Protein AF-0000000075629249 (afdb_homodimer)

Organism: Aeropyrum pernix (strain ATCC 700893 / DSM 11879 / JCM 9820 / NBRC 100138 / K1) (NCBI:txid272557)

Nearest PDB structures (foldseek):
  3aey-assembly1_B  TM=8.522E-01  e=8.646E-21  Thermus thermophilus HB8
  4h27-assembly1_A  TM=8.416E-01  e=3.984E-16  Homo sapiens
  5i6d-assembly1_A  TM=7.325E-01  e=2.791E-14  Mycobacterium tuberculosis
  5cvc-assembly2_B-2  TM=7.869E-01  e=4.654E-13  Zea mays
  6zuj-assembly2_BBB  TM=7.929E-01  e=6.917E-12  Homo sapiens

Radius of gyration: 24.9 Å; Cα contacts (8 Å, |Δi|>4): 1702; chains: 2; bounding box: 59×73×59 Å

Foldseek 3Di:
DLPQQQKWKADPVPTDIDDGLDDDLADPPPRFFIAMDNHDDDDFLQPQDPADWADLDQQEIEGLNLPGPLRFLLLLLLRQLVVSCVSSPFQEEEEEDLDDNLLSNLQSSLSSNHAYEYEYEPPRDPLSVVSSVVSVHHYHYDNDSVRSVVVRVVCVVRHPYSNLLRGNSSLVRLLSVLLVCQVVDDAEEEEEEEDALCSNVSSNLNNVVVSVGQYAYEYEAEPQRPQCVPLWDELEEDQDDADPQQVVHHHNDHSCSNVNSCSNVVSVHGYYYYHPRCQLVLCVSCVVSPAAARSNQSSRSVVVVSCVVVVVGDRHYYRYRTGGNVSVVPVSVVSPVVVD/DLPQQQKWKADPVPTDIDDGLDDDLADPPPRFFIAMDNHDDDDFLQPQDPADWADLDQQEIEGLNLPGPLRFLLLLLLRQLVVSCVSSPFQEEEEEDLDDNLLSNLQSCLSSNHAYEYEYEPPRDPLSVVSSVVSVHHYHYDNDSVRSVVVRVVCVVRHPYSNLLRGNSSLVRLLSVLLVCQVVDDPEEEEEEEDALCSNVSSNLNNVVVSVGQYAYEYEAEPQRPQCVPLWDELEEDQDHADPQQVVHHHNDHSCSNVNSCSNVVSVHGYYYYHPRCQLVLCVSCVVSPAAARSNQSSSSVVVVSCVVVVVGDGHYYRYRTGGNVSVVPVNVVSPVVVD

Solvent-accessible surface area (backbone atoms only — not comparable to full-atom values): 33207 Å² total; per-residue (Å²): 127,75,74,77,65,66,19,33,32,31,20,82,84,82,62,52,68,49,55,74,60,48,84,65,45,39,29,92,83,80,62,39,46,35,40,71,43,57,74,73,92,75,79,63,76,71,48,40,63,91,52,43,75,32,78,63,56,90,49,31,29,35,38,39,30,23,48,21,77,75,26,19,49,45,34,31,14,44,38,43,34,51,52,50,35,51,68,70,65,49,59,33,34,29,32,56,32,57,49,63,59,27,38,27,44,21,31,52,21,26,44,70,70,31,48,30,38,33,21,19,32,63,82,52,58,66,62,43,51,27,44,30,43,34,36,70,26,45,73,42,75,22,87,31,64,67,49,10,42,50,58,34,56,71,41,43,87,80,22,47,40,55,48,60,64,27,17,42,49,22,31,58,25,27,17,53,56,10,40,51,45,36,75,67,51,76,61,66,30,41,37,33,34,59,31,29,49,34,42,63,55,48,6,32,48,52,15,18,56,75,61,69,40,52,49,24,34,32,39,33,19,21,59,53,8,50,57,56,67,89,61,41,53,76,72,46,77,42,38,68,52,70,67,79,59,41,75,74,25,55,39,46,74,35,80,43,48,67,59,46,32,48,53,25,51,75,34,68,34,26,32,29,37,44,13,44,68,34,39,38,59,12,42,49,50,34,21,44,58,44,43,65,48,24,57,42,30,22,44,43,53,43,47,49,51,54,32,53,76,66,65,66,66,89,62,35,36,35,36,45,32,34,31,33,18,58,78,34,27,69,60,42,26,52,33,41,59,65,64,100,128,76,72,77,66,69,22,34,29,30,21,84,85,83,61,52,68,49,54,76,62,48,84,65,45,36,29,91,83,79,62,39,45,34,40,70,45,55,72,73,91,74,79,63,75,72,49,38,63,90,54,45,75,32,78,60,56,90,49,30,30,34,36,38,30,23,48,21,76,76,26,19,48,46,34,31,14,41,38,43,36,51,53,50,34,49,69,70,64,48,59,33,35,29,32,57,33,56,48,65,58,26,39,26,44,22,32,52,22,26,45,70,70,31,48,30,37,32,21,20,31,62,82,51,58,66,64,45,51,26,44,30,42,35,35,68,27,45,73,42,74,23,88,31,64,66,49,10,43,52,57,34,56,70,41,42,86,80,23,46,39,56,48,60,61,26,16,42,48,22,30,59,24,27,16,52,55,10,40,51,45,36,75,67,51,74,61,67,29,40,37,32,34,61,31,29,50,34,43,64,54,50,6,32,49,53,14,17,56,75,60,68,41,51,50,25,36,31,38,34,20,23,59,54,8,49,57,57,67,91,60,42,53,75,73,47,76,43,38,68,56,70,66,78,59,42,74,76,24,57,40,46,75,33,79,43,48,68,60,47,33,48,53,25,51,75,34,66,32,24,33,28,37,45,12,43,67,35,39,39,58,12,40,50,52,35,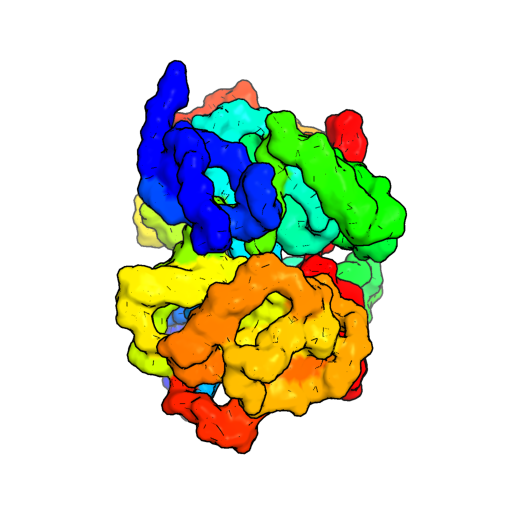21,43,58,45,43,66,47,24,56,42,30,22,44,41,52,44,46,49,51,56,32,53,76,66,66,67,66,89,63,36,36,36,35,45,33,35,30,35,18,59,76,34,28,68,59,41,26,53,33,41,60,66,64,103

Structure (mmCIF, N/CA/C/O backbone):
data_AF-0000000075629249-model_v1
#
loop_
_entity.id
_entity.type
_entity.pdbx_description
1 polymer 'Threonine synthase'
#
loop_
_atom_site.group_PDB
_atom_site.id
_atom_site.type_symbol
_atom_site.label_atom_id
_atom_site.label_alt_id
_atom_site.label_comp_id
_atom_site.label_asym_id
_atom_site.label_entity_id
_atom_site.label_seq_id
_atom_site.pdbx_PDB_ins_code
_atom_site.Cartn_x
_atom_site.Cartn_y
_atom_site.Cartn_z
_atom_site.occupancy
_atom_site.B_iso_or_equiv
_atom_site.auth_seq_id
_atom_site.auth_comp_id
_atom_site.auth_asym_id
_atom_site.auth_atom_id
_atom_site.pdbx_PDB_model_num
ATOM 1 N N . MET A 1 1 ? -25.859 11.055 25.75 1 33.25 1 MET A N 1
ATOM 2 C CA . MET A 1 1 ? -24.859 12.055 26.109 1 33.25 1 MET A CA 1
ATOM 3 C C . MET A 1 1 ? -23.453 11.492 25.953 1 33.25 1 MET A C 1
ATOM 5 O O . MET A 1 1 ? -23.125 10.445 26.516 1 33.25 1 MET A O 1
ATOM 9 N N . VAL A 1 2 ? -22.797 11.648 24.812 1 43.16 2 VAL A N 1
ATOM 10 C CA . VAL A 1 2 ? -21.531 11 24.547 1 43.16 2 VAL A CA 1
ATOM 11 C C . VAL A 1 2 ? -20.594 11.148 25.75 1 43.16 2 VAL A C 1
ATOM 13 O O . VAL A 1 2 ? -20.453 12.242 26.297 1 43.16 2 VAL A O 1
ATOM 16 N N . ASP A 1 3 ? -20.281 10.289 26.547 1 49.41 3 ASP A N 1
ATOM 17 C CA . ASP A 1 3 ? -19.281 10.266 27.625 1 49.41 3 ASP A CA 1
ATOM 18 C C . ASP A 1 3 ? -18.109 11.188 27.297 1 49.41 3 ASP A C 1
ATOM 20 O O . ASP A 1 3 ? -17.672 11.266 26.156 1 49.41 3 ASP A O 1
ATOM 24 N N . SER A 1 4 ? -17.906 12.234 28.094 1 62.47 4 SER A N 1
ATOM 25 C CA . SER A 1 4 ? -16.875 13.258 27.953 1 62.47 4 SER A CA 1
ATOM 26 C C . SER A 1 4 ? -15.531 12.648 27.609 1 62.47 4 SER A C 1
ATOM 28 O O . SER A 1 4 ? -15.109 11.672 28.234 1 62.47 4 SER A O 1
ATOM 30 N N . LEU A 1 5 ? -15.094 12.672 26.297 1 83.94 5 LEU A N 1
ATOM 31 C CA . LEU A 1 5 ? -13.828 12.109 25.859 1 83.94 5 LEU A CA 1
ATOM 32 C C . LEU A 1 5 ? -12.68 12.602 26.719 1 83.94 5 LEU A C 1
ATOM 34 O O . LEU A 1 5 ? -11.547 12.117 26.609 1 83.94 5 LEU A O 1
ATOM 38 N N . GLY A 1 6 ? -12.945 13.492 27.656 1 90.31 6 GLY A N 1
ATOM 39 C CA . GLY A 1 6 ? -12.031 13.914 28.703 1 90.31 6 GLY A CA 1
ATOM 40 C C . GLY A 1 6 ? -10.875 14.75 28.172 1 90.31 6 GLY A C 1
ATOM 41 O O . GLY A 1 6 ? -9.859 14.922 28.859 1 90.31 6 GLY A O 1
ATOM 42 N N . PHE A 1 7 ? -11.047 15.234 26.859 1 94.75 7 PHE A N 1
ATOM 43 C CA . PHE A 1 7 ? -9.945 16.016 26.328 1 94.75 7 PHE A CA 1
ATOM 44 C C . PHE A 1 7 ? -10.328 17.5 26.219 1 94.75 7 PHE A C 1
ATOM 46 O O . PHE A 1 7 ? -11.516 17.828 26.281 1 94.75 7 PHE A O 1
ATOM 53 N N . HIS A 1 8 ? -9.297 18.406 26.188 1 96.19 8 HIS A N 1
ATOM 54 C CA . HIS A 1 8 ? -9.492 19.828 25.938 1 96.19 8 HIS A CA 1
ATOM 55 C C . HIS A 1 8 ? -8.477 20.359 24.922 1 96.19 8 HIS A C 1
ATOM 57 O O . HIS A 1 8 ? -7.344 19.875 24.875 1 96.19 8 HIS A O 1
ATOM 63 N N . LEU A 1 9 ? -8.992 21.297 24.156 1 97.06 9 LEU A N 1
ATOM 64 C CA . LEU A 1 9 ? -8.109 22.016 23.234 1 97.06 9 LEU A CA 1
ATOM 65 C C . LEU A 1 9 ? -7.75 23.391 23.797 1 97.06 9 LEU A C 1
ATOM 67 O O . LEU A 1 9 ? -8.531 23.984 24.547 1 97.06 9 LEU A O 1
ATOM 71 N N . TRP A 1 10 ? -6.574 23.812 23.516 1 97.25 10 TRP A N 1
ATOM 72 C CA . TRP A 1 10 ? -6.129 25.125 23.969 1 97.25 10 TRP A CA 1
ATOM 73 C C . TRP A 1 10 ? -5.145 25.734 22.969 1 97.25 10 TRP A C 1
ATOM 75 O O . TRP A 1 10 ? -4.543 25.016 22.156 1 97.25 10 TRP A O 1
ATOM 85 N N . CYS A 1 11 ? -5.062 27.062 22.969 1 96.94 11 CYS A N 1
ATOM 86 C CA . CYS A 1 11 ? -4.168 27.781 22.062 1 96.94 11 CYS A CA 1
ATOM 87 C C . CYS A 1 11 ? -2.896 28.203 22.781 1 96.94 11 CYS A C 1
ATOM 89 O O . CYS A 1 11 ? -2.949 29 23.734 1 96.94 11 CYS A O 1
ATOM 91 N N . PRO A 1 12 ? -1.825 27.734 22.328 1 94.88 12 PRO A N 1
ATOM 92 C CA . PRO A 1 12 ? -0.579 28.141 22.984 1 94.88 12 PRO A CA 1
ATOM 93 C C . PRO A 1 12 ? -0.212 29.594 22.719 1 94.88 12 PRO A C 1
ATOM 95 O O . PRO A 1 12 ? 0.634 30.156 23.406 1 94.88 12 PRO A O 1
ATOM 98 N N . ARG A 1 13 ? -0.794 30.172 21.719 1 93.94 13 ARG A N 1
ATOM 99 C CA . ARG A 1 13 ? -0.466 31.531 21.328 1 93.94 13 ARG A CA 1
ATOM 100 C C . ARG A 1 13 ? -1.2 32.531 22.203 1 93.94 13 ARG A C 1
ATOM 102 O O . ARG A 1 13 ? -0.589 33.469 22.734 1 93.94 13 ARG A O 1
ATOM 109 N N . CYS A 1 14 ? -2.506 32.375 22.391 1 96.31 14 CYS A N 1
ATOM 110 C CA . CYS A 1 14 ? -3.264 33.375 23.109 1 96.31 14 CYS A CA 1
ATOM 111 C C . CYS A 1 14 ? -3.77 32.844 24.438 1 96.31 14 CYS A C 1
ATOM 113 O O . CYS A 1 14 ? -4.324 33.594 25.25 1 96.31 14 CYS A O 1
ATOM 115 N N . GLY A 1 15 ? -3.682 31.5 24.672 1 95.62 15 GLY A N 1
ATOM 116 C CA . GLY A 1 15 ? -3.943 30.922 25.984 1 95.62 15 GLY A CA 1
ATOM 117 C C . GLY A 1 15 ? -5.379 30.469 26.156 1 95.62 15 GLY A C 1
ATOM 118 O O . GLY A 1 15 ? -5.727 29.875 27.188 1 95.62 15 GLY A O 1
ATOM 119 N N . ILE A 1 16 ? -6.223 30.641 25.188 1 95.94 16 ILE A N 1
ATOM 120 C CA . ILE A 1 16 ? -7.621 30.25 25.328 1 95.94 16 ILE A CA 1
ATOM 121 C C . ILE A 1 16 ? -7.719 28.734 25.484 1 95.94 16 ILE A C 1
ATOM 123 O O . ILE A 1 16 ? -6.941 27.984 24.891 1 95.94 16 ILE A O 1
ATOM 127 N N . LYS A 1 17 ? -8.586 28.328 26.359 1 96.31 17 LYS A N 1
ATOM 128 C CA . LYS A 1 17 ? -8.953 26.938 26.562 1 96.31 17 LYS A CA 1
ATOM 129 C C . LYS A 1 17 ? -10.391 26.672 26.125 1 96.31 17 LYS A C 1
ATOM 131 O O . LYS A 1 17 ? -11.312 27.391 26.531 1 96.31 17 LYS A O 1
ATOM 136 N N . LEU A 1 18 ? -10.57 25.75 25.25 1 95.62 18 LEU A N 1
ATOM 137 C CA . LEU A 1 18 ? -11.906 25.391 24.797 1 95.62 18 LEU A CA 1
ATOM 138 C C . LEU A 1 18 ? -12.602 24.484 25.812 1 95.62 18 LEU A C 1
ATOM 140 O O . LEU A 1 18 ? -11.953 23.953 26.719 1 95.62 18 LEU A O 1
ATOM 144 N N . ARG A 1 19 ? -13.922 24.391 25.625 1 94.5 19 ARG A N 1
ATOM 145 C CA . ARG A 1 19 ? -14.688 23.516 26.5 1 94.5 19 ARG A CA 1
ATOM 146 C C . ARG A 1 19 ? -14.289 22.047 26.281 1 94.5 19 ARG A C 1
ATOM 148 O O . ARG A 1 19 ? -13.797 21.688 25.219 1 94.5 19 ARG A O 1
ATOM 155 N N . GLU A 1 20 ? -14.461 21.297 27.328 1 92.88 20 GLU A N 1
ATOM 156 C CA . GLU A 1 20 ? -14.172 19.875 27.234 1 92.88 20 GLU A CA 1
ATOM 157 C C . GLU A 1 20 ? -14.93 19.234 26.062 1 92.88 20 GLU A C 1
ATOM 159 O O . GLU A 1 20 ? -16.141 19.453 25.922 1 92.88 20 GLU A O 1
ATOM 164 N N . GLY A 1 21 ? -14.18 18.594 25.219 1 91.75 21 GLY A N 1
ATOM 165 C CA . GLY A 1 21 ? -14.797 17.859 24.125 1 91.75 21 GLY A CA 1
ATOM 166 C C . GLY A 1 21 ? -15.109 18.734 22.922 1 91.75 21 GLY A C 1
ATOM 167 O O . GLY A 1 21 ? -15.57 18.234 21.891 1 91.75 21 GLY A O 1
ATOM 168 N N . GLU A 1 22 ? -14.859 20.031 23.094 1 92.31 22 GLU A N 1
ATOM 169 C CA . GLU A 1 22 ? -15.117 20.922 21.984 1 92.31 22 GLU A CA 1
ATOM 170 C C . GLU A 1 22 ? -14 20.859 20.953 1 92.31 22 GLU A C 1
ATOM 172 O O . GLU A 1 22 ? -12.82 20.938 21.297 1 92.31 22 GLU A O 1
ATOM 177 N N . TYR A 1 23 ? -14.414 20.672 19.688 1 93.25 23 TYR A N 1
ATOM 178 C CA . TYR A 1 23 ? -13.43 20.688 18.609 1 93.25 23 TYR A CA 1
ATOM 179 C C . TYR A 1 23 ? -13.508 21.984 17.828 1 93.25 23 TYR A C 1
ATOM 181 O O . TYR A 1 23 ? -14.594 22.5 17.547 1 93.25 23 TYR A O 1
ATOM 189 N N . ARG A 1 24 ? -12.398 22.531 17.547 1 93.75 24 ARG A N 1
ATOM 190 C CA . ARG A 1 24 ? -12.164 23.594 16.578 1 93.75 24 ARG A CA 1
ATOM 191 C C . ARG A 1 24 ? -10.906 23.328 15.766 1 93.75 24 ARG A C 1
ATOM 193 O O . ARG A 1 24 ? -9.898 22.844 16.297 1 93.75 24 ARG A O 1
ATOM 200 N N . PRO A 1 25 ? -11.031 23.609 14.492 1 93.12 25 PRO A N 1
ATOM 201 C CA . PRO A 1 25 ? -9.852 23.344 13.664 1 93.12 25 PRO A CA 1
ATOM 202 C C . PRO A 1 25 ? -8.703 24.312 13.945 1 93.12 25 PRO A C 1
ATOM 204 O O . PRO A 1 25 ? -7.551 24.016 13.633 1 93.12 25 PRO A O 1
ATOM 207 N N . TRP A 1 26 ? -8.953 25.516 14.438 1 93.69 26 TRP A N 1
ATOM 208 C CA . TRP A 1 26 ? -7.996 26.547 14.82 1 93.69 26 TRP A CA 1
ATOM 209 C C . TRP A 1 26 ? -8.547 27.406 15.961 1 93.69 26 TRP A C 1
ATOM 211 O O . TRP A 1 26 ? -9.719 27.297 16.312 1 93.69 26 TRP A O 1
ATOM 221 N N . CYS A 1 27 ? -7.691 28.141 16.547 1 95.19 27 CYS A N 1
ATOM 222 C CA . CYS A 1 27 ? -8.078 29 17.672 1 95.19 27 CYS A CA 1
ATOM 223 C C . CYS A 1 27 ? -9.156 29.984 17.25 1 95.19 27 CYS A C 1
ATOM 225 O O . CYS A 1 27 ? -8.984 30.734 16.281 1 95.19 27 CYS A O 1
ATOM 227 N N . PRO A 1 28 ? -10.289 30 17.953 1 93.06 28 PRO A N 1
ATOM 228 C CA . PRO A 1 28 ? -11.359 30.938 17.594 1 93.06 28 PRO A CA 1
ATOM 229 C C . PRO A 1 28 ? -10.992 32.406 17.844 1 93.06 28 PRO A C 1
ATOM 231 O O . PRO A 1 28 ? -11.68 33.312 17.375 1 93.06 28 PRO A O 1
ATOM 234 N N . ARG A 1 29 ? -9.922 32.562 18.594 1 95.06 29 ARG A N 1
ATOM 235 C CA . ARG A 1 29 ? -9.523 33.938 18.938 1 95.06 29 ARG A CA 1
ATOM 236 C C . ARG A 1 29 ? -8.43 34.438 18 1 95.06 29 ARG A C 1
ATOM 238 O O . ARG A 1 29 ? -8.578 35.5 17.375 1 95.06 29 ARG A O 1
ATOM 245 N N . CYS A 1 30 ? -7.359 33.75 17.844 1 95.75 30 CYS A N 1
ATOM 246 C CA . CYS A 1 30 ? -6.227 34.281 17.094 1 95.75 30 CYS A CA 1
ATOM 247 C C . CYS A 1 30 ? -6.012 33.5 15.812 1 95.75 30 CYS A C 1
ATOM 249 O O . CYS A 1 30 ? -5.062 33.75 15.062 1 95.75 30 CYS A O 1
ATOM 251 N N . ARG A 1 31 ? -6.75 32.438 15.516 1 92.19 31 ARG A N 1
ATOM 252 C CA . ARG A 1 31 ? -6.723 31.609 14.32 1 92.19 31 ARG A CA 1
ATOM 253 C C . ARG A 1 31 ? -5.457 30.766 14.266 1 92.19 31 ARG A C 1
ATOM 255 O O . ARG A 1 31 ? -5.164 30.141 13.25 1 92.19 31 ARG A O 1
ATOM 262 N N . GLY A 1 32 ? -4.785 30.719 15.383 1 93.94 32 GLY A N 1
ATOM 263 C CA . GLY A 1 32 ? -3.586 29.891 15.461 1 93.94 32 GLY A CA 1
ATOM 264 C C . GLY A 1 32 ? -3.883 28.422 15.688 1 93.94 32 GLY A C 1
ATOM 265 O O . GLY A 1 32 ? -5.043 28.031 15.852 1 93.94 32 GLY A O 1
ATOM 266 N N . PRO A 1 33 ? -2.816 27.609 15.523 1 96.19 33 PRO A N 1
ATOM 267 C CA . PRO A 1 33 ? -2.996 26.172 15.773 1 96.19 33 PRO A CA 1
ATOM 268 C C . PRO A 1 33 ? -3.365 25.875 17.219 1 96.19 33 PRO A C 1
ATOM 270 O O . PRO A 1 33 ? -2.926 26.578 18.141 1 96.19 33 PRO A O 1
ATOM 273 N N . LEU A 1 34 ? -4.125 24.844 17.438 1 96.81 34 LEU A N 1
ATOM 274 C CA . LEU A 1 34 ? -4.527 24.406 18.766 1 96.81 34 LEU A CA 1
ATOM 275 C C . LEU A 1 34 ? -3.682 23.234 19.234 1 96.81 34 LEU A C 1
ATOM 277 O O . LEU A 1 34 ? -3.033 22.562 18.422 1 96.81 34 LEU A O 1
ATOM 281 N N . GLU A 1 35 ? -3.607 23.047 20.5 1 97.06 35 GLU A N 1
ATOM 282 C CA . GLU A 1 35 ? -3.035 21.875 21.156 1 97.06 35 GLU A CA 1
ATOM 283 C C . GLU A 1 35 ? -4.086 21.125 21.969 1 97.06 35 GLU A C 1
ATOM 285 O O . GLU A 1 35 ? -5.168 21.656 22.234 1 97.06 35 GLU A O 1
ATOM 290 N N . ALA A 1 36 ? -3.775 19.891 22.234 1 96.31 36 ALA A N 1
ATOM 291 C CA . ALA A 1 36 ? -4.754 19.062 22.953 1 96.31 36 ALA A CA 1
ATOM 292 C C . ALA A 1 36 ? -4.145 18.453 24.203 1 96.31 36 ALA A C 1
ATOM 294 O O . ALA A 1 36 ? -2.945 18.172 24.25 1 96.31 36 ALA A O 1
ATOM 295 N N . VAL A 1 37 ? -4.953 18.297 25.219 1 95.25 37 VAL A N 1
ATOM 296 C CA . VAL A 1 37 ? -4.605 17.547 26.422 1 95.25 37 VAL A CA 1
ATOM 297 C C . VAL A 1 37 ? -5.66 16.484 26.688 1 95.25 37 VAL A C 1
ATOM 299 O O . VAL A 1 37 ? -6.855 16.719 26.484 1 95.25 37 VAL A O 1
ATOM 302 N N . GLY A 1 38 ? -5.18 15.336 27.047 1 95.12 38 GLY A N 1
ATOM 303 C CA . GLY A 1 38 ? -6.094 14.305 27.5 1 95.12 38 GLY A CA 1
ATOM 304 C C . GLY A 1 38 ? -6.695 13.5 26.359 1 95.12 38 GLY A C 1
ATOM 305 O O . GLY A 1 38 ? -7.762 12.898 26.516 1 95.12 38 GLY A O 1
ATOM 306 N N . LEU A 1 39 ? -6.074 13.492 25.219 1 95.94 39 LEU A N 1
ATOM 307 C CA . LEU A 1 39 ? -6.598 12.727 24.078 1 95.94 39 LEU A CA 1
ATOM 308 C C . LEU A 1 39 ? -6.539 11.227 24.359 1 95.94 39 LEU A C 1
ATOM 310 O O . LEU A 1 39 ? -5.547 10.734 24.906 1 95.94 39 LEU A O 1
ATOM 314 N N . PRO A 1 40 ? -7.52 10.5 24.062 1 94.88 40 PRO A N 1
ATOM 315 C CA . PRO A 1 40 ? -7.5 9.047 24.25 1 94.88 40 PRO A CA 1
ATOM 316 C C . PRO A 1 40 ? -6.637 8.32 23.234 1 94.88 40 PRO A C 1
ATOM 318 O O . PRO A 1 40 ? -6.449 8.812 22.109 1 94.88 40 PRO A O 1
ATOM 321 N N . ARG A 1 41 ? -6.098 7.18 23.656 1 92.81 41 ARG A N 1
ATOM 322 C CA . ARG A 1 41 ? -5.496 6.27 22.703 1 92.81 41 ARG A CA 1
ATOM 323 C C . ARG A 1 41 ? -6.566 5.496 21.938 1 92.81 41 ARG A C 1
ATOM 325 O O . ARG A 1 41 ? -7.484 4.934 22.531 1 92.81 41 ARG A O 1
ATOM 332 N N . LEU A 1 42 ? -6.52 5.602 20.609 1 95.5 42 LEU A N 1
ATOM 333 C CA . LEU A 1 42 ? -7.512 4.934 19.781 1 95.5 42 LEU A CA 1
ATOM 334 C C . LEU A 1 42 ? -6.848 3.912 18.859 1 95.5 42 LEU A C 1
ATOM 336 O O . LEU A 1 42 ? -5.73 4.133 18.375 1 95.5 42 LEU A O 1
ATOM 340 N N . PRO A 1 43 ? -7.484 2.766 18.625 1 94.69 43 PRO A N 1
ATOM 341 C CA . PRO A 1 43 ? -6.953 1.806 17.656 1 94.69 43 PRO A CA 1
ATOM 342 C C . PRO A 1 43 ? -7.055 2.305 16.219 1 94.69 43 PRO A C 1
ATOM 344 O O . PRO A 1 43 ? -7.828 3.223 15.938 1 94.69 43 PRO A O 1
ATOM 347 N N . PRO A 1 44 ? -6.312 1.742 15.305 1 96.81 44 PRO A N 1
ATOM 348 C CA . PRO A 1 44 ? -6.438 2.123 13.898 1 96.81 44 PRO A CA 1
ATOM 349 C C . PRO A 1 44 ? -7.832 1.855 13.336 1 96.81 44 PRO A C 1
ATOM 351 O O . PRO A 1 44 ? -8.555 0.997 13.852 1 96.81 44 PRO A O 1
ATOM 354 N N . VAL A 1 45 ? -8.188 2.635 12.328 1 97.75 45 VAL A N 1
ATOM 355 C CA . VAL A 1 45 ? -9.5 2.518 11.703 1 97.75 45 VAL A CA 1
ATOM 356 C C . VAL A 1 45 ? -9.461 1.458 10.609 1 97.75 45 VAL A C 1
ATOM 358 O O . VAL A 1 45 ? -10.352 0.612 10.516 1 97.75 45 VAL A O 1
ATOM 361 N N . LEU A 1 46 ? -8.438 1.512 9.766 1 97.88 46 LEU A N 1
ATOM 362 C CA . LEU A 1 46 ? -8.328 0.639 8.602 1 97.88 46 LEU A CA 1
ATOM 363 C C . LEU A 1 46 ? -7 -0.11 8.609 1 97.88 46 LEU A C 1
ATOM 365 O O . LEU A 1 46 ? -6.484 -0.481 7.551 1 97.88 46 LEU A O 1
ATOM 369 N N . GLY A 1 47 ? -6.375 -0.206 9.719 1 96.88 47 GLY A N 1
ATOM 370 C CA . GLY A 1 47 ? -5.117 -0.928 9.82 1 96.88 47 GLY A CA 1
ATOM 371 C C . GLY A 1 47 ? -3.906 -0.051 9.57 1 96.88 47 GLY A C 1
ATOM 372 O O . GLY A 1 47 ? -2.803 -0.556 9.352 1 96.88 47 GLY A O 1
ATOM 373 N N . GLU A 1 48 ? -4.125 1.311 9.531 1 98.5 48 GLU A N 1
ATOM 374 C CA . GLU A 1 48 ? -2.977 2.201 9.391 1 98.5 48 GLU A CA 1
ATOM 375 C C . GLU A 1 48 ? -2.027 2.066 10.578 1 98.5 48 GLU A C 1
ATOM 377 O O . GLU A 1 48 ? -2.467 1.86 11.711 1 98.5 48 GLU A O 1
ATOM 382 N N . GLY A 1 49 ? -0.737 2.223 10.266 1 97.94 49 GLY A N 1
ATOM 383 C CA . GLY A 1 49 ? 0.297 2.037 11.273 1 97.94 49 GLY A CA 1
ATOM 384 C C . GLY A 1 49 ? 0.966 0.677 11.195 1 97.94 49 GLY A C 1
ATOM 385 O O . GLY A 1 49 ? 0.665 -0.119 10.297 1 97.94 49 GLY A O 1
ATOM 386 N N . SER A 1 50 ? 2.01 0.486 11.953 1 97.12 50 SER A N 1
ATOM 387 C CA . SER A 1 50 ? 2.826 -0.724 11.969 1 97.12 50 SER A CA 1
ATOM 388 C C . SER A 1 50 ? 3.387 -1.029 10.586 1 97.12 50 SER A C 1
ATOM 390 O O . SER A 1 50 ? 3.363 -2.178 10.141 1 97.12 50 SER A O 1
ATOM 392 N N . THR A 1 51 ? 3.729 0.03 9.898 1 98.19 51 THR A N 1
ATOM 393 C CA . THR A 1 51 ? 4.312 -0.151 8.578 1 98.19 51 THR A CA 1
ATOM 394 C C . THR A 1 51 ? 5.699 -0.78 8.68 1 98.19 51 THR A C 1
ATOM 396 O O . THR A 1 51 ? 6.371 -0.656 9.703 1 98.19 51 THR A O 1
ATOM 399 N N . PRO A 1 52 ? 6.168 -1.436 7.668 1 97.62 52 PRO A N 1
ATOM 400 C CA . PRO A 1 52 ? 7.453 -2.133 7.723 1 97.62 52 PRO A CA 1
ATOM 401 C C . PRO A 1 52 ? 8.641 -1.178 7.852 1 97.62 52 PRO A C 1
ATOM 403 O O . PRO A 1 52 ? 8.602 -0.07 7.309 1 97.62 52 PRO A O 1
ATOM 406 N N . LEU A 1 53 ? 9.562 -1.535 8.641 1 97.06 53 LEU A N 1
ATOM 407 C CA . LEU A 1 53 ? 10.914 -0.982 8.625 1 97.06 53 LEU A CA 1
ATOM 408 C C . LEU A 1 53 ? 11.875 -1.921 7.91 1 97.06 53 LEU A C 1
ATOM 410 O O . LEU A 1 53 ? 12.102 -3.047 8.359 1 97.06 53 LEU A O 1
ATOM 414 N N . VAL A 1 54 ? 12.43 -1.449 6.77 1 97.06 54 VAL A N 1
ATOM 415 C CA . VAL A 1 54 ? 13.219 -2.318 5.906 1 97.06 54 VAL A CA 1
ATOM 416 C C . VAL A 1 54 ? 14.664 -1.827 5.867 1 97.06 54 VAL A C 1
ATOM 418 O O . VAL A 1 54 ? 14.914 -0.636 5.676 1 97.06 54 VAL A O 1
ATOM 421 N N . GLU A 1 55 ? 15.57 -2.705 6.082 1 94.25 55 GLU A N 1
ATOM 422 C CA . GLU A 1 55 ? 16.969 -2.363 5.891 1 94.25 55 GLU A CA 1
ATOM 423 C C . GLU A 1 55 ? 17.312 -2.199 4.41 1 94.25 55 GLU A C 1
ATOM 425 O O . GLU A 1 55 ? 17.062 -3.104 3.611 1 94.25 55 GLU A O 1
ATOM 430 N N . ALA A 1 56 ? 17.781 -1.021 4.066 1 91.31 56 ALA A N 1
ATOM 431 C CA . ALA A 1 56 ? 18.031 -0.688 2.664 1 91.31 56 ALA A CA 1
ATOM 432 C C . ALA A 1 56 ? 19.516 -0.648 2.361 1 91.31 56 ALA A C 1
ATOM 434 O O . ALA A 1 56 ? 19.953 0.047 1.439 1 91.31 56 ALA A O 1
ATOM 435 N N . GLY A 1 57 ? 20.312 -1.199 3.191 1 86.94 57 GLY A N 1
ATOM 436 C CA . GLY A 1 57 ? 21.75 -1.297 2.955 1 86.94 57 GLY A CA 1
ATOM 437 C C . GLY A 1 57 ? 22.547 -0.172 3.598 1 86.94 57 GLY A C 1
ATOM 438 O O . GLY A 1 57 ? 22.062 0.958 3.689 1 86.94 57 GLY A O 1
ATOM 439 N N . GLU A 1 58 ? 23.719 -0.475 4.039 1 84.75 58 GLU A N 1
ATOM 440 C CA . GLU A 1 58 ? 24.719 0.471 4.496 1 84.75 58 GLU A CA 1
ATOM 441 C C . GLU A 1 58 ? 24.203 1.341 5.633 1 84.75 58 GLU A C 1
ATOM 443 O O . GLU A 1 58 ? 24.328 2.566 5.598 1 84.75 58 GLU A O 1
ATOM 448 N N . GLY A 1 59 ? 23.516 0.746 6.574 1 89.31 59 GLY A N 1
ATOM 449 C CA . GLY A 1 59 ? 23.047 1.479 7.738 1 89.31 59 GLY A CA 1
ATOM 450 C C . GLY A 1 59 ? 21.812 2.314 7.457 1 89.31 59 GLY A C 1
ATOM 451 O O . GLY A 1 59 ? 21.375 3.094 8.305 1 89.31 59 GLY A O 1
ATOM 452 N N . VAL A 1 60 ? 21.266 2.16 6.285 1 94.56 60 VAL A N 1
ATOM 453 C CA . VAL A 1 60 ? 20.078 2.896 5.891 1 94.56 60 VAL A CA 1
ATOM 454 C C . VAL A 1 60 ? 18.844 2.016 6.07 1 94.56 60 VAL A C 1
ATOM 456 O O . VAL A 1 60 ? 18.844 0.849 5.676 1 94.56 60 VAL A O 1
ATOM 459 N N . TYR A 1 61 ? 17.922 2.525 6.781 1 96.56 61 TYR A N 1
ATOM 460 C CA . TYR A 1 61 ? 16.625 1.882 6.969 1 96.56 61 TYR A CA 1
ATOM 461 C C . TYR A 1 61 ? 15.508 2.736 6.391 1 96.56 61 TYR A C 1
ATOM 463 O O . TYR A 1 61 ? 15.609 3.965 6.355 1 96.56 61 TYR A O 1
ATOM 471 N N . ALA A 1 62 ? 14.5 2.072 5.883 1 97.94 62 ALA A N 1
ATOM 472 C CA . ALA A 1 62 ? 13.352 2.77 5.301 1 97.94 62 ALA A CA 1
ATOM 473 C C . ALA A 1 62 ? 12.055 2.381 6.004 1 97.94 62 ALA A C 1
ATOM 475 O O . ALA A 1 62 ? 11.766 1.195 6.168 1 97.94 62 ALA A O 1
ATOM 476 N N . LYS A 1 63 ? 11.375 3.355 6.559 1 98.44 63 LYS A N 1
ATOM 477 C CA . LYS A 1 63 ? 10.031 3.152 7.102 1 98.44 63 LYS A CA 1
ATOM 478 C C . LYS A 1 63 ? 8.969 3.355 6.023 1 98.44 63 LYS A C 1
ATOM 480 O O . LYS A 1 63 ? 8.82 4.457 5.492 1 98.44 63 LYS A O 1
ATOM 485 N N . LEU A 1 64 ? 8.172 2.33 5.691 1 98.69 64 LEU A N 1
ATOM 486 C CA . LEU A 1 64 ? 7.359 2.305 4.477 1 98.69 64 LEU A CA 1
ATOM 487 C C . LEU A 1 64 ? 5.953 2.824 4.754 1 98.69 64 LEU A C 1
ATOM 489 O O . LEU A 1 64 ? 4.973 2.088 4.605 1 98.69 64 LEU A O 1
ATOM 493 N N . GLU A 1 65 ? 5.844 4.117 4.945 1 98.81 65 GLU A N 1
ATOM 494 C CA . GLU A 1 65 ? 4.574 4.75 5.285 1 98.81 65 GLU A CA 1
ATOM 495 C C . GLU A 1 65 ? 3.639 4.793 4.082 1 98.81 65 GLU A C 1
ATOM 497 O O . GLU A 1 65 ? 2.434 5.004 4.238 1 98.81 65 GLU A O 1
ATOM 502 N N . TYR A 1 66 ? 4.188 4.562 2.852 1 98.69 66 TYR A N 1
ATOM 503 C CA . TYR A 1 66 ? 3.35 4.527 1.657 1 98.69 66 TYR A CA 1
ATOM 504 C C . TYR A 1 66 ? 2.525 3.248 1.607 1 98.69 66 TYR A C 1
ATOM 506 O O . TYR A 1 66 ? 1.666 3.09 0.737 1 98.69 66 TYR A O 1
ATOM 514 N N . LEU A 1 67 ? 2.711 2.355 2.596 1 98.62 67 LEU A N 1
ATOM 515 C CA . LEU A 1 67 ? 1.946 1.115 2.666 1 98.62 67 LEU A CA 1
ATOM 516 C C . LEU A 1 67 ? 0.8 1.239 3.666 1 98.62 67 LEU A C 1
ATOM 518 O O . LEU A 1 67 ? 0.297 0.231 4.168 1 98.62 67 LEU A O 1
ATOM 522 N N . ASN A 1 68 ? 0.387 2.428 3.998 1 98.75 68 ASN A N 1
ATOM 523 C CA . ASN A 1 68 ? -0.893 2.656 4.66 1 98.75 68 ASN A CA 1
ATOM 524 C C . ASN A 1 68 ? -2.057 2.566 3.676 1 98.75 68 ASN A C 1
ATOM 526 O O . ASN A 1 68 ? -1.859 2.67 2.465 1 98.75 68 ASN A O 1
ATOM 530 N N . PRO A 1 69 ? -3.246 2.406 4.098 1 98.5 69 PRO A N 1
ATOM 531 C CA . PRO A 1 69 ? -4.395 1.993 3.287 1 98.5 69 PRO A CA 1
ATOM 532 C C . PRO A 1 69 ? -4.641 2.916 2.096 1 98.5 69 PRO A C 1
ATOM 534 O O . PRO A 1 69 ? -4.965 2.445 1.003 1 98.5 69 PRO A O 1
ATOM 537 N N . SER A 1 70 ? -4.453 4.211 2.246 1 98.25 70 SER A N 1
ATOM 538 C CA . SER A 1 70 ? -4.703 5.121 1.135 1 98.25 70 SER A CA 1
ATOM 539 C C . SER A 1 70 ? -3.428 5.402 0.35 1 98.25 70 SER A C 1
ATOM 541 O O . SER A 1 70 ? -3.441 6.168 -0.617 1 98.25 70 SER A O 1
ATOM 543 N N . GLY A 1 71 ? -2.287 4.816 0.849 1 98.31 71 GLY A N 1
ATOM 544 C CA . GLY A 1 71 ? -1.026 4.969 0.138 1 98.31 71 GLY A CA 1
ATOM 545 C C . GLY A 1 71 ? -0.164 6.09 0.684 1 98.31 71 GLY A C 1
ATOM 546 O O . GLY A 1 71 ? 0.673 6.641 -0.034 1 98.31 71 GLY A O 1
ATOM 547 N N . SER A 1 72 ? -0.399 6.523 1.932 1 98.5 72 SER A N 1
ATOM 548 C CA . SER A 1 72 ? 0.445 7.594 2.455 1 98.5 72 SER A CA 1
ATOM 549 C C . SER A 1 72 ? 0.42 7.625 3.979 1 98.5 72 SER A C 1
ATOM 551 O O . SER A 1 72 ? -0.457 7.023 4.602 1 98.5 72 SER A O 1
ATOM 553 N N . PHE A 1 73 ? 1.348 8.359 4.582 1 98.75 73 PHE A N 1
ATOM 554 C CA . PHE A 1 73 ? 1.458 8.508 6.027 1 98.75 73 PHE A CA 1
ATOM 555 C C . PHE A 1 73 ? 0.26 9.273 6.586 1 98.75 73 PHE A C 1
ATOM 557 O O . PHE A 1 73 ? -0.017 9.211 7.785 1 98.75 73 PHE A O 1
ATOM 564 N N . LYS A 1 74 ? -0.486 10.031 5.676 1 98.75 74 LYS A N 1
ATOM 565 C CA . LYS A 1 74 ? -1.589 10.875 6.121 1 98.75 74 LYS A CA 1
ATOM 566 C C . LYS A 1 74 ? -2.689 10.047 6.777 1 98.75 74 LYS A C 1
ATOM 568 O O . LYS A 1 74 ? -3.473 10.562 7.574 1 98.75 74 LYS A O 1
ATOM 573 N N . ASP A 1 75 ? -2.688 8.789 6.473 1 98.88 75 ASP A N 1
ATOM 574 C CA . ASP A 1 75 ? -3.697 7.891 7.023 1 98.88 75 ASP A CA 1
ATOM 575 C C . ASP A 1 75 ? -3.652 7.887 8.555 1 98.88 75 ASP A C 1
ATOM 577 O O . ASP A 1 75 ? -4.688 7.746 9.211 1 98.88 75 ASP A O 1
ATOM 581 N N . ARG A 1 76 ? -2.467 8.031 9.133 1 98.75 76 ARG A N 1
ATOM 582 C CA . ARG A 1 76 ? -2.348 8.023 10.594 1 98.75 76 ARG A CA 1
ATOM 583 C C . ARG A 1 76 ? -3.107 9.195 11.203 1 98.75 76 ARG A C 1
ATOM 585 O O . ARG A 1 76 ? -3.91 9.008 12.125 1 98.75 76 ARG A O 1
ATOM 592 N N . GLY A 1 77 ? -2.85 10.383 10.664 1 98.62 77 GLY A N 1
ATOM 593 C CA . GLY A 1 77 ? -3.506 11.57 11.18 1 98.62 77 GLY A CA 1
ATOM 594 C C . GLY A 1 77 ? -4.988 11.617 10.867 1 98.62 77 GLY A C 1
ATOM 595 O O . GLY A 1 77 ? -5.801 11.938 11.742 1 98.62 77 GLY A O 1
ATOM 596 N N . VAL A 1 78 ? -5.32 11.297 9.625 1 98.75 78 VAL A N 1
ATOM 597 C CA . VAL A 1 78 ? -6.711 11.328 9.195 1 98.75 78 VAL A CA 1
ATOM 598 C C . VAL A 1 78 ? -7.516 10.281 9.961 1 98.75 78 VAL A C 1
ATOM 600 O O . VAL A 1 78 ? -8.617 10.562 10.445 1 98.75 78 VAL A O 1
ATOM 603 N N . GLY A 1 79 ? -6.961 9.07 10.102 1 98.62 79 GLY A N 1
ATOM 604 C CA . GLY A 1 79 ? -7.652 8.031 10.836 1 98.62 79 GLY A CA 1
ATOM 605 C C . GLY A 1 79 ? -8.016 8.438 12.25 1 98.62 79 GLY A C 1
ATOM 606 O O . GLY A 1 79 ? -9.164 8.266 12.68 1 98.62 79 GLY A O 1
ATOM 607 N N . TYR A 1 80 ? -7.082 8.992 12.977 1 98.56 80 TYR A N 1
ATOM 608 C CA . TYR A 1 80 ? -7.332 9.438 14.344 1 98.56 80 TYR A CA 1
ATOM 609 C C . TYR A 1 80 ? -8.352 10.578 14.367 1 98.56 80 TYR A C 1
ATOM 611 O O . TYR A 1 80 ? -9.289 10.562 15.164 1 98.56 80 TYR A O 1
ATOM 619 N N . SER A 1 81 ? -8.188 11.547 13.484 1 98.19 81 SER A N 1
ATOM 620 C CA . SER A 1 81 ? -9.055 12.719 13.438 1 98.19 81 SER A CA 1
ATOM 621 C C . SER A 1 81 ? -10.5 12.32 13.156 1 98.19 81 SER A C 1
ATOM 623 O O . SER A 1 81 ? -11.422 12.82 13.812 1 98.19 81 SER A O 1
ATOM 625 N N . LEU A 1 82 ? -10.688 11.445 12.227 1 98.5 82 LEU A N 1
ATOM 626 C CA . LEU A 1 82 ? -12.047 11.117 11.82 1 98.5 82 LEU A CA 1
ATOM 627 C C . LEU A 1 82 ? -12.711 10.188 12.836 1 98.5 82 LEU A C 1
ATOM 629 O O . LEU A 1 82 ? -13.922 10.25 13.039 1 98.5 82 LEU A O 1
ATOM 633 N N . ARG A 1 83 ? -11.93 9.312 13.469 1 98 83 ARG A N 1
ATOM 634 C CA . ARG A 1 83 ? -12.484 8.555 14.586 1 98 83 ARG A CA 1
ATOM 635 C C . ARG A 1 83 ? -12.984 9.492 15.688 1 98 83 ARG A C 1
ATOM 637 O O . ARG A 1 83 ? -14.062 9.289 16.234 1 98 83 ARG A O 1
ATOM 644 N N . MET A 1 84 ? -12.172 10.484 16.031 1 97.56 84 MET A N 1
ATOM 645 C CA . MET A 1 84 ? -12.57 11.492 17.016 1 97.56 84 MET A CA 1
ATOM 646 C C . MET A 1 84 ? -13.82 12.242 16.547 1 97.56 84 MET A C 1
ATOM 648 O O . MET A 1 84 ? -14.719 12.516 17.344 1 97.56 84 MET A O 1
ATOM 652 N N . ALA A 1 85 ? -13.828 12.578 15.234 1 97.25 85 ALA A N 1
ATOM 653 C CA . ALA A 1 85 ? -15 13.242 14.672 1 97.25 85 ALA A CA 1
ATOM 654 C C . ALA A 1 85 ? -16.266 12.422 14.914 1 97.25 85 ALA A C 1
ATOM 656 O O . ALA A 1 85 ? -17.297 12.969 15.328 1 97.25 85 ALA A O 1
ATOM 657 N N . SER A 1 86 ? -16.172 11.148 14.672 1 97.31 86 SER A N 1
ATOM 658 C CA . SER A 1 86 ? -17.312 10.258 14.891 1 97.31 86 SER A CA 1
ATOM 659 C C . SER A 1 86 ? -17.719 10.242 16.359 1 97.31 86 SER A C 1
ATOM 661 O O . SER A 1 86 ? -18.906 10.312 16.672 1 97.31 86 SER A O 1
ATOM 663 N N . LEU A 1 87 ? -16.734 10.133 17.25 1 96.38 87 LEU A N 1
ATOM 664 C CA . LEU A 1 87 ? -17 10.094 18.688 1 96.38 87 LEU A CA 1
ATOM 665 C C . LEU A 1 87 ? -17.641 11.398 19.156 1 96.38 87 LEU A C 1
ATOM 667 O O . LEU A 1 87 ? -18.438 11.406 20.094 1 96.38 87 LEU A O 1
ATOM 671 N N . LEU A 1 88 ? -17.328 12.484 18.484 1 95.31 88 LEU A N 1
ATOM 672 C CA . LEU A 1 88 ? -17.828 13.805 18.844 1 95.31 88 LEU A CA 1
ATOM 673 C C . LEU A 1 88 ? -19.203 14.055 18.234 1 95.31 88 LEU A C 1
ATOM 675 O O . LEU A 1 88 ? -19.828 15.094 18.5 1 95.31 88 LEU A O 1
ATOM 679 N N . GLY A 1 89 ? -19.656 13.172 17.375 1 95.88 89 GLY A N 1
ATOM 680 C CA . GLY A 1 89 ? -21.031 13.219 16.875 1 95.88 89 GLY A CA 1
ATOM 681 C C . GLY A 1 89 ? -21.156 13.898 15.523 1 95.88 89 GLY A C 1
ATOM 682 O O . GLY A 1 89 ? -22.25 14.172 15.055 1 95.88 89 GLY A O 1
ATOM 683 N N . TYR A 1 90 ? -20.031 14.156 14.883 1 97.31 90 TYR A N 1
ATOM 684 C CA . TYR A 1 90 ? -20.094 14.711 13.531 1 97.31 90 TYR A CA 1
ATOM 685 C C . TYR A 1 90 ? -20.609 13.672 12.547 1 97.31 90 TYR A C 1
ATOM 687 O O . TYR A 1 90 ? -20.359 12.477 12.711 1 97.31 90 TYR A O 1
ATOM 695 N N . ASP A 1 91 ? -21.266 14.18 11.477 1 97.94 91 ASP A N 1
ATOM 696 C CA . ASP A 1 91 ? -21.734 13.266 10.43 1 97.94 91 ASP A CA 1
ATOM 697 C C . ASP A 1 91 ? -21.172 13.672 9.07 1 97.94 91 ASP A C 1
ATOM 699 O O . ASP A 1 91 ? -21.391 12.977 8.07 1 97.94 91 ASP A O 1
ATOM 703 N N . CYS A 1 92 ? -20.422 14.797 9.055 1 98.38 92 CYS A N 1
ATOM 704 C CA . CYS A 1 92 ? -19.812 15.242 7.809 1 98.38 92 CYS A CA 1
ATOM 705 C C . CYS A 1 92 ? -18.406 15.766 8.062 1 98.38 92 CYS A C 1
ATOM 707 O O . CYS A 1 92 ? -18.078 16.203 9.172 1 98.38 92 CYS A O 1
ATOM 709 N N . VAL A 1 93 ? -17.625 15.672 7.035 1 98.44 93 VAL A N 1
ATOM 710 C CA . VAL A 1 93 ? -16.219 16.078 7.082 1 98.44 93 VAL A CA 1
ATOM 711 C C . VAL A 1 93 ? -15.875 16.891 5.844 1 98.44 93 VAL A C 1
ATOM 713 O O . VAL A 1 93 ? -16.375 16.625 4.754 1 98.44 93 VAL A O 1
ATOM 716 N N . VAL A 1 94 ? -15.008 17.953 6.008 1 98.38 94 VAL A N 1
ATOM 717 C CA . VAL A 1 94 ? -14.547 18.766 4.883 1 98.38 94 VAL A CA 1
ATOM 718 C C . VAL A 1 94 ? -13.023 18.859 4.898 1 98.38 94 VAL A C 1
ATOM 720 O O . VAL A 1 94 ? -12.406 18.812 5.965 1 98.38 94 VAL A O 1
ATOM 723 N N . VAL A 1 95 ? -12.445 18.906 3.768 1 98.06 95 VAL A N 1
ATOM 724 C CA . VAL A 1 95 ? -11 19.078 3.615 1 98.06 95 VAL A CA 1
ATOM 725 C C . VAL A 1 95 ? -10.695 19.797 2.305 1 98.06 95 VAL A C 1
ATOM 727 O O . VAL A 1 95 ? -11.445 19.672 1.332 1 98.06 95 VAL A O 1
ATOM 730 N N . ASP A 1 96 ? -9.641 20.641 2.277 1 96.75 96 ASP A N 1
ATOM 731 C CA . ASP A 1 96 ? -9.195 21.328 1.073 1 96.75 96 ASP A CA 1
ATOM 732 C C . ASP A 1 96 ? -7.859 20.781 0.588 1 96.75 96 ASP A C 1
ATOM 734 O O . ASP A 1 96 ? -6.832 21.469 0.678 1 96.75 96 ASP A O 1
ATOM 738 N N . SER A 1 97 ? -7.84 19.578 0.052 1 94.94 97 SER A N 1
ATOM 739 C CA . SER A 1 97 ? -6.633 18.922 -0.437 1 94.94 97 SER A CA 1
ATOM 740 C C . SER A 1 97 ? -6.949 17.969 -1.591 1 94.94 97 SER A C 1
ATOM 742 O O . SER A 1 97 ? -7.84 17.125 -1.481 1 94.94 97 SER A O 1
ATOM 744 N N . SER A 1 98 ? -6.184 18.141 -2.664 1 89.19 98 SER A N 1
ATOM 745 C CA . SER A 1 98 ? -6.324 17.219 -3.787 1 89.19 98 SER A CA 1
ATOM 746 C C . SER A 1 98 ? -5.379 16.031 -3.65 1 89.19 98 SER A C 1
ATOM 748 O O . SER A 1 98 ? -5.449 15.078 -4.438 1 89.19 98 SER A O 1
ATOM 750 N N . GLY A 1 99 ? -4.531 16.031 -2.689 1 92.94 99 GLY A N 1
ATOM 751 C CA . GLY A 1 99 ? -3.479 15.031 -2.604 1 92.94 99 GLY A CA 1
ATOM 752 C C . GLY A 1 99 ? -3.748 13.961 -1.561 1 92.94 99 GLY A C 1
ATOM 753 O O . GLY A 1 99 ? -4.871 13.469 -1.451 1 92.94 99 GLY A O 1
ATOM 754 N N . ASN A 1 100 ? -2.684 13.586 -0.875 1 96.69 100 ASN A N 1
ATOM 755 C CA . ASN A 1 100 ? -2.707 12.469 0.065 1 96.69 100 ASN A CA 1
ATOM 756 C C . ASN A 1 100 ? -3.729 12.695 1.177 1 96.69 100 ASN A C 1
ATOM 758 O O . ASN A 1 100 ? -4.445 11.766 1.561 1 96.69 100 ASN A O 1
ATOM 762 N N . THR A 1 101 ? -3.871 13.898 1.659 1 97.75 101 THR A N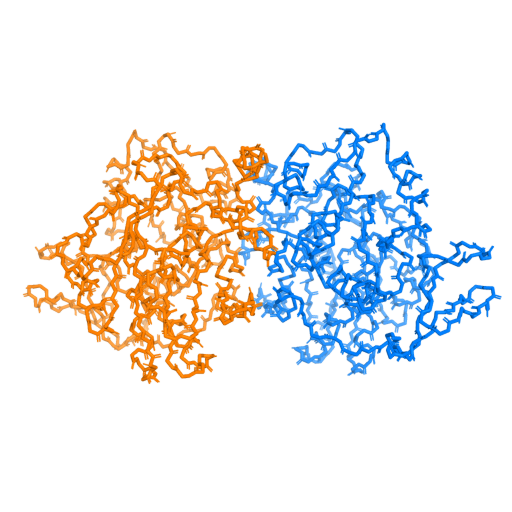 1
ATOM 763 C CA . THR A 1 101 ? -4.84 14.172 2.717 1 97.75 101 THR A CA 1
ATOM 764 C C . THR A 1 101 ? -6.266 14.031 2.193 1 97.75 101 THR A C 1
ATOM 766 O O . THR A 1 101 ? -7.141 13.508 2.889 1 97.75 101 THR A O 1
ATOM 769 N N . GLY A 1 102 ? -6.469 14.57 1.031 1 97.94 102 GLY A N 1
ATOM 770 C CA . GLY A 1 102 ? -7.785 14.477 0.429 1 97.94 102 GLY A CA 1
ATOM 771 C C . GLY A 1 102 ? -8.242 13.047 0.22 1 97.94 102 GLY A C 1
ATOM 772 O O . GLY A 1 102 ? -9.352 12.68 0.612 1 97.94 102 GLY A O 1
ATOM 773 N N . LEU A 1 103 ? -7.414 12.266 -0.373 1 98.06 103 LEU A N 1
ATOM 774 C CA . LEU A 1 103 ? -7.754 10.867 -0.625 1 98.06 103 LEU A CA 1
ATOM 775 C C . LEU A 1 103 ? -7.957 10.109 0.685 1 98.06 103 LEU A C 1
ATOM 777 O O . LEU A 1 103 ? -8.914 9.352 0.824 1 98.06 103 LEU A O 1
ATOM 781 N N . SER A 1 104 ? -7.055 10.281 1.612 1 98.75 104 SER A N 1
ATOM 782 C CA . SER A 1 104 ? -7.168 9.648 2.922 1 98.75 104 SER A CA 1
ATOM 783 C C . SER A 1 104 ? -8.484 10.016 3.6 1 98.75 104 SER A C 1
ATOM 785 O O . SER A 1 104 ? -9.203 9.133 4.082 1 98.75 104 SER A O 1
ATOM 787 N N . THR A 1 105 ? -8.805 11.305 3.598 1 98.75 105 THR A N 1
ATOM 788 C CA . THR A 1 105 ? -10.031 11.773 4.219 1 98.75 105 THR A CA 1
ATOM 789 C C . THR A 1 105 ? -11.25 11.117 3.572 1 98.75 105 THR A C 1
ATOM 791 O O . THR A 1 105 ? -12.156 10.656 4.27 1 98.75 105 THR A O 1
ATOM 794 N N . ALA A 1 106 ? -11.258 11.094 2.281 1 98.44 106 ALA A N 1
ATOM 795 C CA . ALA A 1 106 ? -12.375 10.508 1.544 1 98.44 106 ALA A CA 1
ATOM 796 C C . ALA A 1 106 ? -12.547 9.031 1.896 1 98.44 106 ALA A C 1
ATOM 798 O O . ALA A 1 106 ? -13.656 8.594 2.203 1 98.44 106 ALA A O 1
ATOM 799 N N . LEU A 1 107 ? -11.516 8.297 1.937 1 98.44 107 LEU A N 1
ATOM 800 C CA . LEU A 1 107 ? -11.547 6.852 2.164 1 98.44 107 LEU A CA 1
ATOM 801 C C . LEU A 1 107 ? -11.969 6.539 3.594 1 98.44 107 LEU A C 1
ATOM 803 O O . LEU A 1 107 ? -12.836 5.691 3.818 1 98.44 107 LEU A O 1
ATOM 807 N N . TYR A 1 108 ? -11.375 7.168 4.562 1 98.69 108 TYR A N 1
ATOM 808 C CA . TYR A 1 108 ? -11.672 6.918 5.969 1 98.69 108 TYR A CA 1
ATOM 809 C C . TYR A 1 108 ? -13.086 7.383 6.316 1 98.69 108 TYR A C 1
ATOM 811 O O . TYR A 1 108 ? -13.734 6.801 7.184 1 98.69 108 TYR A O 1
ATOM 819 N N . SER A 1 109 ? -13.547 8.461 5.645 1 98.62 109 SER A N 1
ATOM 820 C CA . SER A 1 109 ? -14.93 8.883 5.828 1 98.62 109 SER A CA 1
ATOM 821 C C . SER A 1 109 ? -15.906 7.805 5.375 1 98.62 109 SER A C 1
ATOM 823 O O . SER A 1 109 ? -16.906 7.543 6.047 1 98.62 109 SER A O 1
ATOM 825 N N . ALA A 1 110 ? -15.609 7.223 4.25 1 97.44 110 ALA A N 1
ATOM 826 C CA . ALA A 1 110 ? -16.453 6.129 3.775 1 97.44 110 ALA A CA 1
ATOM 827 C C . ALA A 1 110 ? -16.562 5.023 4.82 1 97.44 110 ALA A C 1
ATOM 829 O O . ALA A 1 110 ? -17.656 4.598 5.18 1 97.44 110 ALA A O 1
ATOM 830 N N . ARG A 1 111 ? -15.469 4.59 5.41 1 97.62 111 ARG A N 1
ATOM 831 C CA . ARG A 1 111 ? -15.406 3.516 6.398 1 97.62 111 ARG A CA 1
ATOM 832 C C . ARG A 1 111 ? -16.234 3.861 7.637 1 97.62 111 ARG A C 1
ATOM 834 O O . ARG A 1 111 ? -16.875 2.99 8.227 1 97.62 111 ARG A O 1
ATOM 841 N N . LEU A 1 112 ? -16.172 5.102 8.016 1 97.75 112 LEU A N 1
ATOM 842 C CA . LEU A 1 112 ? -16.766 5.504 9.281 1 97.75 112 LEU A CA 1
ATOM 843 C C . LEU A 1 112 ? -18.188 6.02 9.07 1 97.75 112 LEU A C 1
ATOM 845 O O . LEU A 1 112 ? -18.844 6.457 10.023 1 97.75 112 LEU A O 1
ATOM 849 N N . GLY A 1 113 ? -18.656 6.004 7.832 1 97.19 113 GLY A N 1
ATOM 850 C CA . GLY A 1 113 ? -20.016 6.438 7.527 1 97.19 113 GLY A CA 1
ATOM 851 C C . GLY A 1 113 ? -20.188 7.941 7.602 1 97.19 113 GLY A C 1
ATOM 852 O O . GLY A 1 113 ? -21.266 8.43 7.969 1 97.19 113 GLY A O 1
ATOM 853 N N . LEU A 1 114 ? -19.125 8.719 7.367 1 98.44 114 LEU A N 1
ATOM 854 C CA . LEU A 1 114 ? -19.156 10.18 7.363 1 98.44 114 LEU A CA 1
ATOM 855 C C . LEU A 1 114 ? -19.312 10.711 5.941 1 98.44 114 LEU A C 1
ATOM 857 O O . LEU A 1 114 ? -18.719 10.172 5.004 1 98.44 114 LEU A O 1
ATOM 861 N N . LYS A 1 115 ? -20.094 11.758 5.738 1 98.12 115 LYS A N 1
ATOM 862 C CA . LYS A 1 115 ? -20.188 12.438 4.445 1 98.12 115 LYS A CA 1
ATOM 863 C C . LYS A 1 115 ? -18.969 13.336 4.219 1 98.12 115 LYS A C 1
ATOM 865 O O . LYS A 1 115 ? -18.734 14.281 4.98 1 98.12 115 LYS A O 1
ATOM 870 N N . ALA A 1 116 ? -18.297 13.055 3.215 1 98.19 116 ALA A N 1
ATOM 871 C CA . ALA A 1 116 ? -17.062 13.797 2.982 1 98.19 116 ALA A CA 1
ATOM 872 C C . ALA A 1 116 ? -17.188 14.734 1.784 1 98.19 116 ALA A C 1
ATOM 874 O O . ALA A 1 116 ? -17.719 14.336 0.737 1 98.19 116 ALA A O 1
ATOM 875 N N . ARG A 1 117 ? -16.781 15.945 1.946 1 98.31 117 ARG A N 1
ATOM 876 C CA . ARG A 1 117 ? -16.625 16.922 0.876 1 98.31 117 ARG A CA 1
ATOM 877 C C . ARG A 1 117 ? -15.164 17.375 0.749 1 98.31 117 ARG A C 1
ATOM 879 O O . ARG A 1 117 ? -14.57 17.859 1.714 1 98.31 117 ARG A O 1
ATOM 886 N N . VAL A 1 118 ? -14.633 17.125 -0.42 1 98.44 118 VAL A N 1
ATOM 887 C CA . VAL A 1 118 ? -13.234 17.453 -0.691 1 98.44 118 VAL A CA 1
ATOM 888 C C . VAL A 1 118 ? -13.156 18.609 -1.688 1 98.44 118 VAL A C 1
ATOM 890 O O . VAL A 1 118 ? -13.578 18.469 -2.838 1 98.44 118 VAL A O 1
ATOM 893 N N . TYR A 1 119 ? -12.578 19.719 -1.268 1 98.25 119 TYR A N 1
ATOM 894 C CA . TYR A 1 119 ? -12.383 20.875 -2.127 1 98.25 119 TYR A CA 1
ATOM 895 C C . TYR A 1 119 ? -11.016 20.844 -2.789 1 98.25 119 TYR A C 1
ATOM 897 O O . TYR A 1 119 ? -9.992 20.734 -2.109 1 98.25 119 TYR A O 1
ATOM 905 N N . VAL A 1 120 ? -11.008 20.891 -4.082 1 97.06 120 VAL A N 1
ATOM 906 C CA . VAL A 1 120 ? -9.758 20.797 -4.82 1 97.06 120 VAL A CA 1
ATOM 907 C C . VAL A 1 120 ? -9.672 21.922 -5.848 1 97.06 120 VAL A C 1
ATOM 909 O O . VAL A 1 120 ? -10.703 22.359 -6.375 1 97.06 120 VAL A O 1
ATOM 912 N N . PRO A 1 121 ? -8.43 22.453 -6.094 1 94.94 121 PRO A N 1
ATOM 913 C CA . PRO A 1 121 ? -8.32 23.391 -7.211 1 94.94 121 PRO A CA 1
ATOM 914 C C . PRO A 1 121 ? -8.594 22.75 -8.562 1 94.94 121 PRO A C 1
ATOM 916 O O . PRO A 1 121 ? -8.266 21.578 -8.766 1 94.94 121 PRO A O 1
ATOM 919 N N . ARG A 1 122 ? -9.062 23.5 -9.43 1 94 122 ARG A N 1
ATOM 920 C CA . ARG A 1 122 ? -9.398 23.016 -10.766 1 94 122 ARG A CA 1
ATOM 921 C C . ARG A 1 122 ? -8.172 22.422 -11.461 1 94 122 ARG A C 1
ATOM 923 O O . ARG A 1 122 ? -8.297 21.469 -12.242 1 94 122 ARG A O 1
ATOM 930 N N . GLY A 1 123 ? -7.027 22.922 -11.125 1 91.06 123 GLY A N 1
ATOM 931 C CA . GLY A 1 123 ? -5.797 22.516 -11.781 1 91.06 123 GLY A CA 1
ATOM 932 C C . GLY A 1 123 ? -5.188 21.266 -11.164 1 91.06 123 GLY A C 1
ATOM 933 O O . GLY A 1 123 ? -4.152 20.781 -11.633 1 91.06 123 GLY A O 1
ATOM 934 N N . ALA A 1 124 ? -5.852 20.688 -10.219 1 90.12 124 ALA A N 1
ATOM 935 C CA . ALA A 1 124 ? -5.34 19.469 -9.594 1 90.12 124 ALA A CA 1
ATOM 936 C C . ALA A 1 124 ? -5.312 18.312 -10.594 1 90.12 124 ALA A C 1
ATOM 938 O O . ALA A 1 124 ? -6.082 18.297 -11.555 1 90.12 124 ALA A O 1
ATOM 939 N N . SER A 1 125 ? -4.391 17.375 -10.422 1 88.81 125 SER A N 1
ATOM 940 C CA . SER A 1 125 ? -4.191 16.234 -11.32 1 88.81 125 SER A CA 1
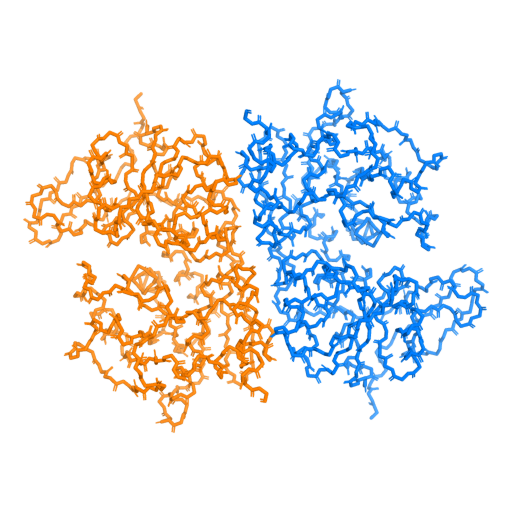ATOM 941 C C . SER A 1 125 ? -5.469 15.422 -11.469 1 88.81 125 SER A C 1
ATOM 943 O O . SER A 1 125 ? -6.145 15.125 -10.477 1 88.81 125 SER A O 1
ATOM 945 N N . PRO A 1 126 ? -5.758 14.953 -12.695 1 90.38 126 PRO A N 1
ATOM 946 C CA . PRO A 1 126 ? -6.949 14.133 -12.922 1 90.38 126 PRO A CA 1
ATOM 947 C C . PRO A 1 126 ? -6.914 12.812 -12.141 1 90.38 126 PRO A C 1
ATOM 949 O O . PRO A 1 126 ? -7.949 12.359 -11.656 1 90.38 126 PRO A O 1
ATOM 952 N N . GLY A 1 127 ? -5.723 12.25 -12.07 1 90.06 127 GLY A N 1
ATOM 953 C CA . GLY A 1 127 ? -5.586 11 -11.344 1 90.06 127 GLY A CA 1
ATOM 954 C C . GLY A 1 127 ? -5.965 11.125 -9.875 1 90.06 127 GLY A C 1
ATOM 955 O O . GLY A 1 127 ? -6.637 10.25 -9.328 1 90.06 127 GLY A O 1
ATOM 956 N N . LYS A 1 128 ? -5.59 12.172 -9.258 1 91.44 128 LYS A N 1
ATOM 957 C CA . LYS A 1 128 ? -5.93 12.422 -7.859 1 91.44 128 LYS A CA 1
ATOM 958 C C . LYS A 1 128 ? -7.43 12.633 -7.688 1 91.44 128 LYS A C 1
ATOM 960 O O . LYS A 1 128 ? -8.039 12.062 -6.781 1 91.44 128 LYS A O 1
ATOM 965 N N . LYS A 1 129 ? -7.996 13.406 -8.602 1 94.88 129 LYS A N 1
ATOM 966 C CA . LYS A 1 129 ? -9.438 13.648 -8.562 1 94.88 129 LYS A CA 1
ATOM 967 C C . LYS A 1 129 ? -10.219 12.352 -8.734 1 94.88 129 LYS A C 1
ATOM 969 O O . LYS A 1 129 ? -11.195 12.109 -8.023 1 94.88 129 LYS A O 1
ATOM 974 N N . ALA A 1 130 ? -9.766 11.555 -9.664 1 94.19 130 ALA A N 1
ATOM 975 C CA . ALA A 1 130 ? -10.438 10.289 -9.961 1 94.19 130 ALA A CA 1
ATOM 976 C C . ALA A 1 130 ? -10.453 9.383 -8.734 1 94.19 130 ALA A C 1
ATOM 978 O O . ALA A 1 130 ? -11.461 8.742 -8.438 1 94.19 130 ALA A O 1
ATOM 979 N N . LEU A 1 131 ? -9.375 9.328 -8.039 1 95 131 LEU A N 1
ATOM 980 C CA . LEU A 1 131 ? -9.289 8.484 -6.855 1 95 131 LEU A CA 1
ATOM 981 C C . LEU A 1 131 ? -10.234 8.969 -5.766 1 95 131 LEU A C 1
ATOM 983 O O . LEU A 1 131 ? -10.906 8.172 -5.109 1 95 131 LEU A O 1
ATOM 987 N N . ILE A 1 132 ? -10.273 10.25 -5.57 1 96.75 132 ILE A N 1
ATOM 988 C CA . ILE A 1 132 ? -11.172 10.82 -4.57 1 96.75 132 ILE A CA 1
ATOM 989 C C . ILE A 1 132 ? -12.617 10.516 -4.945 1 96.75 132 ILE A C 1
ATOM 991 O O . ILE A 1 132 ? -13.398 10.047 -4.109 1 96.75 132 ILE A O 1
ATOM 995 N N . ARG A 1 133 ? -12.984 10.656 -6.203 1 94.88 133 ARG A N 1
ATOM 996 C CA . ARG A 1 133 ? -14.344 10.383 -6.66 1 94.88 133 ARG A CA 1
ATOM 997 C C . ARG A 1 133 ? -14.68 8.898 -6.516 1 94.88 133 ARG A C 1
ATOM 999 O O . ARG A 1 133 ? -15.82 8.539 -6.227 1 94.88 133 ARG A O 1
ATOM 1006 N N . ALA A 1 134 ? -13.711 8.125 -6.664 1 94.56 134 ALA A N 1
ATOM 1007 C CA . ALA A 1 134 ? -13.898 6.676 -6.582 1 94.56 134 ALA A CA 1
ATOM 1008 C C . ALA A 1 134 ? -14.328 6.258 -5.184 1 94.56 134 ALA A C 1
ATOM 1010 O O . ALA A 1 134 ? -14.906 5.18 -5 1 94.56 134 ALA A O 1
ATOM 1011 N N . THR A 1 135 ? -14.109 7.086 -4.191 1 95.12 135 THR A N 1
ATOM 1012 C CA . THR A 1 135 ? -14.453 6.746 -2.812 1 95.12 135 THR A CA 1
ATOM 1013 C C . THR A 1 135 ? -15.906 7.094 -2.518 1 95.12 135 THR A C 1
ATOM 1015 O O . THR A 1 135 ? -16.438 6.742 -1.458 1 95.12 135 THR A O 1
ATOM 1018 N N . GLY A 1 136 ? -16.547 7.832 -3.361 1 91.94 136 GLY A N 1
ATOM 1019 C CA . GLY A 1 136 ? -17.906 8.273 -3.129 1 91.94 136 GLY A CA 1
ATOM 1020 C C . GLY A 1 136 ? -17.984 9.633 -2.451 1 91.94 136 GLY A C 1
ATOM 1021 O O . GLY A 1 136 ? -19.078 10.164 -2.236 1 91.94 136 GLY A O 1
ATOM 1022 N N . ALA A 1 137 ? -16.844 10.188 -2.156 1 96.44 137 ALA A N 1
ATOM 1023 C CA . ALA A 1 137 ? -16.812 11.523 -1.564 1 96.44 137 ALA A CA 1
ATOM 1024 C C . ALA A 1 137 ? -17.25 12.578 -2.578 1 96.44 137 ALA A C 1
ATOM 1026 O O . ALA A 1 137 ? -17.094 12.391 -3.785 1 96.44 137 ALA A O 1
ATOM 1027 N N . GLU A 1 138 ? -17.859 13.633 -2.068 1 97 138 GLU A N 1
ATOM 1028 C CA . GLU A 1 138 ? -18.172 14.773 -2.926 1 97 138 GLU A CA 1
ATOM 1029 C C . GLU A 1 138 ? -16.922 15.602 -3.225 1 97 138 GLU A C 1
ATOM 1031 O O . GLU A 1 138 ? -16.25 16.078 -2.307 1 97 138 GLU A O 1
ATOM 1036 N N . LEU A 1 139 ? -16.578 15.664 -4.453 1 97.62 139 LEU A N 1
ATOM 1037 C CA . LEU A 1 139 ? -15.453 16.5 -4.883 1 97.62 139 LEU A CA 1
ATOM 1038 C C . LEU A 1 139 ? -15.945 17.828 -5.445 1 97.62 139 LEU A C 1
ATOM 1040 O O . LEU A 1 139 ? -16.766 17.844 -6.371 1 97.62 139 LEU A O 1
ATOM 1044 N N . VAL A 1 140 ? -15.484 18.906 -4.902 1 97.94 140 VAL A N 1
ATOM 1045 C CA . VAL A 1 140 ? -15.852 20.234 -5.344 1 97.94 140 VAL A CA 1
ATOM 1046 C C . VAL A 1 140 ? -14.617 20.969 -5.887 1 97.94 140 VAL A C 1
ATOM 1048 O O . VAL A 1 140 ? -13.641 21.156 -5.168 1 97.94 140 VAL A O 1
ATOM 1051 N N . GLU A 1 141 ? -14.711 21.375 -7.109 1 97.25 141 GLU A N 1
ATOM 1052 C CA . GLU A 1 141 ? -13.594 22.094 -7.719 1 97.25 141 GLU A CA 1
ATOM 1053 C C . GLU A 1 141 ? -13.703 23.594 -7.477 1 97.25 141 GLU A C 1
ATOM 1055 O O . GLU A 1 141 ? -14.781 24.172 -7.617 1 97.25 141 GLU A O 1
ATOM 1060 N N . ALA A 1 142 ? -12.625 24.141 -6.996 1 97.5 142 ALA A N 1
ATOM 1061 C CA . ALA A 1 142 ? -12.469 25.578 -6.824 1 97.5 142 ALA A CA 1
ATOM 1062 C C . ALA A 1 142 ? -11.516 26.156 -7.863 1 97.5 142 ALA A C 1
ATOM 1064 O O . ALA A 1 142 ? -10.766 25.422 -8.5 1 97.5 142 ALA A O 1
ATOM 1065 N N . GLU A 1 143 ? -11.492 27.422 -8.016 1 95.69 143 GLU A N 1
ATOM 1066 C CA . GLU A 1 143 ? -10.664 28.078 -9.016 1 95.69 143 GLU A CA 1
ATOM 1067 C C . GLU A 1 143 ? -9.188 28.031 -8.633 1 95.69 143 GLU A C 1
ATOM 1069 O O . GLU A 1 143 ? -8.312 28.047 -9.508 1 95.69 143 GLU A O 1
ATOM 1074 N N . SER A 1 144 ? -9 28.109 -7.336 1 94.19 144 SER A N 1
ATOM 1075 C CA . SER A 1 144 ? -7.629 28.125 -6.832 1 94.19 144 SER A CA 1
ATOM 1076 C C . SER A 1 144 ? -7.512 27.391 -5.508 1 94.19 144 SER A C 1
ATOM 1078 O O . SER A 1 144 ? -8.523 26.969 -4.934 1 94.19 144 SER A O 1
ATOM 1080 N N . ARG A 1 145 ? -6.289 27.203 -5.137 1 90.81 145 ARG A N 1
ATOM 1081 C CA . ARG A 1 145 ? -6.039 26.594 -3.832 1 90.81 145 ARG A CA 1
ATOM 1082 C C . ARG A 1 145 ? -6.613 27.453 -2.713 1 90.81 145 ARG A C 1
ATOM 1084 O O . ARG A 1 145 ? -7.156 26.938 -1.737 1 90.81 145 ARG A O 1
ATOM 1091 N N . GLU A 1 146 ? -6.484 28.734 -2.857 1 92.62 146 GLU A N 1
ATOM 1092 C CA . GLU A 1 146 ? -6.992 29.672 -1.862 1 92.62 146 GLU A CA 1
ATOM 1093 C C . GLU A 1 146 ? -8.516 29.609 -1.762 1 92.62 146 GLU A C 1
ATOM 1095 O O . GLU A 1 146 ? -9.07 29.625 -0.661 1 92.62 146 GLU A O 1
ATOM 1100 N N . GLU A 1 147 ? -9.094 29.5 -2.91 1 96.25 147 GLU A N 1
ATOM 1101 C CA . GLU A 1 147 ? -10.555 29.406 -2.906 1 96.25 147 GLU A CA 1
ATOM 1102 C C . GLU A 1 147 ? -11.016 28.094 -2.285 1 96.25 147 GLU A C 1
ATOM 1104 O O . GLU A 1 147 ? -11.992 28.062 -1.54 1 96.25 147 GLU A O 1
ATOM 1109 N N . ALA A 1 148 ? -10.336 27.031 -2.609 1 96.06 148 ALA A N 1
ATOM 1110 C CA . ALA A 1 148 ? -10.664 25.734 -2.014 1 96.06 148 ALA A CA 1
ATOM 1111 C C . ALA A 1 148 ? -10.594 25.812 -0.491 1 96.06 148 ALA A C 1
ATOM 1113 O O . ALA A 1 148 ? -11.484 25.297 0.199 1 96.06 148 ALA A O 1
ATOM 1114 N N . ALA A 1 149 ? -9.578 26.438 0.004 1 94.19 149 ALA A N 1
ATOM 1115 C CA . ALA A 1 149 ? -9.406 26.594 1.448 1 94.19 149 ALA A CA 1
ATOM 1116 C C . ALA A 1 149 ? -10.547 27.422 2.051 1 94.19 149 ALA A C 1
ATOM 1118 O O . ALA A 1 149 ? -11.094 27.047 3.094 1 94.19 149 ALA A O 1
ATOM 1119 N N . ARG A 1 150 ? -10.875 28.484 1.407 1 95.75 150 ARG A N 1
ATOM 1120 C CA . ARG A 1 150 ? -11.945 29.359 1.879 1 95.75 150 ARG A CA 1
ATOM 1121 C C . ARG A 1 150 ? -13.273 28.625 1.944 1 95.75 150 ARG A C 1
ATOM 1123 O O . ARG A 1 150 ? -14.023 28.766 2.916 1 95.75 150 ARG A O 1
ATOM 1130 N N . LEU A 1 151 ? -13.531 27.875 0.901 1 96.56 151 LEU A N 1
ATOM 1131 C CA . LEU A 1 151 ? -14.789 27.141 0.837 1 96.56 151 LEU A CA 1
ATOM 1132 C C . LEU A 1 151 ? -14.867 26.094 1.943 1 96.56 151 LEU A C 1
ATOM 1134 O O . LEU A 1 151 ? -15.906 25.938 2.588 1 96.56 151 LEU A O 1
ATOM 1138 N N . ALA A 1 152 ? -13.805 25.359 2.162 1 96.56 152 ALA A N 1
ATOM 1139 C CA . ALA A 1 152 ? -13.758 24.359 3.232 1 96.56 152 ALA A CA 1
ATOM 1140 C C . ALA A 1 152 ? -13.938 25.031 4.598 1 96.56 152 ALA A C 1
ATOM 1142 O O . ALA A 1 152 ? -14.672 24.516 5.449 1 96.56 152 ALA A O 1
ATOM 1143 N N . GLU A 1 153 ? -13.273 26.156 4.82 1 94.88 153 GLU A N 1
ATOM 1144 C CA . GLU A 1 153 ? -13.328 26.875 6.09 1 94.88 153 GLU A CA 1
ATOM 1145 C C . GLU A 1 153 ? -14.742 27.359 6.387 1 94.88 153 GLU A C 1
ATOM 1147 O O . GLU A 1 153 ? -15.156 27.406 7.547 1 94.88 153 GLU A O 1
ATOM 1152 N N . ALA A 1 154 ? -15.43 27.703 5.352 1 95.75 154 ALA A N 1
ATOM 1153 C CA . ALA A 1 154 ? -16.797 28.203 5.504 1 95.75 154 ALA A CA 1
ATOM 1154 C C . ALA A 1 154 ? -17.719 27.125 6.082 1 95.75 154 ALA A C 1
ATOM 1156 O O . ALA A 1 154 ? -18.75 27.453 6.684 1 95.75 154 ALA A O 1
ATOM 1157 N N . GLU A 1 155 ? -17.297 25.891 5.945 1 95.44 155 GLU A N 1
ATOM 1158 C CA . GLU A 1 155 ? -18.141 24.781 6.406 1 95.44 155 GLU A CA 1
ATOM 1159 C C . GLU A 1 155 ? -17.656 24.25 7.758 1 95.44 155 GLU A C 1
ATOM 1161 O O . GLU A 1 155 ? -18.25 23.328 8.312 1 95.44 155 GLU A O 1
ATOM 1166 N N . ALA A 1 156 ? -16.719 24.875 8.359 1 92.38 156 ALA A N 1
ATOM 1167 C CA . ALA A 1 156 ? -16.031 24.359 9.531 1 92.38 156 ALA A CA 1
ATOM 1168 C C . ALA A 1 156 ? -16.922 24.422 10.766 1 92.38 156 ALA A C 1
ATOM 1170 O O . ALA A 1 156 ? -16.656 23.75 11.773 1 92.38 156 ALA A O 1
ATOM 1171 N N . GLU A 1 157 ? -17.984 25.188 10.766 1 90.75 157 GLU A N 1
ATOM 1172 C CA . GLU A 1 157 ? -18.891 25.281 11.898 1 90.75 157 GLU A CA 1
ATOM 1173 C C . GLU A 1 157 ? -19.875 24.125 11.906 1 90.75 157 GLU A C 1
ATOM 1175 O O . GLU A 1 157 ? -20.406 23.75 12.961 1 90.75 157 GLU A O 1
ATOM 1180 N N . LYS A 1 158 ? -20.047 23.562 10.766 1 94.62 158 LYS A N 1
ATOM 1181 C CA . LYS A 1 158 ? -21.062 22.531 10.641 1 94.62 158 LYS A CA 1
ATOM 1182 C C . LYS A 1 158 ? -20.438 21.156 10.508 1 94.62 158 LYS A C 1
ATOM 1184 O O . LYS A 1 158 ? -20.938 20.172 11.07 1 94.62 158 LYS A O 1
ATOM 1189 N N . CYS A 1 159 ? -19.422 21.094 9.766 1 97.69 159 CYS A N 1
ATOM 1190 C CA . CYS A 1 159 ? -18.75 19.844 9.484 1 97.69 159 CYS A CA 1
ATOM 1191 C C . CYS A 1 159 ? -17.359 19.797 10.133 1 97.69 159 CYS A C 1
ATOM 1193 O O . CYS A 1 159 ? -16.766 20.844 10.398 1 97.69 159 CYS A O 1
ATOM 1195 N N . PHE A 1 160 ? -16.906 18.562 10.484 1 97.94 160 PHE A N 1
ATOM 1196 C CA . PHE A 1 160 ? -15.539 18.406 10.977 1 97.94 160 PHE A CA 1
ATOM 1197 C C . PHE A 1 160 ? -14.523 18.812 9.914 1 97.94 160 PHE A C 1
ATOM 1199 O O . PHE A 1 160 ? -14.453 18.188 8.852 1 97.94 160 PHE A O 1
ATOM 1206 N N . HIS A 1 161 ? -13.828 19.844 10.148 1 97.94 161 HIS A N 1
ATOM 1207 C CA . HIS A 1 161 ? -12.773 20.281 9.242 1 97.94 161 HIS A CA 1
ATOM 1208 C C . HIS A 1 161 ? -11.43 19.656 9.609 1 97.94 161 HIS A C 1
ATOM 1210 O O . HIS A 1 161 ? -10.898 19.922 10.695 1 97.94 161 HIS A O 1
ATOM 1216 N N . VAL A 1 162 ? -10.844 18.828 8.742 1 96.44 162 VAL A N 1
ATOM 1217 C CA . VAL A 1 162 ? -9.617 18.078 9.031 1 96.44 162 VAL A CA 1
ATOM 1218 C C . VAL A 1 162 ? -8.477 19.062 9.281 1 96.44 162 VAL A C 1
ATOM 1220 O O . VAL A 1 162 ? -7.703 18.906 10.227 1 96.44 162 VAL A O 1
ATOM 1223 N N . ALA A 1 163 ? -8.312 20.141 8.445 1 92.25 163 ALA A N 1
ATOM 1224 C CA . ALA A 1 163 ? -7.336 21.219 8.602 1 92.25 163 ALA A CA 1
ATOM 1225 C C . ALA A 1 163 ? -6.027 20.688 9.18 1 92.25 163 ALA A C 1
ATOM 1227 O O . ALA A 1 163 ? -5.602 21.109 10.258 1 92.25 163 ALA A O 1
ATOM 1228 N N . HIS A 1 164 ? -5.289 19.812 8.43 1 89.44 164 HIS A N 1
ATOM 1229 C CA . HIS A 1 164 ? -4.246 18.969 9.008 1 89.44 164 HIS A CA 1
ATOM 1230 C C . HIS A 1 164 ? -3.068 19.812 9.492 1 89.44 164 HIS A C 1
ATOM 1232 O O . HIS A 1 164 ? -2.408 19.453 10.469 1 89.44 164 HIS A O 1
ATOM 1238 N N . PRO A 1 165 ? -2.877 21.094 9.016 1 90.94 165 PRO A N 1
ATOM 1239 C CA . PRO A 1 165 ? -1.729 21.828 9.562 1 90.94 165 PRO A CA 1
ATOM 1240 C C . PRO A 1 165 ? -2.012 22.422 10.938 1 90.94 165 PRO A C 1
ATOM 1242 O O . PRO A 1 165 ? -1.079 22.719 11.688 1 90.94 165 PRO A O 1
ATOM 1245 N N . THR A 1 166 ? -3.322 22.641 11.289 1 92.75 166 THR A N 1
ATOM 1246 C CA . THR A 1 166 ? -3.648 23.328 12.539 1 92.75 166 THR A CA 1
ATOM 1247 C C . THR A 1 166 ? -4.324 22.359 13.516 1 92.75 166 THR A C 1
ATOM 1249 O O . THR A 1 166 ? -4.352 22.625 14.719 1 92.75 166 THR A O 1
ATOM 1252 N N . ASN A 1 167 ? -4.855 21.266 13 1 90.5 167 ASN A N 1
ATOM 1253 C CA . ASN A 1 167 ? -5.613 20.281 13.773 1 90.5 167 ASN A CA 1
ATOM 1254 C C . ASN A 1 167 ? -4.703 19.469 14.672 1 90.5 167 ASN A C 1
ATOM 1256 O O . ASN A 1 167 ? -3.904 18.656 14.188 1 90.5 167 ASN A O 1
ATOM 1260 N N . PRO A 1 168 ? -4.902 19.625 16.047 1 94.06 168 PRO A N 1
ATOM 1261 C CA . PRO A 1 168 ? -4.031 18.875 16.938 1 94.06 168 PRO A CA 1
ATOM 1262 C C . PRO A 1 168 ? -4.305 17.375 16.906 1 94.06 168 PRO A C 1
ATOM 1264 O O . PRO A 1 168 ? -3.43 16.562 17.234 1 94.06 168 PRO A O 1
ATOM 1267 N N . LEU A 1 169 ? -5.523 16.969 16.516 1 97.19 169 LEU A N 1
ATOM 1268 C CA . LEU A 1 169 ? -5.871 15.555 16.438 1 97.19 169 LEU A CA 1
ATOM 1269 C C . LEU A 1 169 ? -5.047 14.852 15.359 1 97.19 169 LEU A C 1
ATOM 1271 O O . LEU A 1 169 ? -4.699 13.68 15.516 1 97.19 169 LEU A O 1
ATOM 1275 N N . PHE A 1 170 ? -4.754 15.617 14.312 1 97.75 170 PHE A N 1
ATOM 1276 C CA . PHE A 1 170 ? -3.973 15.062 13.219 1 97.75 170 PHE A CA 1
ATOM 1277 C C . PHE A 1 170 ? -2.574 14.68 13.695 1 97.75 170 PHE A C 1
ATOM 1279 O O . PHE A 1 170 ? -2.109 13.562 13.438 1 97.75 170 PHE A O 1
ATOM 1286 N N . ILE A 1 171 ? -1.921 15.531 14.391 1 97.38 171 ILE A N 1
ATOM 1287 C CA . ILE A 1 171 ? -0.574 15.273 14.891 1 97.38 171 ILE A CA 1
ATOM 1288 C C . ILE A 1 171 ? -0.604 14.109 15.883 1 97.38 171 ILE A C 1
ATOM 1290 O O . ILE A 1 171 ? 0.318 13.289 15.914 1 97.38 171 ILE A O 1
ATOM 1294 N N . GLU A 1 172 ? -1.68 14.078 16.688 1 97.19 172 GLU A N 1
ATOM 1295 C CA . GLU A 1 172 ? -1.82 12.977 17.641 1 97.19 172 GLU A CA 1
ATOM 1296 C C . GLU A 1 172 ? -1.802 11.625 16.922 1 97.19 172 GLU A C 1
ATOM 1298 O O . GLU A 1 172 ? -1.18 10.672 17.391 1 97.19 172 GLU A O 1
ATOM 1303 N N . GLY A 1 173 ? -2.477 11.539 15.781 1 98.19 173 GLY A N 1
ATOM 1304 C CA . GLY A 1 173 ? -2.453 10.328 14.977 1 98.19 173 GLY A CA 1
ATOM 1305 C C . GLY A 1 173 ? -1.073 9.992 14.453 1 98.19 173 GLY A C 1
ATOM 1306 O O . GLY A 1 173 ? -0.647 8.836 14.508 1 98.19 173 GLY A O 1
ATOM 1307 N N . VAL A 1 174 ? -0.374 11.008 13.992 1 98.44 174 VAL A N 1
ATOM 1308 C CA . VAL A 1 174 ? 0.932 10.805 13.367 1 98.44 174 VAL A CA 1
ATOM 1309 C C . VAL A 1 174 ? 1.956 10.43 14.438 1 98.44 174 VAL A C 1
ATOM 1311 O O . VAL A 1 174 ? 2.969 9.789 14.141 1 98.44 174 VAL A O 1
ATOM 1314 N N . LYS A 1 175 ? 1.707 10.742 15.711 1 97.38 175 LYS A N 1
ATOM 1315 C CA . LYS A 1 175 ? 2.598 10.43 16.828 1 97.38 175 LYS A CA 1
ATOM 1316 C C . LYS A 1 175 ? 2.873 8.93 16.906 1 97.38 175 LYS A C 1
ATOM 1318 O O . LYS A 1 175 ? 3.926 8.516 17.391 1 97.38 175 LYS A O 1
ATOM 1323 N N . SER A 1 176 ? 1.911 8.141 16.406 1 97.56 176 SER A N 1
ATOM 1324 C CA . SER A 1 176 ? 2.084 6.688 16.438 1 97.56 176 SER A CA 1
ATOM 1325 C C . SER A 1 176 ? 3.316 6.27 15.633 1 97.56 176 SER A C 1
ATOM 1327 O O . SER A 1 176 ? 3.977 5.285 15.977 1 97.56 176 SER A O 1
ATOM 1329 N N . LEU A 1 177 ? 3.605 7.023 14.625 1 98 177 LEU A N 1
ATOM 1330 C CA . LEU A 1 177 ? 4.801 6.734 13.836 1 98 177 LEU A CA 1
ATOM 1331 C C . LEU A 1 177 ? 6.059 6.914 14.672 1 98 177 LEU A C 1
ATOM 1333 O O . LEU A 1 177 ? 6.945 6.051 14.664 1 98 177 LEU A O 1
ATOM 1337 N N . GLY A 1 178 ? 6.125 8.055 15.406 1 96.94 178 GLY A N 1
ATOM 1338 C CA . GLY A 1 178 ? 7.262 8.266 16.297 1 96.94 178 GLY A CA 1
ATOM 1339 C C . GLY A 1 178 ? 7.402 7.191 17.359 1 96.94 178 GLY A C 1
ATOM 1340 O O . GLY A 1 178 ? 8.516 6.75 17.656 1 96.94 178 GLY A O 1
ATOM 1341 N N . ARG A 1 179 ? 6.312 6.75 17.875 1 95.56 179 ARG A N 1
ATOM 1342 C CA . ARG A 1 179 ? 6.328 5.695 18.875 1 95.56 179 ARG A CA 1
ATOM 1343 C C . ARG A 1 179 ? 6.863 4.391 18.297 1 95.56 179 ARG A C 1
ATOM 1345 O O . ARG A 1 179 ? 7.645 3.688 18.938 1 95.56 179 ARG A O 1
ATOM 1352 N N . GLU A 1 180 ? 6.395 4.09 17.094 1 96.12 180 GLU A N 1
ATOM 1353 C CA . GLU A 1 180 ? 6.891 2.895 16.422 1 96.12 180 GLU A CA 1
ATOM 1354 C C . GLU A 1 180 ? 8.398 2.969 16.203 1 96.12 180 GLU A C 1
ATOM 1356 O O . GLU A 1 180 ? 9.117 2.004 16.469 1 96.12 180 GLU A O 1
ATOM 1361 N N . LEU A 1 181 ? 8.812 4.105 15.75 1 95.81 181 LEU A N 1
ATOM 1362 C CA . LEU A 1 181 ? 10.227 4.293 15.438 1 95.81 181 LEU A CA 1
ATOM 1363 C C . LEU A 1 181 ? 11.086 4.145 16.688 1 95.81 181 LEU A C 1
ATOM 1365 O O . LEU A 1 181 ? 12.203 3.623 16.625 1 95.81 181 LEU A O 1
ATOM 1369 N N . ALA A 1 182 ? 10.609 4.625 17.781 1 93.5 182 ALA A N 1
ATOM 1370 C CA . ALA A 1 182 ? 11.336 4.531 19.047 1 93.5 182 ALA A CA 1
ATOM 1371 C C . ALA A 1 182 ? 11.602 3.074 19.422 1 93.5 182 ALA A C 1
ATOM 1373 O O . ALA A 1 182 ? 12.664 2.746 19.953 1 93.5 182 ALA A O 1
ATOM 1374 N N . GLY A 1 183 ? 10.625 2.215 19.156 1 90 183 GLY A N 1
ATOM 1375 C CA . GLY A 1 183 ? 10.773 0.8 19.453 1 90 183 GLY A CA 1
ATOM 1376 C C . GLY A 1 183 ? 11.641 0.067 18.438 1 90 183 GLY A C 1
ATOM 1377 O O . GLY A 1 183 ? 12.211 -0.984 18.75 1 90 183 GLY A O 1
ATOM 1378 N N . GLU A 1 184 ? 11.766 0.612 17.312 1 86.69 184 GLU A N 1
ATOM 1379 C CA . GLU A 1 184 ? 12.445 -0.057 16.203 1 86.69 184 GLU A CA 1
ATOM 1380 C C . GLU A 1 184 ? 13.891 0.417 16.078 1 86.69 184 GLU A C 1
ATOM 1382 O O . GLU A 1 184 ? 14.734 -0.278 15.508 1 86.69 184 GLU A O 1
ATOM 1387 N N . ALA A 1 185 ? 14.07 1.57 16.484 1 73.25 185 ALA A N 1
ATOM 1388 C CA . ALA A 1 185 ? 15.391 2.172 16.312 1 73.25 185 ALA A CA 1
ATOM 1389 C C . ALA A 1 185 ? 16.344 1.706 17.406 1 73.25 185 ALA A C 1
ATOM 1391 O O . ALA A 1 185 ? 15.945 1.565 18.578 1 73.25 185 ALA A O 1
ATOM 1392 N N . ALA A 1 186 ? 17.359 1.226 16.938 1 72.62 186 ALA A N 1
ATOM 1393 C CA . ALA A 1 186 ? 18.438 0.82 17.844 1 72.62 186 ALA A CA 1
ATOM 1394 C C . ALA A 1 186 ? 19.453 1.936 18 1 72.62 186 ALA A C 1
ATOM 1396 O O . ALA A 1 186 ? 20.156 2.295 17.047 1 72.62 186 ALA A O 1
ATOM 1397 N N . GLY A 1 187 ? 19.438 2.676 19.078 1 77.88 187 GLY A N 1
ATOM 1398 C CA . GLY A 1 187 ? 20.484 3.65 19.328 1 77.88 187 GLY A CA 1
ATOM 1399 C C . GLY A 1 187 ? 20.234 4.988 18.672 1 77.88 187 GLY A C 1
ATOM 1400 O O . GLY A 1 187 ? 19.078 5.34 18.391 1 77.88 187 GLY A O 1
ATOM 1401 N N . ASP A 1 188 ? 21.344 5.754 18.406 1 87.19 188 ASP A N 1
ATOM 1402 C CA . ASP A 1 188 ? 21.25 7.059 17.766 1 87.19 188 ASP A CA 1
ATOM 1403 C C . ASP A 1 188 ? 20.906 6.914 16.281 1 87.19 188 ASP A C 1
ATOM 1405 O O . ASP A 1 188 ? 21.578 6.191 15.539 1 87.19 188 ASP A O 1
ATOM 1409 N N . THR A 1 189 ? 19.844 7.492 15.883 1 94.25 189 THR A N 1
ATOM 1410 C CA . THR A 1 189 ? 19.344 7.359 14.516 1 94.25 189 THR A CA 1
ATOM 1411 C C . THR A 1 189 ? 19.047 8.734 13.922 1 94.25 189 THR A C 1
ATOM 1413 O O . THR A 1 189 ? 18.406 9.57 14.562 1 94.25 189 THR A O 1
ATOM 1416 N N . ASP A 1 190 ? 19.609 9.023 12.758 1 96.94 190 ASP A N 1
ATOM 1417 C CA . ASP A 1 190 ? 19.203 10.195 11.977 1 96.94 190 ASP A CA 1
ATOM 1418 C C . ASP A 1 190 ? 17.922 9.922 11.195 1 96.94 190 ASP A C 1
ATOM 1420 O O . ASP A 1 190 ? 17.906 9.078 10.297 1 96.94 190 ASP A O 1
ATOM 1424 N N . VAL A 1 191 ? 16.891 10.586 11.562 1 97.56 191 VAL A N 1
ATOM 1425 C CA . VAL A 1 191 ? 15.602 10.406 10.898 1 97.56 191 VAL A CA 1
ATOM 1426 C C . VAL A 1 191 ? 15.391 11.5 9.852 1 97.56 191 VAL A C 1
ATOM 1428 O O . VAL A 1 191 ? 15.328 12.68 10.188 1 97.56 191 VAL A O 1
ATOM 1431 N N . LEU A 1 192 ? 15.344 11.125 8.57 1 98.56 192 LEU A N 1
ATOM 1432 C CA . LEU A 1 192 ? 15.086 12.055 7.48 1 98.56 192 LEU A CA 1
ATOM 1433 C C . LEU A 1 192 ? 13.633 11.969 7.031 1 98.56 192 LEU A C 1
ATOM 1435 O O . LEU A 1 192 ? 13.141 10.891 6.699 1 98.56 192 LEU A O 1
ATOM 1439 N N . ALA A 1 193 ? 12.961 13.078 7.039 1 98.81 193 ALA A N 1
ATOM 1440 C CA . ALA A 1 193 ? 11.547 13.117 6.66 1 98.81 193 ALA A CA 1
ATOM 1441 C C . ALA A 1 193 ? 11.266 14.305 5.738 1 98.81 193 ALA A C 1
ATOM 1443 O O . ALA A 1 193 ? 11.781 15.406 5.953 1 98.81 193 ALA A O 1
ATOM 1444 N N . PRO A 1 194 ? 10.445 14.047 4.637 1 98.69 194 PRO A N 1
ATOM 1445 C CA . PRO A 1 194 ? 9.938 15.203 3.885 1 98.69 194 PRO A CA 1
ATOM 1446 C C . PRO A 1 194 ? 9.039 16.109 4.727 1 98.69 194 PRO A C 1
ATOM 1448 O O . PRO A 1 194 ? 8.203 15.609 5.488 1 98.69 194 PRO A O 1
ATOM 1451 N N . VAL A 1 195 ? 9.258 17.438 4.555 1 98.25 195 VAL A N 1
ATOM 1452 C CA . VAL A 1 195 ? 8.555 18.359 5.441 1 98.25 195 VAL A CA 1
ATOM 1453 C C . VAL A 1 195 ? 7.988 19.531 4.637 1 98.25 195 VAL A C 1
ATOM 1455 O O . VAL A 1 195 ? 8.711 20.172 3.867 1 98.25 195 VAL A O 1
ATOM 1458 N N . SER A 1 196 ? 6.684 19.734 4.781 1 96.5 196 SER A N 1
ATOM 1459 C CA . SER A 1 196 ? 6.004 20.906 4.262 1 96.5 196 SER A CA 1
ATOM 1460 C C . SER A 1 196 ? 5.172 21.594 5.348 1 96.5 196 SER A C 1
ATOM 1462 O O . SER A 1 196 ? 5.703 22.344 6.16 1 96.5 196 SER A O 1
ATOM 1464 N N . SER A 1 197 ? 4.055 21.062 5.703 1 94.81 197 SER A N 1
ATOM 1465 C CA . SER A 1 197 ? 3.209 21.625 6.75 1 94.81 197 SER A CA 1
ATOM 1466 C C . SER A 1 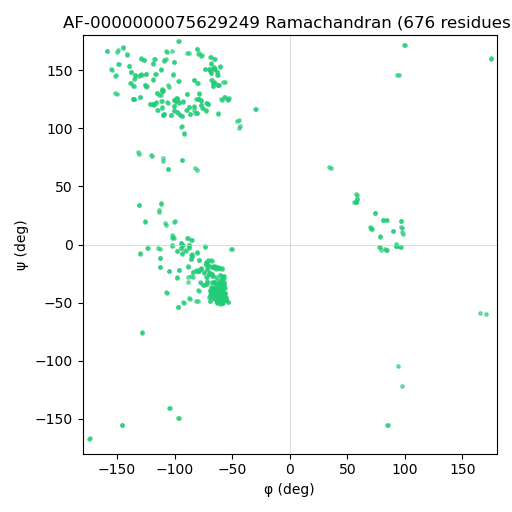197 ? 3.76 21.312 8.133 1 94.81 197 SER A C 1
ATOM 1468 O O . SER A 1 197 ? 3.396 21.969 9.117 1 94.81 197 SER A O 1
ATOM 1470 N N . GLY A 1 198 ? 4.566 20.297 8.195 1 97.12 198 GLY A N 1
ATOM 1471 C CA . GLY A 1 198 ? 5.258 19.984 9.438 1 97.12 198 GLY A CA 1
ATOM 1472 C C . GLY A 1 198 ? 4.547 18.938 10.273 1 97.12 198 GLY A C 1
ATOM 1473 O O . GLY A 1 198 ? 5.066 18.5 11.297 1 97.12 198 GLY A O 1
ATOM 1474 N N . THR A 1 199 ? 3.402 18.438 9.867 1 97.19 199 THR A N 1
ATOM 1475 C CA . THR A 1 199 ? 2.641 17.5 10.688 1 97.19 199 THR A CA 1
ATOM 1476 C C . THR A 1 199 ? 3.385 16.172 10.82 1 97.19 199 THR A C 1
ATOM 1478 O O . THR A 1 199 ? 3.365 15.547 11.883 1 97.19 199 THR A O 1
ATOM 1481 N N . LEU A 1 200 ? 4.051 15.727 9.734 1 98.56 200 LEU A N 1
ATOM 1482 C CA . LEU A 1 200 ? 4.867 14.516 9.812 1 98.56 200 LEU A CA 1
ATOM 1483 C C . LEU A 1 200 ? 6.023 14.695 10.789 1 98.56 200 LEU A C 1
ATOM 1485 O O . LEU A 1 200 ? 6.227 13.867 11.68 1 98.56 200 LEU A O 1
ATOM 1489 N N . LEU A 1 201 ? 6.738 15.773 10.633 1 98.62 201 LEU A N 1
ATOM 1490 C CA . LEU A 1 201 ? 7.898 16.094 11.461 1 98.62 201 LEU A CA 1
ATOM 1491 C C . LEU A 1 201 ? 7.516 16.156 12.93 1 98.62 201 LEU A C 1
ATOM 1493 O O . LEU A 1 201 ? 8.18 15.547 13.773 1 98.62 201 LEU A O 1
ATOM 1497 N N . LEU A 1 202 ? 6.496 16.875 13.211 1 98.44 202 LEU A N 1
ATOM 1498 C CA . LEU A 1 202 ? 6.078 17.094 14.594 1 98.44 202 LEU A CA 1
ATOM 1499 C C . LEU A 1 202 ? 5.531 15.805 15.195 1 98.44 202 LEU A C 1
ATOM 1501 O O . LEU A 1 202 ? 5.738 15.531 16.391 1 98.44 202 LEU A O 1
ATOM 1505 N N . GLY A 1 203 ? 4.77 15.047 14.391 1 98.19 203 GLY A N 1
ATOM 1506 C CA . GLY A 1 203 ? 4.316 13.75 14.875 1 98.19 203 GLY A CA 1
ATOM 1507 C C . GLY A 1 203 ? 5.457 12.82 15.242 1 98.19 203 GLY A C 1
ATOM 1508 O O . GLY A 1 203 ? 5.434 12.195 16.297 1 98.19 203 GLY A O 1
ATOM 1509 N N . ILE A 1 204 ? 6.406 12.711 14.383 1 98.19 204 ILE A N 1
ATOM 1510 C CA . ILE A 1 204 ? 7.578 11.883 14.641 1 98.19 204 ILE A CA 1
ATOM 1511 C C . ILE A 1 204 ? 8.289 12.367 15.906 1 98.19 204 ILE A C 1
ATOM 1513 O O . ILE A 1 204 ? 8.578 11.578 16.797 1 98.19 204 ILE A O 1
ATOM 1517 N N . TYR A 1 205 ? 8.508 13.656 16.047 1 97.94 205 TYR A N 1
ATOM 1518 C CA . TYR A 1 205 ? 9.219 14.25 17.172 1 97.94 205 TYR A CA 1
ATOM 1519 C C . TYR A 1 205 ? 8.508 13.945 18.484 1 97.94 205 TYR A C 1
ATOM 1521 O O . TYR A 1 205 ? 9.125 13.461 19.438 1 97.94 205 TYR A O 1
ATOM 1529 N N . ARG A 1 206 ? 7.238 14.242 18.469 1 97.12 206 ARG A N 1
ATOM 1530 C CA . ARG A 1 206 ? 6.477 14.062 19.703 1 97.12 206 ARG A CA 1
ATOM 1531 C C . ARG A 1 206 ? 6.426 12.594 20.109 1 97.12 206 ARG A C 1
ATOM 1533 O O . ARG A 1 206 ? 6.523 12.273 21.297 1 97.12 206 ARG A O 1
ATOM 1540 N N . GLY A 1 207 ? 6.238 11.688 19.141 1 96.38 207 GLY A N 1
ATOM 1541 C CA . GLY A 1 207 ? 6.246 10.266 19.438 1 96.38 207 GLY A CA 1
ATOM 1542 C C . GLY A 1 207 ? 7.586 9.781 19.969 1 96.38 207 GLY A C 1
ATOM 1543 O O . GLY A 1 207 ? 7.637 9.008 20.922 1 96.38 207 GLY A O 1
ATOM 1544 N N . LEU A 1 208 ? 8.633 10.211 19.312 1 95.38 208 LEU A N 1
ATOM 1545 C CA . LEU A 1 208 ? 9.977 9.812 19.734 1 95.38 208 LEU A CA 1
ATOM 1546 C C . LEU A 1 208 ? 10.297 10.359 21.125 1 95.38 208 LEU A C 1
ATOM 1548 O O . LEU A 1 208 ? 10.906 9.664 21.938 1 95.38 208 LEU A O 1
ATOM 1552 N N . GLU A 1 209 ? 9.883 11.594 21.359 1 93.69 209 GLU A N 1
ATOM 1553 C CA . GLU A 1 209 ? 10.109 12.195 22.672 1 93.69 209 GLU A CA 1
ATOM 1554 C C . GLU A 1 209 ? 9.359 11.43 23.766 1 93.69 209 GLU A C 1
ATOM 1556 O O . GLU A 1 209 ? 9.906 11.188 24.844 1 93.69 209 GLU A O 1
ATOM 1561 N N . GLU A 1 210 ? 8.148 11.102 23.453 1 93.12 210 GLU A N 1
ATOM 1562 C CA . GLU A 1 210 ? 7.324 10.367 24.406 1 93.12 210 GLU A CA 1
ATOM 1563 C C . GLU A 1 210 ? 7.992 9.055 24.812 1 93.12 210 GLU A C 1
ATOM 1565 O O . GLU A 1 210 ? 7.855 8.609 25.953 1 93.12 210 GLU A O 1
ATOM 1570 N N . GLU A 1 211 ? 8.711 8.477 23.906 1 92.5 211 GLU A N 1
ATOM 1571 C CA . GLU A 1 211 ? 9.312 7.168 24.156 1 92.5 211 GLU A CA 1
ATOM 1572 C C . GLU A 1 211 ? 10.797 7.301 24.484 1 92.5 211 GLU A C 1
ATOM 1574 O O . GLU A 1 211 ? 11.508 6.297 24.578 1 92.5 211 GLU A O 1
ATOM 1579 N N . ARG A 1 212 ? 11.32 8.531 24.672 1 88.94 212 ARG A N 1
ATOM 1580 C CA . ARG A 1 212 ? 12.703 8.844 25.016 1 88.94 212 ARG A CA 1
ATOM 1581 C C . ARG A 1 212 ? 13.664 8.234 24 1 88.94 212 ARG A C 1
ATOM 1583 O O . ARG A 1 212 ? 14.68 7.652 24.375 1 88.94 212 ARG A O 1
ATOM 1590 N N . GLY A 1 213 ? 13.188 8.266 22.812 1 85 213 GLY A N 1
ATOM 1591 C CA . GLY A 1 213 ? 14.062 7.816 21.734 1 85 213 GLY A CA 1
ATOM 1592 C C . GLY A 1 213 ? 15.234 8.75 21.5 1 85 213 GLY A C 1
ATOM 1593 O O . GLY A 1 213 ? 15.117 9.961 21.672 1 85 213 GLY A O 1
ATOM 1594 N N . ARG A 1 214 ? 16.391 8.219 21.094 1 86.75 214 ARG A N 1
ATOM 1595 C CA . ARG A 1 214 ? 17.562 9 20.703 1 86.75 214 ARG A CA 1
ATOM 1596 C C . ARG A 1 214 ? 17.609 9.195 19.188 1 86.75 214 ARG A C 1
ATOM 1598 O O . ARG A 1 214 ? 17.797 8.234 18.438 1 86.75 214 ARG A O 1
ATOM 1605 N N . PHE A 1 215 ? 17.406 10.43 18.781 1 93.62 215 PHE A N 1
ATOM 1606 C CA . PHE A 1 215 ? 17.281 10.68 17.344 1 93.62 215 PHE A CA 1
ATOM 1607 C C . PHE A 1 215 ? 17.672 12.109 17 1 93.62 215 PHE A C 1
ATOM 1609 O O . PHE A 1 215 ? 17.641 12.992 17.859 1 93.62 215 PHE A O 1
ATOM 1616 N N . ARG A 1 216 ? 18.156 12.297 15.852 1 96.56 216 ARG A N 1
ATOM 1617 C CA . ARG A 1 216 ? 18.266 13.609 15.219 1 96.56 216 ARG A CA 1
ATOM 1618 C C . ARG A 1 216 ? 17.312 13.719 14.031 1 96.56 216 ARG A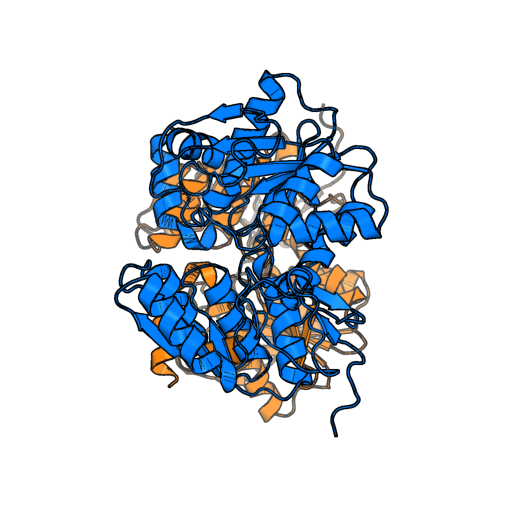 C 1
ATOM 1620 O O . ARG A 1 216 ? 17.219 12.797 13.219 1 96.56 216 ARG A O 1
ATOM 1627 N N . LEU A 1 217 ? 16.609 14.805 13.969 1 97.69 217 LEU A N 1
ATOM 1628 C CA . LEU A 1 217 ? 15.617 14.992 12.906 1 97.69 217 LEU A CA 1
ATOM 1629 C C . LEU A 1 217 ? 16.188 15.844 11.781 1 97.69 217 LEU A C 1
ATOM 1631 O O . LEU A 1 217 ? 16.688 16.953 12.016 1 97.69 217 LEU A O 1
ATOM 1635 N N . VAL A 1 218 ? 16.156 15.32 10.625 1 98.69 218 VAL A N 1
ATOM 1636 C CA . VAL A 1 218 ? 16.531 16.062 9.422 1 98.69 218 VAL A CA 1
ATOM 1637 C C . VAL A 1 218 ? 15.289 16.359 8.586 1 98.69 218 VAL A C 1
ATOM 1639 O O . VAL A 1 218 ? 14.664 15.438 8.047 1 98.69 218 VAL A O 1
ATOM 1642 N N . ALA A 1 219 ? 14.953 17.609 8.516 1 98.88 219 ALA A N 1
ATOM 1643 C CA . ALA A 1 219 ? 13.859 18.047 7.645 1 98.88 219 ALA A CA 1
ATOM 1644 C C . ALA A 1 219 ? 14.32 18.156 6.195 1 98.88 219 ALA A C 1
ATOM 1646 O O . ALA A 1 219 ? 15.328 18.797 5.898 1 98.88 219 ALA A O 1
ATOM 1647 N N . VAL A 1 220 ? 13.625 17.484 5.328 1 98.81 220 VAL A N 1
ATOM 1648 C CA . VAL A 1 220 ? 13.883 17.609 3.898 1 98.81 220 VAL A CA 1
ATOM 1649 C C . VAL A 1 220 ? 12.812 18.484 3.252 1 98.81 220 VAL A C 1
ATOM 1651 O O . VAL A 1 220 ? 11.641 18.094 3.18 1 98.81 220 VAL A O 1
ATOM 1654 N N . GLN A 1 221 ? 13.18 19.641 2.805 1 98.5 221 GLN A N 1
ATOM 1655 C CA . GLN A 1 221 ? 12.234 20.609 2.236 1 98.5 221 GLN A CA 1
ATOM 1656 C C . GLN A 1 221 ? 12.57 20.906 0.78 1 98.5 221 GLN A C 1
ATOM 1658 O O . GLN A 1 221 ? 13.688 20.641 0.326 1 98.5 221 GLN A O 1
ATOM 1663 N N . SER A 1 222 ? 11.578 21.344 0.009 1 97.69 222 SER A N 1
ATOM 1664 C CA . SER A 1 222 ? 11.781 21.859 -1.339 1 97.69 222 SER A CA 1
ATOM 1665 C C . SER A 1 222 ? 12.047 23.359 -1.316 1 97.69 222 SER A C 1
ATOM 1667 O O . SER A 1 222 ? 11.82 24.031 -0.301 1 97.69 222 SER A O 1
ATOM 1669 N N . PRO A 1 223 ? 12.555 23.891 -2.447 1 96.94 223 PRO A N 1
ATOM 1670 C CA . PRO A 1 223 ? 12.703 25.344 -2.51 1 96.94 223 PRO A CA 1
ATOM 1671 C C . PRO A 1 223 ? 11.391 26.094 -2.271 1 96.94 223 PRO A C 1
ATOM 1673 O O . PRO A 1 223 ? 11.375 27.125 -1.598 1 96.94 223 PRO A O 1
ATOM 1676 N N . ALA A 1 224 ? 10.273 25.562 -2.709 1 94.5 224 ALA A N 1
ATOM 1677 C CA . ALA A 1 224 ? 8.961 26.188 -2.584 1 94.5 224 ALA A CA 1
ATOM 1678 C C . ALA A 1 224 ? 8.469 26.141 -1.142 1 94.5 224 ALA A C 1
ATOM 1680 O O . ALA A 1 224 ? 7.715 27.016 -0.705 1 94.5 224 ALA A O 1
ATOM 1681 N N . ALA A 1 225 ? 8.922 25.125 -0.413 1 95.19 225 ALA A N 1
ATOM 1682 C CA . ALA A 1 225 ? 8.461 24.922 0.958 1 95.19 225 ALA A CA 1
ATOM 1683 C C . ALA A 1 225 ? 9.594 25.125 1.955 1 95.19 225 ALA A C 1
ATOM 1685 O O . ALA A 1 225 ? 9.617 24.5 3.016 1 95.19 225 ALA A O 1
ATOM 1686 N N . TYR A 1 226 ? 10.578 25.984 1.627 1 96.62 226 TYR A N 1
ATOM 1687 C CA . TYR A 1 226 ? 11.773 26.156 2.451 1 96.62 226 TYR A CA 1
ATOM 1688 C C . TYR A 1 226 ? 11.492 27.109 3.613 1 96.62 226 TYR A C 1
ATOM 1690 O O . TYR A 1 226 ? 12.164 28.125 3.771 1 96.62 226 TYR A O 1
ATOM 1698 N N . SER A 1 227 ? 10.648 26.719 4.496 1 97.62 227 SER A N 1
ATOM 1699 C CA . SER A 1 227 ? 10.148 27.547 5.594 1 97.62 227 SER A CA 1
ATOM 1700 C C . SER A 1 227 ? 11.148 27.609 6.738 1 97.62 227 SER A C 1
ATOM 1702 O O . SER A 1 227 ? 11.141 28.562 7.527 1 97.62 227 SER A O 1
ATOM 1704 N N . LEU A 1 228 ? 12.055 26.656 6.871 1 98.44 228 LEU A N 1
ATOM 1705 C CA . LEU A 1 228 ? 12.953 26.562 8.023 1 98.44 228 LEU A CA 1
ATOM 1706 C C . LEU A 1 228 ? 14.227 27.375 7.797 1 98.44 228 LEU A C 1
ATOM 1708 O O . LEU A 1 228 ? 15.133 27.344 8.625 1 98.44 228 LEU A O 1
ATOM 1712 N N . LYS A 1 229 ? 14.266 28.078 6.719 1 97.62 229 LYS A N 1
ATOM 1713 C CA . LYS A 1 229 ? 15.406 28.922 6.395 1 97.62 229 LYS A CA 1
ATOM 1714 C C . LYS A 1 229 ? 15.734 29.875 7.547 1 97.62 229 LYS A C 1
ATOM 1716 O O . LYS A 1 229 ? 14.875 30.625 8.008 1 97.62 229 LYS A O 1
ATOM 1721 N N . GLY A 1 230 ? 16.938 29.797 7.973 1 98 230 GLY A N 1
ATOM 1722 C CA . GLY A 1 230 ? 17.422 30.719 8.992 1 98 230 GLY A CA 1
ATOM 1723 C C . GLY A 1 230 ? 16.969 30.359 10.391 1 98 230 GLY A C 1
ATOM 1724 O O . GLY A 1 230 ? 17.375 30.984 11.367 1 98 230 GLY A O 1
ATOM 1725 N N . LEU A 1 231 ? 16.188 29.328 10.508 1 98.38 231 LEU A N 1
ATOM 1726 C CA . LEU A 1 231 ? 15.625 28.984 11.812 1 98.38 231 LEU A CA 1
ATOM 1727 C C . LEU A 1 231 ? 16.328 27.766 12.406 1 98.38 231 LEU A C 1
ATOM 1729 O O . LEU A 1 231 ? 16.266 27.531 13.617 1 98.38 231 LEU A O 1
ATOM 1733 N N . VAL A 1 232 ? 16.938 26.969 11.578 1 98.69 232 VAL A N 1
ATOM 1734 C CA . VAL A 1 232 ? 17.672 25.766 11.977 1 98.69 232 VAL A CA 1
ATOM 1735 C C . VAL A 1 232 ? 18.938 25.625 11.133 1 98.69 232 VAL A C 1
ATOM 1737 O O . VAL A 1 232 ? 19.094 26.297 10.109 1 98.69 232 VAL A O 1
ATOM 1740 N N . PRO A 1 233 ? 19.953 24.797 11.547 1 98.44 233 PRO A N 1
ATOM 1741 C CA . PRO A 1 233 ? 21.125 24.594 10.711 1 98.44 233 PRO A CA 1
ATOM 1742 C C . PRO A 1 233 ? 20.781 24.078 9.312 1 98.44 233 PRO A C 1
ATOM 1744 O O . PRO A 1 233 ? 20 23.141 9.172 1 98.44 233 PRO A O 1
ATOM 1747 N N . GLU A 1 234 ? 21.297 24.797 8.352 1 98.25 234 GLU A N 1
ATOM 1748 C CA . GLU A 1 234 ? 21.203 24.297 6.98 1 98.25 234 GLU A CA 1
ATOM 1749 C C . GLU A 1 234 ? 22.328 23.297 6.68 1 98.25 234 GLU A C 1
ATOM 1751 O O . GLU A 1 234 ? 23.5 23.656 6.676 1 98.25 234 GLU A O 1
ATOM 1756 N N . LEU A 1 235 ? 21.906 22.109 6.367 1 98.44 235 LEU A N 1
ATOM 1757 C CA . LEU A 1 235 ? 22.875 21.031 6.234 1 98.44 235 LEU A CA 1
ATOM 1758 C C . LEU A 1 235 ? 23.281 20.844 4.777 1 98.44 235 LEU A C 1
ATOM 1760 O O . LEU A 1 235 ? 24.312 20.25 4.492 1 98.44 235 LEU A O 1
ATOM 1764 N N . GLY A 1 236 ? 22.375 21.328 3.861 1 97.44 236 GLY A N 1
ATOM 1765 C CA . GLY A 1 236 ? 22.719 21.188 2.455 1 97.44 236 GLY A CA 1
ATOM 1766 C C . GLY A 1 236 ? 21.609 21.641 1.522 1 97.44 236 GLY A C 1
ATOM 1767 O O . GLY A 1 236 ? 20.469 21.781 1.941 1 97.44 236 GLY A O 1
ATOM 1768 N N . TRP A 1 237 ? 22.047 21.922 0.274 1 96.56 237 TRP A N 1
ATOM 1769 C CA . TRP A 1 237 ? 21.172 22.266 -0.837 1 96.56 237 TRP A CA 1
ATOM 1770 C C . TRP A 1 237 ? 21.578 21.516 -2.102 1 96.56 237 TRP A C 1
ATOM 1772 O O . TRP A 1 237 ? 22.734 21.562 -2.518 1 96.56 237 TRP A O 1
ATOM 1782 N N . VAL A 1 238 ? 20.578 20.797 -2.666 1 96.56 238 VAL A N 1
ATOM 1783 C CA . VAL A 1 238 ? 20.906 20 -3.852 1 96.56 238 VAL A CA 1
ATOM 1784 C C . VAL A 1 238 ? 19.781 20.141 -4.883 1 96.56 238 VAL A C 1
ATOM 1786 O O . VAL A 1 238 ? 18.609 20.203 -4.523 1 96.56 238 VAL A O 1
ATOM 1789 N N . GLY A 1 239 ? 20.156 20.062 -6.184 1 90.94 239 GLY A N 1
ATOM 1790 C CA . GLY A 1 239 ? 19.234 19.938 -7.297 1 90.94 239 GLY A CA 1
ATOM 1791 C C . GLY A 1 239 ? 18.594 21.266 -7.691 1 90.94 239 GLY A C 1
ATOM 1792 O O . GLY A 1 239 ? 17.922 21.344 -8.727 1 90.94 239 GLY A O 1
ATOM 1793 N N . GLY A 1 240 ? 18.828 22.25 -7.016 1 82.38 240 GLY A N 1
ATOM 1794 C CA . GLY A 1 240 ? 18.688 23.594 -7.543 1 82.38 240 GLY A CA 1
ATOM 1795 C C . GLY A 1 240 ? 17.344 24.219 -7.262 1 82.38 240 GLY A C 1
ATOM 1796 O O . GLY A 1 240 ? 16.812 24.094 -6.152 1 82.38 240 GLY A O 1
ATOM 1797 N N . VAL A 1 241 ? 16.266 24.344 -8.359 1 82.81 241 VAL A N 1
ATOM 1798 C CA . VAL A 1 241 ? 15.148 25.281 -8.406 1 82.81 241 VAL A CA 1
ATOM 1799 C C . VAL A 1 241 ? 13.844 24.547 -8.125 1 82.81 241 VAL A C 1
ATOM 1801 O O . VAL A 1 241 ? 13.812 23.312 -8.109 1 82.81 241 VAL A O 1
ATOM 1804 N N . GLU A 1 242 ? 12.875 25.422 -7.723 1 83.44 242 GLU A N 1
ATOM 1805 C CA . GLU A 1 242 ? 11.508 24.938 -7.578 1 83.44 242 GLU A CA 1
ATOM 1806 C C . GLU A 1 242 ? 10.945 24.453 -8.914 1 83.44 242 GLU A C 1
ATOM 1808 O O . GLU A 1 242 ? 11.219 25.062 -9.953 1 83.44 242 GLU A O 1
ATOM 1813 N N . GLY A 1 243 ? 10.25 23.281 -8.789 1 82.62 243 GLY A N 1
ATOM 1814 C CA . GLY A 1 243 ? 9.547 22.75 -9.953 1 82.62 243 GLY A CA 1
ATOM 1815 C C . GLY A 1 243 ? 8.258 22.031 -9.594 1 82.62 243 GLY A C 1
ATOM 1816 O O . GLY A 1 243 ? 7.559 22.438 -8.656 1 82.62 243 GLY A O 1
ATOM 1817 N N . ARG A 1 244 ? 7.82 21.078 -10.508 1 84.69 244 ARG A N 1
ATOM 1818 C CA . ARG A 1 244 ? 6.516 20.438 -10.383 1 84.69 244 ARG A CA 1
ATOM 1819 C C . ARG A 1 244 ? 6.648 19.031 -9.805 1 84.69 244 ARG A C 1
ATOM 1821 O O . ARG A 1 244 ? 5.648 18.375 -9.508 1 84.69 244 ARG A O 1
ATOM 1828 N N . LEU A 1 245 ? 7.859 18.594 -9.523 1 90.25 245 LEU A N 1
ATOM 1829 C CA . LEU A 1 245 ? 8.078 17.188 -9.156 1 90.25 245 LEU A CA 1
ATOM 1830 C C . LEU A 1 245 ? 7.809 16.969 -7.668 1 90.25 245 LEU A C 1
ATOM 1832 O O . LEU A 1 245 ? 7.477 15.859 -7.254 1 90.25 245 LEU A O 1
ATOM 1836 N N . LEU A 1 246 ? 7.914 18.016 -6.906 1 92.31 246 LEU A N 1
ATOM 1837 C CA . LEU A 1 246 ? 7.715 17.922 -5.465 1 92.31 246 LEU A CA 1
ATOM 1838 C C . LEU A 1 246 ? 6.371 18.531 -5.062 1 92.31 246 LEU A C 1
ATOM 1840 O O . LEU A 1 246 ? 6.316 19.438 -4.238 1 92.31 246 LEU A O 1
ATOM 1844 N N . ASP A 1 247 ? 5.332 17.891 -5.539 1 87.81 247 ASP A N 1
ATOM 1845 C CA . ASP A 1 247 ? 3.998 18.484 -5.457 1 87.81 247 ASP A CA 1
ATOM 1846 C C . ASP A 1 247 ? 3.396 18.281 -4.066 1 87.81 247 ASP A C 1
ATOM 1848 O O . ASP A 1 247 ? 2.361 18.875 -3.746 1 87.81 247 ASP A O 1
ATOM 1852 N N . ALA A 1 248 ? 4.105 17.484 -3.207 1 89.62 248 ALA A N 1
ATOM 1853 C CA . ALA A 1 248 ? 3.617 17.328 -1.841 1 89.62 248 ALA A CA 1
ATOM 1854 C C . ALA A 1 248 ? 4.34 18.266 -0.882 1 89.62 248 ALA A C 1
ATOM 1856 O O . ALA A 1 248 ? 4.039 18.297 0.314 1 89.62 248 ALA A O 1
ATOM 1857 N N . LEU A 1 249 ? 5.309 18.969 -1.297 1 92.88 249 LEU A N 1
ATOM 1858 C CA . LEU A 1 249 ? 6.125 19.859 -0.472 1 92.88 249 LEU A CA 1
ATOM 1859 C C . LEU A 1 249 ? 6.043 21.297 -0.967 1 92.88 249 LEU A C 1
ATOM 1861 O O . LEU A 1 249 ? 7.016 21.828 -1.502 1 92.88 249 LEU A O 1
ATOM 1865 N N . LEU A 1 250 ? 4.863 21.938 -0.623 1 89.19 250 LEU A N 1
ATOM 1866 C CA . LEU A 1 250 ? 4.609 23.219 -1.298 1 89.19 250 LEU A CA 1
ATOM 1867 C C . LEU A 1 250 ? 4.254 24.297 -0.292 1 89.19 250 LEU A C 1
ATOM 1869 O O . LEU A 1 250 ? 4.188 25.484 -0.646 1 89.19 250 LEU A O 1
ATOM 1873 N N . LEU A 1 251 ? 4.078 23.969 0.945 1 89.62 251 LEU A N 1
ATOM 1874 C CA . LEU A 1 251 ? 3.604 24.984 1.887 1 89.62 251 LEU A CA 1
ATOM 1875 C C . LEU A 1 251 ? 4.762 25.828 2.396 1 89.62 251 LEU A C 1
ATOM 1877 O O . LEU A 1 251 ? 5.566 25.375 3.211 1 89.62 251 LEU A O 1
ATOM 1881 N N . ALA A 1 252 ? 4.715 27.094 2.061 1 89.62 252 ALA A N 1
ATOM 1882 C CA . ALA A 1 252 ? 5.832 27.984 2.346 1 89.62 252 ALA A CA 1
ATOM 1883 C C . ALA A 1 252 ? 5.734 28.547 3.76 1 89.62 252 ALA A C 1
ATOM 1885 O O . ALA A 1 252 ? 6.75 28.906 4.363 1 89.62 252 ALA A O 1
ATOM 1886 N N . ARG A 1 253 ? 4.539 28.641 4.285 1 93.38 253 ARG A N 1
ATOM 1887 C CA . ARG A 1 253 ? 4.352 29.25 5.602 1 93.38 253 ARG A CA 1
ATOM 1888 C C . ARG A 1 253 ? 3.479 28.375 6.488 1 93.38 253 ARG A C 1
ATOM 1890 O O . ARG A 1 253 ? 2.32 28.703 6.754 1 93.38 253 ARG A O 1
ATOM 1897 N N . PRO A 1 254 ? 4.094 27.375 7.023 1 96 254 PRO A N 1
ATOM 1898 C CA . PRO A 1 254 ? 3.316 26.484 7.898 1 96 254 PRO A CA 1
ATOM 1899 C C . PRO A 1 254 ? 2.889 27.172 9.195 1 96 254 PRO A C 1
ATOM 1901 O O . PRO A 1 254 ? 3.66 27.938 9.773 1 96 254 PRO A O 1
ATOM 1904 N N . PRO A 1 255 ? 1.684 26.891 9.641 1 95.25 255 PRO A N 1
ATOM 1905 C CA . PRO A 1 255 ? 1.183 27.531 10.859 1 95.25 255 PRO A CA 1
ATOM 1906 C C . PRO A 1 255 ? 1.975 27.125 12.102 1 95.25 255 PRO A C 1
ATOM 1908 O O . PRO A 1 255 ? 1.974 27.859 13.102 1 95.25 255 PRO A O 1
ATOM 1911 N N . ARG A 1 256 ? 2.695 26.047 12.039 1 96.88 256 ARG A N 1
ATOM 1912 C CA . ARG A 1 256 ? 3.426 25.562 13.203 1 96.88 256 ARG A CA 1
ATOM 1913 C C . ARG A 1 256 ? 4.934 25.688 12.992 1 96.88 256 ARG A C 1
ATOM 1915 O O . ARG A 1 256 ? 5.699 24.844 13.461 1 96.88 256 ARG A O 1
ATOM 1922 N N . LEU A 1 257 ? 5.324 26.719 12.336 1 97.56 257 LEU A N 1
ATOM 1923 C CA . LEU A 1 257 ? 6.715 26.906 11.922 1 97.56 257 LEU A CA 1
ATOM 1924 C C . LEU A 1 257 ? 7.641 26.922 13.133 1 97.56 257 LEU A C 1
ATOM 1926 O O . LEU A 1 257 ? 8.695 26.281 13.133 1 97.56 257 LEU A O 1
ATOM 1930 N N . GLU A 1 258 ? 7.281 27.609 14.172 1 96.88 258 GLU A N 1
ATOM 1931 C CA . GLU A 1 258 ? 8.141 27.719 15.352 1 96.88 258 GLU A CA 1
ATOM 1932 C C . GLU A 1 258 ? 8.305 26.359 16.031 1 96.88 258 GLU A C 1
ATOM 1934 O O . GLU A 1 258 ? 9.383 26.031 16.516 1 96.88 258 GLU A O 1
ATOM 1939 N N . GLU A 1 259 ? 7.223 25.641 16.125 1 97.12 259 GLU A N 1
ATOM 1940 C CA . GLU A 1 259 ? 7.289 24.297 16.688 1 97.12 259 GLU A CA 1
ATOM 1941 C C . GLU A 1 259 ? 8.188 23.391 15.859 1 97.12 259 GLU A C 1
ATOM 1943 O O . GLU A 1 259 ? 8.93 22.578 16.406 1 97.12 259 GLU A O 1
ATOM 1948 N N . MET A 1 260 ? 8.094 23.516 14.547 1 98.38 260 MET A N 1
ATOM 1949 C CA . MET A 1 260 ? 8.945 22.75 13.641 1 98.38 260 MET A CA 1
ATOM 1950 C C . MET A 1 260 ? 10.414 23.047 13.891 1 98.38 260 MET A C 1
ATOM 1952 O O . MET A 1 260 ? 11.227 22.141 14.031 1 98.38 260 MET A O 1
ATOM 1956 N N . ALA A 1 261 ? 10.68 24.344 13.961 1 98.69 261 ALA A N 1
ATOM 1957 C CA . ALA A 1 261 ? 12.055 24.781 14.18 1 98.69 261 ALA A CA 1
ATOM 1958 C C . ALA A 1 261 ? 12.594 24.266 15.508 1 98.69 261 ALA A C 1
ATOM 1960 O O . ALA A 1 261 ? 13.719 23.766 15.578 1 98.69 261 ALA A O 1
ATOM 1961 N N . ARG A 1 262 ? 11.82 24.391 16.516 1 98.25 262 ARG A N 1
ATOM 1962 C CA . ARG A 1 262 ? 12.211 23.938 17.844 1 98.25 262 ARG A CA 1
ATOM 1963 C C . ARG A 1 262 ? 12.5 22.438 17.828 1 98.25 262 ARG A C 1
ATOM 1965 O O . ARG A 1 262 ? 13.5 21.984 18.391 1 98.25 262 ARG A O 1
ATOM 1972 N N . ALA A 1 263 ? 11.602 21.625 17.203 1 98.31 263 ALA A N 1
ATOM 1973 C CA . ALA A 1 263 ? 11.766 20.188 17.141 1 98.31 263 ALA A CA 1
ATOM 1974 C C . ALA A 1 263 ? 13.094 19.812 16.484 1 98.31 263 ALA A C 1
ATOM 1976 O O . ALA A 1 263 ? 13.82 18.953 16.984 1 98.31 263 ALA A O 1
ATOM 1977 N N . VAL A 1 264 ? 13.422 20.469 15.391 1 98.69 264 VAL A N 1
ATOM 1978 C CA . VAL A 1 264 ? 14.648 20.188 14.656 1 98.69 264 VAL A CA 1
ATOM 1979 C C . VAL A 1 264 ? 15.859 20.594 15.5 1 98.69 264 VAL A C 1
ATOM 1981 O O . VAL A 1 264 ? 16.797 19.812 15.648 1 98.69 264 VAL A O 1
ATOM 1984 N N . ARG A 1 265 ? 15.805 21.75 16.141 1 98.31 265 ARG A N 1
ATOM 1985 C CA . ARG A 1 265 ? 16.922 22.25 16.953 1 98.31 265 ARG A CA 1
ATOM 1986 C C . ARG A 1 265 ? 17.141 21.375 18.172 1 98.31 265 ARG A C 1
ATOM 1988 O O . ARG A 1 265 ? 18.281 20.984 18.453 1 98.31 265 ARG A O 1
ATOM 1995 N N . GLU A 1 266 ? 16.078 21.062 18.828 1 97.19 266 GLU A N 1
ATOM 1996 C CA . GLU A 1 266 ? 16.188 20.312 20.078 1 97.19 266 GLU A CA 1
ATOM 1997 C C . GLU A 1 266 ? 16.688 18.891 19.844 1 97.19 266 GLU A C 1
ATOM 1999 O O . GLU A 1 266 ? 17.312 18.297 20.719 1 97.19 266 GLU A O 1
ATOM 2004 N N . SER A 1 267 ? 16.469 18.344 18.672 1 96.38 267 SER A N 1
ATOM 2005 C CA . SER A 1 267 ? 16.938 17 18.344 1 96.38 267 SER A CA 1
ATOM 2006 C C . SER A 1 267 ? 18.375 17.016 17.859 1 96.38 267 SER A C 1
ATOM 2008 O O . SER A 1 267 ? 18.984 15.953 17.688 1 96.38 267 SER A O 1
ATOM 2010 N N . GLY A 1 268 ? 18.891 18.219 17.609 1 96.62 268 GLY A N 1
ATOM 2011 C CA . GLY A 1 268 ? 20.25 18.328 17.109 1 96.62 268 GLY A CA 1
ATOM 2012 C C . GLY A 1 268 ? 20.344 18.094 15.609 1 96.62 268 GLY A C 1
ATOM 2013 O O . GLY A 1 268 ? 21.406 17.75 15.094 1 96.62 268 GLY A O 1
ATOM 2014 N N . GLY A 1 269 ? 19.234 18.266 14.938 1 97.88 269 GLY A N 1
ATOM 2015 C CA . GLY A 1 269 ? 19.219 18.016 13.5 1 97.88 269 GLY A CA 1
ATOM 2016 C C . GLY A 1 269 ? 19.391 19.281 12.68 1 97.88 269 GLY A C 1
ATOM 2017 O O . GLY A 1 269 ? 20.141 20.188 13.07 1 97.88 269 GLY A O 1
ATOM 2018 N N . GLY A 1 270 ? 18.766 19.25 11.5 1 98.69 270 GLY A N 1
ATOM 2019 C CA . GLY A 1 270 ? 18.828 20.359 10.562 1 98.69 270 GLY A CA 1
ATOM 2020 C C . GLY A 1 270 ? 17.938 20.172 9.352 1 98.69 270 GLY A C 1
ATOM 2021 O O . GLY A 1 270 ? 17 19.375 9.383 1 98.69 270 GLY A O 1
ATOM 2022 N N . VAL A 1 271 ? 18.203 21.078 8.328 1 98.81 271 VAL A N 1
ATOM 2023 C CA . VAL A 1 271 ? 17.359 21.031 7.133 1 98.81 271 VAL A CA 1
ATOM 2024 C C . VAL A 1 271 ? 18.234 20.828 5.898 1 98.81 271 VAL A C 1
ATOM 2026 O O . VAL A 1 271 ? 19.344 21.359 5.82 1 98.81 271 VAL A O 1
ATOM 2029 N N . VAL A 1 272 ? 17.797 19.969 5.027 1 98.75 272 VAL A N 1
ATOM 2030 C CA . VAL A 1 272 ? 18.344 19.844 3.68 1 98.75 272 VAL A CA 1
ATOM 2031 C C . VAL A 1 272 ? 17.312 20.266 2.654 1 98.75 272 VAL A C 1
ATOM 2033 O O . VAL A 1 272 ? 16.156 19.844 2.715 1 98.75 272 VAL A O 1
ATOM 2036 N N . VAL A 1 273 ? 17.688 21.156 1.753 1 98.38 273 VAL A N 1
ATOM 2037 C CA . VAL A 1 273 ? 16.781 21.609 0.69 1 98.38 273 VAL A CA 1
ATOM 2038 C C . VAL A 1 273 ? 17.078 20.828 -0.591 1 98.38 273 VAL A C 1
ATOM 2040 O O . VAL A 1 273 ? 18.234 20.766 -1.041 1 98.38 273 VAL A O 1
ATOM 2043 N N . VAL A 1 274 ? 16.031 20.203 -1.14 1 98.12 274 VAL A N 1
ATOM 2044 C CA . VAL A 1 274 ? 16.172 19.375 -2.336 1 98.12 274 VAL A CA 1
ATOM 2045 C C . VAL A 1 274 ? 15.312 19.953 -3.459 1 98.12 274 VAL A C 1
ATOM 2047 O O . VAL A 1 274 ? 14.094 20.062 -3.318 1 98.12 274 VAL A O 1
ATOM 2050 N N . GLY A 1 275 ? 15.961 20.297 -4.582 1 97.19 275 GLY A N 1
ATOM 2051 C CA . GLY A 1 275 ? 15.242 20.812 -5.73 1 97.19 275 GLY A CA 1
ATOM 2052 C C . GLY A 1 275 ? 14.922 19.766 -6.77 1 97.19 275 GLY A C 1
ATOM 2053 O O . GLY A 1 275 ? 15.305 18.594 -6.617 1 97.19 275 GLY A O 1
ATOM 2054 N N . ASP A 1 276 ? 14.188 20.156 -7.789 1 95.94 276 ASP A N 1
ATOM 2055 C CA . ASP A 1 276 ? 13.672 19.25 -8.812 1 95.94 276 ASP A CA 1
ATOM 2056 C C . ASP A 1 276 ? 14.812 18.547 -9.547 1 95.94 276 ASP A C 1
ATOM 2058 O O . ASP A 1 276 ? 14.664 17.406 -9.984 1 95.94 276 ASP A O 1
ATOM 2062 N N . GLY A 1 277 ? 15.859 19.25 -9.703 1 95.75 277 GLY A N 1
ATOM 2063 C CA . GLY A 1 277 ? 16.984 18.703 -10.438 1 95.75 277 GLY A CA 1
ATOM 2064 C C . GLY A 1 277 ? 17.531 17.422 -9.828 1 95.75 277 GLY A C 1
ATOM 2065 O O . GLY A 1 277 ? 18.141 16.609 -10.523 1 95.75 277 GLY A O 1
ATOM 2066 N N . ALA A 1 278 ? 17.266 17.156 -8.523 1 96.69 278 ALA A N 1
ATOM 2067 C CA . ALA A 1 278 ? 17.797 15.992 -7.82 1 96.69 278 ALA A CA 1
ATOM 2068 C C . ALA A 1 278 ? 16.812 14.828 -7.859 1 96.69 278 ALA A C 1
ATOM 2070 O O . ALA A 1 278 ? 17.172 13.688 -7.539 1 96.69 278 ALA A O 1
ATOM 2071 N N . ILE A 1 279 ? 15.633 15.047 -8.344 1 96.81 279 ILE A N 1
ATOM 2072 C CA . ILE A 1 279 ? 14.539 14.117 -8.086 1 96.81 279 ILE A CA 1
ATOM 2073 C C . ILE A 1 279 ? 14.648 12.906 -9.008 1 96.81 279 ILE A C 1
ATOM 2075 O O . ILE A 1 279 ? 14.438 11.773 -8.578 1 96.81 279 ILE A O 1
ATOM 2079 N N . PRO A 1 280 ? 15.039 13.086 -10.328 1 95.88 280 PRO A N 1
ATOM 2080 C CA . PRO A 1 280 ? 15.211 11.883 -11.148 1 95.88 280 PRO A CA 1
ATOM 2081 C C . PRO A 1 280 ? 16.219 10.898 -10.547 1 95.88 280 PRO A C 1
ATOM 2083 O O . P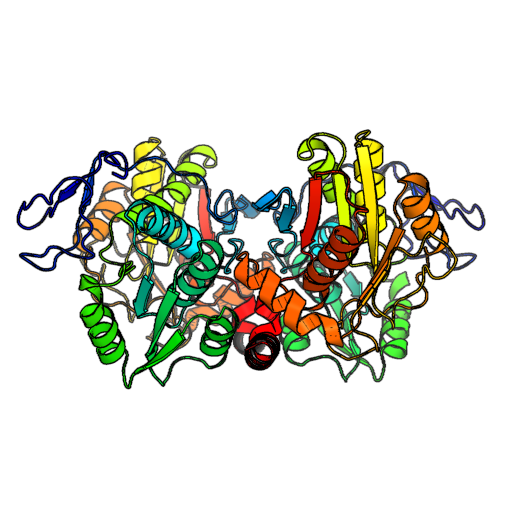RO A 1 280 ? 15.945 9.695 -10.492 1 95.88 280 PRO A O 1
ATOM 2086 N N . GLY A 1 281 ? 17.312 11.398 -10.039 1 96 281 GLY A N 1
ATOM 2087 C CA . GLY A 1 281 ? 18.312 10.555 -9.391 1 96 281 GLY A CA 1
ATOM 2088 C C . GLY A 1 281 ? 17.812 9.93 -8.102 1 96 281 GLY A C 1
ATOM 2089 O O . GLY A 1 281 ? 18.094 8.758 -7.82 1 96 281 GLY A O 1
ATOM 2090 N N . ALA A 1 282 ? 17.078 10.711 -7.312 1 97.25 282 ALA A N 1
ATOM 2091 C CA . ALA A 1 282 ? 16.516 10.227 -6.047 1 97.25 282 ALA A CA 1
ATOM 2092 C C . ALA A 1 282 ? 15.516 9.102 -6.285 1 97.25 282 ALA A C 1
ATOM 2094 O O . ALA A 1 282 ? 15.508 8.102 -5.562 1 97.25 282 ALA A O 1
ATOM 2095 N N . VAL A 1 283 ? 14.695 9.281 -7.297 1 97.06 283 VAL A N 1
ATOM 2096 C CA . VAL A 1 283 ? 13.703 8.273 -7.648 1 97.06 283 VAL A CA 1
ATOM 2097 C C . VAL A 1 283 ? 14.398 7 -8.117 1 97.06 283 VAL A C 1
ATOM 2099 O O . VAL A 1 283 ? 14.023 5.895 -7.719 1 97.06 283 VAL A O 1
ATOM 2102 N N . ARG A 1 284 ? 15.375 7.148 -8.914 1 95.94 284 ARG A N 1
ATOM 2103 C CA . ARG A 1 284 ? 16.141 6 -9.383 1 95.94 284 ARG A CA 1
ATOM 2104 C C . ARG A 1 284 ? 16.766 5.238 -8.219 1 95.94 284 ARG A C 1
ATOM 2106 O O . ARG A 1 284 ? 16.719 4.008 -8.18 1 95.94 284 ARG A O 1
ATOM 2113 N N . GLU A 1 285 ? 17.344 5.961 -7.316 1 96.12 285 GLU A N 1
ATOM 2114 C CA . GLU A 1 285 ? 17.938 5.324 -6.152 1 96.12 285 GLU A CA 1
ATOM 2115 C C . GLU A 1 285 ? 16.906 4.578 -5.328 1 96.12 285 GLU A C 1
ATOM 2117 O O . GLU A 1 285 ? 17.141 3.451 -4.883 1 96.12 285 GLU A O 1
ATOM 2122 N N . ALA A 1 286 ? 15.781 5.207 -5.113 1 97.12 286 ALA A N 1
ATOM 2123 C CA . ALA A 1 286 ? 14.703 4.566 -4.367 1 97.12 286 ALA A CA 1
ATOM 2124 C C . ALA A 1 286 ? 14.297 3.246 -5.02 1 97.12 286 ALA A C 1
ATOM 2126 O O . ALA A 1 286 ? 14.203 2.217 -4.348 1 97.12 286 ALA A O 1
ATOM 2127 N N . VAL A 1 287 ? 14.141 3.244 -6.297 1 96.19 287 VAL A N 1
ATOM 2128 C CA . VAL A 1 287 ? 13.688 2.07 -7.035 1 96.19 287 VAL A CA 1
ATOM 2129 C C . VAL A 1 287 ? 14.758 0.986 -6.992 1 96.19 287 VAL A C 1
ATOM 2131 O O . VAL A 1 287 ? 14.453 -0.197 -6.832 1 96.19 287 VAL A O 1
ATOM 2134 N N . GLN A 1 288 ? 15.969 1.375 -7.141 1 95.19 288 GLN A N 1
ATOM 2135 C CA . GLN A 1 288 ? 17.062 0.422 -7.094 1 95.19 288 GLN A CA 1
ATOM 2136 C C . GLN A 1 288 ? 17.125 -0.284 -5.742 1 95.19 288 GLN A C 1
ATOM 2138 O O . GLN A 1 288 ? 17.578 -1.426 -5.652 1 95.19 288 GLN A O 1
ATOM 2143 N N . ARG A 1 289 ? 16.625 0.379 -4.766 1 96.69 289 ARG A N 1
ATOM 2144 C CA . ARG A 1 289 ? 16.594 -0.221 -3.436 1 96.69 289 ARG A CA 1
ATOM 2145 C C . ARG A 1 289 ? 15.258 -0.934 -3.193 1 96.69 289 ARG A C 1
ATOM 2147 O O . ARG A 1 289 ? 15.039 -1.496 -2.119 1 96.69 289 ARG A O 1
ATOM 2154 N N . GLY A 1 290 ? 14.383 -0.892 -4.172 1 96.69 290 GLY A N 1
ATOM 2155 C CA . GLY A 1 290 ? 13.148 -1.66 -4.141 1 96.69 290 GLY A CA 1
ATOM 2156 C C . GLY A 1 290 ? 11.953 -0.853 -3.66 1 96.69 290 GLY A C 1
ATOM 2157 O O . GLY A 1 290 ? 10.93 -1.418 -3.281 1 96.69 290 GLY A O 1
ATOM 2158 N N . PHE A 1 291 ? 12.078 0.453 -3.621 1 98.12 291 PHE A N 1
ATOM 2159 C CA . PHE A 1 291 ? 11 1.281 -3.096 1 98.12 291 PHE A CA 1
ATOM 2160 C C . PHE A 1 291 ? 10.336 2.078 -4.211 1 98.12 291 PHE A C 1
ATOM 2162 O O . PHE A 1 291 ? 10.961 2.953 -4.816 1 98.12 291 PHE A O 1
ATOM 2169 N N . LEU A 1 292 ? 9.117 1.76 -4.527 1 97.81 292 LEU A N 1
ATOM 2170 C CA . LEU A 1 292 ? 8.312 2.502 -5.496 1 97.81 292 LEU A CA 1
ATOM 2171 C C . LEU A 1 292 ? 7.492 3.584 -4.805 1 97.81 292 LEU A C 1
ATOM 2173 O O . LEU A 1 292 ? 6.371 3.33 -4.363 1 97.81 292 LEU A O 1
ATOM 2177 N N . VAL A 1 293 ? 8.031 4.805 -4.789 1 98.25 293 VAL A N 1
ATOM 2178 C CA . VAL A 1 293 ? 7.426 5.871 -3.996 1 98.25 293 VAL A CA 1
ATOM 2179 C C . VAL A 1 293 ? 7.219 7.109 -4.863 1 98.25 293 VAL A C 1
ATOM 2181 O O . VAL A 1 293 ? 7.797 7.219 -5.949 1 98.25 293 VAL A O 1
ATOM 2184 N N . GLU A 1 294 ? 6.305 8.016 -4.414 1 97.5 294 GLU A N 1
ATOM 2185 C CA . GLU A 1 294 ? 6.09 9.266 -5.137 1 97.5 294 GLU A CA 1
ATOM 2186 C C . GLU A 1 294 ? 7.336 10.148 -5.098 1 97.5 294 GLU A C 1
ATOM 2188 O O . GLU A 1 294 ? 8.156 10.031 -4.184 1 97.5 294 GLU A O 1
ATOM 2193 N N . PRO A 1 295 ? 7.504 11.094 -5.984 1 97 295 PRO A N 1
ATOM 2194 C CA . PRO A 1 295 ? 8.719 11.906 -6.078 1 97 295 PRO A CA 1
ATOM 2195 C C . PRO A 1 295 ? 9.023 12.664 -4.789 1 97 295 PRO A C 1
ATOM 2197 O O . PRO A 1 295 ? 10.18 12.711 -4.352 1 97 295 PRO A O 1
ATOM 2200 N N . SER A 1 296 ? 8.023 13.266 -4.16 1 97.56 296 SER A N 1
ATOM 2201 C CA . SER A 1 296 ? 8.242 13.984 -2.91 1 97.56 296 SER A CA 1
ATOM 2202 C C . SER A 1 296 ? 8.812 13.07 -1.835 1 97.56 296 SER A C 1
ATOM 2204 O O . SER A 1 296 ? 9.609 13.5 -1.002 1 97.56 296 SER A O 1
ATOM 2206 N N . SER A 1 297 ? 8.391 11.844 -1.833 1 98.38 297 SER A N 1
ATOM 2207 C CA . SER A 1 297 ? 8.898 10.836 -0.903 1 98.38 297 SER A CA 1
ATOM 2208 C C . SER A 1 297 ? 10.359 10.516 -1.185 1 98.38 297 SER A C 1
ATOM 2210 O O . SER A 1 297 ? 11.156 10.352 -0.256 1 98.38 297 SER A O 1
ATOM 2212 N N . ALA A 1 298 ? 10.75 10.484 -2.416 1 98.06 298 ALA A N 1
ATOM 2213 C CA . ALA A 1 298 ? 12.094 10.086 -2.842 1 98.06 298 ALA A CA 1
ATOM 2214 C C . ALA A 1 298 ? 13.125 11.141 -2.473 1 98.06 298 ALA A C 1
ATOM 2216 O O . ALA A 1 298 ? 14.328 10.875 -2.479 1 98.06 298 ALA A O 1
ATOM 2217 N N . ALA A 1 299 ? 12.672 12.344 -2.104 1 98.31 299 ALA A N 1
ATOM 2218 C CA . ALA A 1 299 ? 13.57 13.461 -1.81 1 98.31 299 ALA A CA 1
ATOM 2219 C C . ALA A 1 299 ? 14.539 13.102 -0.685 1 98.31 299 ALA A C 1
ATOM 2221 O O . ALA A 1 299 ? 15.664 13.609 -0.641 1 98.31 299 ALA A O 1
ATOM 2222 N N . VAL A 1 300 ? 14.164 12.211 0.196 1 98.69 300 VAL A N 1
ATOM 2223 C CA . VAL A 1 300 ? 14.992 11.859 1.346 1 98.69 300 VAL A CA 1
ATOM 2224 C C . VAL A 1 300 ? 16.25 11.141 0.874 1 98.69 300 VAL A C 1
ATOM 2226 O O . VAL A 1 300 ? 17.281 11.18 1.544 1 98.69 300 VAL A O 1
ATOM 2229 N N . PHE A 1 301 ? 16.219 10.461 -0.269 1 98 301 PHE A N 1
ATOM 2230 C CA . PHE A 1 301 ? 17.422 9.797 -0.791 1 98 301 PHE A CA 1
ATOM 2231 C C . PHE A 1 301 ? 18.453 10.82 -1.242 1 98 301 PHE A C 1
ATOM 2233 O O . PHE A 1 301 ? 19.641 10.656 -1.003 1 98 301 PHE A O 1
ATOM 2240 N N . ALA A 1 302 ? 17.984 11.867 -1.907 1 98.06 302 ALA A N 1
ATOM 2241 C CA . ALA A 1 302 ? 18.891 12.945 -2.291 1 98.06 302 ALA A CA 1
ATOM 2242 C C . ALA A 1 302 ? 19.484 13.625 -1.062 1 98.06 302 ALA A C 1
ATOM 2244 O O . ALA A 1 302 ? 20.688 13.914 -1.028 1 98.06 302 ALA A O 1
ATOM 2245 N N . ALA A 1 303 ? 18.672 13.875 -0.072 1 98.62 303 ALA A N 1
ATOM 2246 C CA . ALA A 1 303 ? 19.156 14.484 1.167 1 98.62 303 ALA A CA 1
ATOM 2247 C C . ALA A 1 303 ? 20.172 13.594 1.859 1 98.62 303 ALA A C 1
ATOM 2249 O O . ALA A 1 303 ? 21.203 14.086 2.348 1 98.62 303 ALA A O 1
ATOM 2250 N N . HIS A 1 304 ? 19.906 12.32 1.922 1 98.12 304 HIS A N 1
ATOM 2251 C CA . HIS A 1 304 ? 20.812 11.367 2.547 1 98.12 304 HIS A CA 1
ATOM 2252 C C . HIS A 1 304 ? 22.188 11.398 1.882 1 98.12 304 HIS A C 1
ATOM 2254 O O . HIS A 1 304 ? 23.203 11.359 2.564 1 98.12 304 HIS A O 1
ATOM 2260 N N . GLU A 1 305 ? 22.172 11.453 0.595 1 96.81 305 GLU A N 1
ATOM 2261 C CA . GLU A 1 305 ? 23.422 11.469 -0.146 1 96.81 305 GLU A CA 1
ATOM 2262 C C . GLU A 1 305 ? 24.25 12.719 0.193 1 96.81 305 GLU A C 1
ATOM 2264 O O . GLU A 1 305 ? 25.469 12.633 0.367 1 96.81 305 GLU A O 1
ATOM 2269 N N . VAL A 1 306 ? 23.578 13.852 0.272 1 97.31 306 VAL A N 1
ATOM 2270 C CA . VAL A 1 306 ? 24.25 15.109 0.626 1 97.31 306 VAL A CA 1
ATOM 2271 C C . VAL A 1 306 ? 24.875 14.984 2.012 1 97.31 306 VAL A C 1
ATOM 2273 O O . VAL A 1 306 ? 26.031 15.375 2.213 1 97.31 306 VAL A O 1
ATOM 2276 N N . LEU A 1 307 ? 24.172 14.461 2.916 1 98 307 LEU A N 1
ATOM 2277 C CA . LEU A 1 307 ? 24.641 14.336 4.293 1 98 307 LEU A CA 1
ATOM 2278 C C . LEU A 1 307 ? 25.781 13.344 4.395 1 98 307 LEU A C 1
ATOM 2280 O O . LEU A 1 307 ? 26.703 13.523 5.195 1 98 307 LEU A O 1
ATOM 2284 N N . ARG A 1 308 ? 25.672 12.273 3.656 1 96.5 308 ARG A N 1
ATOM 2285 C CA . ARG A 1 308 ? 26.75 11.289 3.607 1 96.5 308 ARG A CA 1
ATOM 2286 C C . ARG A 1 308 ? 28.047 11.914 3.098 1 96.5 308 ARG A C 1
ATOM 2288 O O . ARG A 1 308 ? 29.109 11.727 3.691 1 96.5 308 ARG A O 1
ATOM 2295 N N . GLU A 1 309 ? 27.953 12.672 2.014 1 96.25 309 GLU A N 1
ATOM 2296 C CA . GLU A 1 309 ? 29.109 13.328 1.414 1 96.25 309 GLU A CA 1
ATOM 2297 C C . GLU A 1 309 ? 29.75 14.305 2.387 1 96.25 309 GLU A C 1
ATOM 2299 O O . GLU A 1 309 ? 30.969 14.445 2.418 1 96.25 309 GLU A O 1
ATOM 2304 N N . LYS A 1 310 ? 28.969 14.914 3.18 1 97.12 310 LYS A N 1
ATOM 2305 C CA . LYS A 1 310 ? 29.453 15.906 4.133 1 97.12 310 LYS A CA 1
ATOM 2306 C C . LYS A 1 310 ? 29.875 15.25 5.441 1 97.12 310 LYS A C 1
ATOM 2308 O O . LYS A 1 310 ? 30.281 15.938 6.383 1 97.12 310 LYS A O 1
ATOM 2313 N N . LYS A 1 311 ? 29.719 13.938 5.574 1 96.38 311 LYS A N 1
ATOM 2314 C CA . LYS A 1 311 ? 30.078 13.156 6.754 1 96.38 311 LYS A CA 1
ATOM 2315 C C . LYS A 1 311 ? 29.344 13.656 7.992 1 96.38 311 LYS A C 1
ATOM 2317 O O . LYS A 1 311 ? 29.922 13.758 9.07 1 96.38 311 LYS A O 1
ATOM 2322 N N . TRP A 1 312 ? 28.094 14 7.723 1 97.06 312 TRP A N 1
ATOM 2323 C CA . TRP A 1 312 ? 27.266 14.484 8.82 1 97.06 312 TRP A CA 1
ATOM 2324 C C . TRP A 1 312 ? 26.562 13.336 9.531 1 97.06 312 TRP A C 1
ATOM 2326 O O . TRP A 1 312 ? 26.219 13.445 10.703 1 97.06 312 TRP A O 1
ATOM 2336 N N . LEU A 1 313 ? 26.469 12.219 8.906 1 95 313 LEU A N 1
ATOM 2337 C CA . LEU A 1 313 ? 25.688 11.094 9.422 1 95 313 LEU A CA 1
ATOM 2338 C C . LEU A 1 313 ? 26.469 10.328 10.477 1 95 313 LEU A C 1
ATOM 2340 O O . LEU A 1 313 ? 27.672 10.141 10.352 1 95 313 LEU A O 1
ATOM 2344 N N . SER A 1 314 ? 25.844 9.898 11.57 1 81.31 314 SER A N 1
ATOM 2345 C CA . SER A 1 314 ? 26.484 9.242 12.703 1 81.31 314 SER A CA 1
ATOM 2346 C C . SER A 1 314 ? 26.547 7.73 12.5 1 81.31 314 SER A C 1
ATOM 2348 O O . SER A 1 314 ? 27.344 7.047 13.133 1 81.31 314 SER A O 1
ATOM 2350 N N . GLY A 1 315 ? 25.719 7.035 11.797 1 81.31 315 GLY A N 1
ATOM 2351 C CA . GLY A 1 315 ? 25.75 5.598 11.586 1 81.31 315 GLY A CA 1
ATOM 2352 C C . GLY A 1 315 ? 24.453 5.047 11.023 1 81.31 315 GLY A C 1
ATOM 2353 O O . GLY A 1 315 ? 24.438 4.434 9.953 1 81.31 315 GLY A O 1
ATOM 2354 N N . ARG A 1 316 ? 23.406 5.285 11.812 1 92.31 316 ARG A N 1
ATOM 2355 C CA . ARG A 1 316 ? 22.125 4.734 11.383 1 92.31 316 ARG A CA 1
ATOM 2356 C C . ARG A 1 316 ? 21.219 5.828 10.844 1 92.31 316 ARG A C 1
ATOM 2358 O O . ARG A 1 316 ? 21.047 6.867 11.484 1 92.31 316 ARG A O 1
ATOM 2365 N N . SER A 1 317 ? 20.797 5.68 9.602 1 96.25 317 SER A N 1
ATOM 2366 C CA . SER A 1 317 ? 19.844 6.598 8.984 1 96.25 317 SER A CA 1
ATOM 2367 C C . SER A 1 317 ? 18.5 5.926 8.742 1 96.25 317 SER A C 1
ATOM 2369 O O . SER A 1 317 ? 18.453 4.766 8.32 1 96.25 317 SER A O 1
ATOM 2371 N N . LEU A 1 318 ? 17.5 6.594 9.125 1 97.12 318 LEU A N 1
ATOM 2372 C CA . LEU A 1 318 ? 16.141 6.133 8.859 1 97.12 318 LEU A CA 1
ATOM 2373 C C . LEU A 1 318 ? 15.422 7.094 7.918 1 97.12 318 LEU A C 1
ATOM 2375 O O . LEU A 1 318 ? 15.242 8.266 8.242 1 97.12 318 LEU A O 1
ATOM 2379 N N . LEU A 1 319 ? 15.086 6.598 6.762 1 98.31 319 LEU A N 1
ATOM 2380 C CA . LEU A 1 319 ? 14.359 7.375 5.766 1 98.31 319 LEU A CA 1
ATOM 2381 C C . LEU A 1 319 ? 12.859 7.094 5.844 1 98.31 319 LEU A C 1
ATOM 2383 O O . LEU A 1 319 ? 12.438 5.941 5.738 1 98.31 319 LEU A O 1
ATOM 2387 N N . VAL A 1 320 ? 12.047 8.133 6.059 1 98.75 320 VAL A N 1
ATOM 2388 C CA . VAL A 1 320 ? 10.602 7.973 6.082 1 98.75 320 VAL A CA 1
ATOM 2389 C C . VAL A 1 320 ? 10.047 8.094 4.668 1 98.75 320 VAL A C 1
ATOM 2391 O O . VAL A 1 320 ? 10.078 9.172 4.07 1 98.75 320 VAL A O 1
ATOM 2394 N N . LEU A 1 321 ? 9.523 7.012 4.117 1 98.81 321 LEU A N 1
ATOM 2395 C CA . LEU A 1 321 ? 8.938 7 2.783 1 98.81 321 LEU A CA 1
ATOM 2396 C C . LEU A 1 321 ? 7.434 7.23 2.85 1 98.81 321 LEU A C 1
ATOM 2398 O O . LEU A 1 321 ? 6.68 6.336 3.242 1 98.81 321 LEU A O 1
ATOM 2402 N N . THR A 1 322 ? 6.953 8.344 2.393 1 98.69 322 THR A N 1
ATOM 2403 C CA . THR A 1 322 ? 5.688 8.914 2.842 1 98.69 322 THR A CA 1
ATOM 2404 C C . THR A 1 322 ? 4.539 8.461 1.948 1 98.69 322 THR A C 1
ATOM 2406 O O . THR A 1 322 ? 3.471 8.094 2.441 1 98.69 322 THR A O 1
ATOM 2409 N N . GLY A 1 323 ? 4.711 8.586 0.616 1 98.38 323 GLY A N 1
ATOM 2410 C CA . GLY A 1 323 ? 3.598 8.312 -0.28 1 98.38 323 GLY A CA 1
ATOM 2411 C C . GLY A 1 323 ? 3.939 7.312 -1.367 1 98.38 323 GLY A C 1
ATOM 2412 O O . GLY A 1 323 ? 5.105 7.172 -1.744 1 98.38 323 GLY A O 1
ATOM 2413 N N . SER A 1 324 ? 2.916 6.703 -1.917 1 98.25 324 SER A N 1
ATOM 2414 C CA . SER A 1 324 ? 3.074 5.598 -2.854 1 98.25 324 SER A CA 1
ATOM 2415 C C . SER A 1 324 ? 3.332 6.102 -4.27 1 98.25 324 SER A C 1
ATOM 2417 O O . SER A 1 324 ? 2.717 7.078 -4.707 1 98.25 324 SER A O 1
ATOM 2419 N N . GLY A 1 325 ? 4.184 5.406 -4.957 1 97.44 325 GLY A N 1
ATOM 2420 C CA . GLY A 1 325 ? 4.441 5.688 -6.359 1 97.44 325 GLY A CA 1
ATOM 2421 C C . GLY A 1 325 ? 3.367 5.148 -7.281 1 97.44 325 GLY A C 1
ATOM 2422 O O . GLY A 1 325 ? 3.301 5.527 -8.453 1 97.44 325 GLY A O 1
ATOM 2423 N N . LEU A 1 326 ? 2.504 4.293 -6.805 1 96.19 326 LEU A N 1
ATOM 2424 C CA . LEU A 1 326 ? 1.463 3.699 -7.637 1 96.19 326 LEU A CA 1
ATOM 2425 C C . LEU A 1 326 ? 0.524 4.77 -8.188 1 96.19 326 LEU A C 1
ATOM 2427 O O . LEU A 1 326 ? -0.14 4.559 -9.203 1 96.19 326 LEU A O 1
ATOM 2431 N N . LYS A 1 327 ? 0.531 5.926 -7.531 1 93.19 327 LYS A N 1
ATOM 2432 C CA . LYS A 1 327 ? -0.329 7.035 -7.934 1 93.19 327 LYS A CA 1
ATOM 2433 C C . LYS A 1 327 ? 0.35 7.898 -8.992 1 93.19 327 LYS A C 1
ATOM 2435 O O . LYS A 1 327 ? -0.254 8.836 -9.516 1 93.19 327 LYS A O 1
ATOM 2440 N N . TYR A 1 328 ? 1.641 7.516 -9.391 1 92.81 328 TYR A N 1
ATOM 2441 C CA . TYR A 1 328 ? 2.453 8.391 -10.234 1 92.81 328 TYR A CA 1
ATOM 2442 C C . TYR A 1 328 ? 3.041 7.621 -11.406 1 92.81 328 TYR A C 1
ATOM 2444 O O . TYR A 1 328 ? 4.16 7.906 -11.844 1 92.81 328 TYR A O 1
ATOM 2452 N N . ALA A 1 329 ? 2.33 6.66 -11.93 1 89.81 329 ALA A N 1
ATOM 2453 C CA . ALA A 1 329 ? 2.854 5.723 -12.922 1 89.81 329 ALA A CA 1
ATOM 2454 C C . ALA A 1 329 ? 3.475 6.465 -14.102 1 89.81 329 ALA A C 1
ATOM 2456 O O . ALA A 1 329 ? 4.641 6.246 -14.438 1 89.81 329 ALA A O 1
ATOM 2457 N N . SER A 1 330 ? 2.795 7.406 -14.664 1 88.94 330 SER A N 1
ATOM 2458 C CA . SER A 1 330 ? 3.262 8.117 -15.852 1 88.94 330 SER A CA 1
ATOM 2459 C C . SER A 1 330 ? 4.477 8.984 -15.539 1 88.94 330 SER A C 1
ATOM 2461 O O . SER A 1 330 ? 5.441 9.008 -16.297 1 88.94 330 SER A O 1
ATOM 2463 N N . LEU A 1 331 ? 4.441 9.641 -14.461 1 91.38 331 LEU A N 1
ATOM 2464 C CA . LEU A 1 331 ? 5.547 10.508 -14.078 1 91.38 331 LEU A CA 1
ATOM 2465 C C . LEU A 1 331 ? 6.793 9.688 -13.758 1 91.38 331 LEU A C 1
ATOM 2467 O O . LEU A 1 331 ? 7.902 10.062 -14.156 1 91.38 331 LEU A O 1
ATOM 2471 N N . LEU A 1 332 ? 6.621 8.594 -13.07 1 93.25 332 LEU A N 1
ATOM 2472 C CA . LEU A 1 332 ? 7.754 7.758 -12.695 1 93.25 332 LEU A CA 1
ATOM 2473 C C . LEU A 1 332 ? 8.414 7.152 -13.93 1 93.25 332 LEU A C 1
ATOM 2475 O O . LEU A 1 332 ? 9.641 7.047 -13.992 1 93.25 332 LEU A O 1
ATOM 2479 N N . GLU A 1 333 ? 7.578 6.762 -14.891 1 91.31 333 GLU A N 1
ATOM 2480 C CA . GLU A 1 333 ? 8.117 6.262 -16.156 1 91.31 333 GLU A CA 1
ATOM 2481 C C . GLU A 1 333 ? 8.992 7.312 -16.844 1 91.31 333 GLU A C 1
ATOM 2483 O O . GLU A 1 333 ? 10.086 7.004 -17.312 1 91.31 333 GLU A O 1
ATOM 2488 N N . LYS A 1 334 ? 8.523 8.523 -16.844 1 92.38 334 LYS A N 1
ATOM 2489 C CA . LYS A 1 334 ? 9.266 9.617 -17.453 1 92.38 334 LYS A CA 1
ATOM 2490 C C . LYS A 1 334 ? 10.578 9.867 -16.719 1 92.38 334 LYS A C 1
ATOM 2492 O O . LYS A 1 334 ? 11.617 10.078 -17.359 1 92.38 334 LYS A O 1
ATOM 2497 N N . LEU A 1 335 ? 10.516 9.82 -15.445 1 92 335 LEU A N 1
ATOM 2498 C CA . LEU A 1 335 ? 11.703 10.07 -14.641 1 92 335 LEU A CA 1
ATOM 2499 C C . LEU A 1 335 ? 12.727 8.953 -14.82 1 92 335 LEU A C 1
ATOM 2501 O O . LEU A 1 335 ? 13.938 9.211 -14.836 1 92 335 LEU A O 1
ATOM 2505 N N . ALA A 1 336 ? 12.227 7.766 -14.938 1 86.75 336 ALA A N 1
ATOM 2506 C CA . ALA A 1 336 ? 13.109 6.621 -15.156 1 86.75 336 ALA A CA 1
ATOM 2507 C C . ALA A 1 336 ? 13.844 6.738 -16.484 1 86.75 336 ALA A C 1
ATOM 2509 O O . ALA A 1 336 ? 15.008 6.359 -16.594 1 86.75 336 ALA A O 1
ATOM 2510 N N . ALA A 1 337 ? 13.195 7.262 -17.469 1 84.5 337 ALA A N 1
ATOM 2511 C CA . ALA A 1 337 ? 13.773 7.418 -18.812 1 84.5 337 ALA A CA 1
ATOM 2512 C C . ALA A 1 337 ? 14.836 8.516 -18.828 1 84.5 337 ALA A C 1
ATOM 2514 O O . ALA A 1 337 ? 15.789 8.453 -19.594 1 84.5 337 ALA A O 1
ATOM 2515 N N . GLU A 1 338 ? 14.648 9.469 -18.031 1 81.69 338 GLU A N 1
ATOM 2516 C CA . GLU A 1 338 ? 15.578 10.586 -17.953 1 81.69 338 GLU A CA 1
ATOM 2517 C C . GLU A 1 338 ? 16.859 10.195 -17.234 1 81.69 338 GLU A C 1
ATOM 2519 O O . GLU A 1 338 ? 17.938 10.742 -17.5 1 81.69 338 GLU A O 1
ATOM 2524 N N . ALA A 1 339 ? 16.797 9.352 -16.266 1 68.62 339 ALA A N 1
ATOM 2525 C CA . ALA A 1 339 ? 17.953 8.938 -15.461 1 68.62 339 ALA A CA 1
ATOM 2526 C C . ALA A 1 339 ? 18.844 7.977 -16.25 1 68.62 339 ALA A C 1
ATOM 2528 O O . ALA A 1 339 ? 20.031 7.855 -15.961 1 68.62 339 ALA A O 1
ATOM 2529 N N . ALA A 1 340 ? 18.375 7.215 -17.297 1 57 340 ALA A N 1
ATOM 2530 C CA . ALA A 1 340 ? 19.156 6.297 -18.109 1 57 340 ALA A CA 1
ATOM 2531 C C . ALA A 1 340 ? 20.031 7.055 -19.109 1 57 340 ALA A C 1
ATOM 2533 O O . ALA A 1 340 ? 19.609 8.078 -19.656 1 57 340 ALA A O 1
ATOM 2534 N N . MET B 1 1 ? 31.594 -22.047 -3.346 1 32.91 1 MET B N 1
ATOM 2535 C CA . MET B 1 1 ? 30.625 -23.125 -3.525 1 32.91 1 MET B CA 1
ATOM 2536 C C . MET B 1 1 ? 29.375 -22.875 -2.68 1 32.91 1 MET B C 1
ATOM 2538 O O . MET B 1 1 ? 29.484 -22.672 -1.469 1 32.91 1 MET B O 1
ATOM 2542 N N . VAL B 1 2 ? 28.344 -22.219 -3.186 1 43.19 2 VAL B N 1
ATOM 2543 C CA . VAL B 1 2 ? 27.172 -21.828 -2.389 1 43.19 2 VAL B CA 1
ATOM 2544 C C . VAL B 1 2 ? 26.75 -23 -1.506 1 43.19 2 VAL B C 1
ATOM 2546 O O . VAL B 1 2 ? 26.625 -24.125 -1.979 1 43.19 2 VAL B O 1
ATOM 2549 N N . ASP B 1 3 ? 26.875 -23.125 -0.3 1 49.5 3 ASP B N 1
ATOM 2550 C CA . ASP B 1 3 ? 26.359 -24.094 0.663 1 49.5 3 ASP B CA 1
ATOM 2551 C C . ASP B 1 3 ? 25 -24.641 0.216 1 49.5 3 ASP B C 1
ATOM 2553 O O . ASP B 1 3 ? 24.172 -23.906 -0.328 1 49.5 3 ASP B O 1
ATOM 2557 N N . SER B 1 4 ? 24.922 -25.922 -0.054 1 63.03 4 SER B N 1
ATOM 2558 C CA . SER B 1 4 ? 23.75 -26.656 -0.533 1 63.03 4 SER B CA 1
ATOM 2559 C C . SER B 1 4 ? 22.5 -26.234 0.211 1 63.03 4 SER B C 1
ATOM 2561 O O . SER B 1 4 ? 22.484 -26.141 1.44 1 63.03 4 SER B O 1
ATOM 2563 N N . LEU B 1 5 ? 21.609 -25.359 -0.406 1 84.38 5 LEU B N 1
ATOM 2564 C CA . LEU B 1 5 ? 20.391 -24.891 0.217 1 84.38 5 LEU B CA 1
ATOM 2565 C C . LEU B 1 5 ? 19.562 -26.047 0.761 1 84.38 5 LEU B C 1
ATOM 2567 O O . LEU B 1 5 ? 18.578 -25.844 1.466 1 84.38 5 LEU B O 1
ATOM 2571 N N . GLY B 1 6 ? 20 -27.281 0.529 1 90.5 6 GLY B N 1
ATOM 2572 C CA . GLY B 1 6 ? 19.453 -28.484 1.133 1 90.5 6 GLY B CA 1
ATOM 2573 C C . GLY B 1 6 ? 18.062 -28.828 0.638 1 90.5 6 GLY B C 1
ATOM 2574 O O . GLY B 1 6 ? 17.359 -29.609 1.269 1 90.5 6 GLY B O 1
ATOM 2575 N N . PHE B 1 7 ? 17.672 -28.141 -0.53 1 94.94 7 PHE B N 1
ATOM 2576 C CA . PHE B 1 7 ? 16.344 -28.453 -1.019 1 94.94 7 PHE B CA 1
ATOM 2577 C C . PHE B 1 7 ? 16.406 -29.25 -2.312 1 94.94 7 PHE B C 1
ATOM 2579 O O . PHE B 1 7 ? 17.453 -29.312 -2.963 1 94.94 7 PHE B O 1
ATOM 2586 N N . HIS B 1 8 ? 15.297 -30 -2.656 1 96.31 8 HIS B N 1
ATOM 2587 C CA . HIS B 1 8 ? 15.148 -30.688 -3.938 1 96.31 8 HIS B CA 1
ATOM 2588 C C . HIS B 1 8 ? 13.758 -30.453 -4.52 1 96.31 8 HIS B C 1
ATOM 2590 O O . HIS B 1 8 ? 12.781 -30.312 -3.779 1 96.31 8 HIS B O 1
ATOM 2596 N N . LEU B 1 9 ? 13.773 -30.391 -5.836 1 97.19 9 LEU B N 1
ATOM 2597 C CA . LEU B 1 9 ? 12.508 -30.328 -6.555 1 97.19 9 LEU B CA 1
ATOM 2598 C C . LEU B 1 9 ? 12.141 -31.688 -7.129 1 97.19 9 LEU B C 1
ATOM 2600 O O . LEU B 1 9 ? 13.023 -32.5 -7.422 1 97.19 9 LEU B O 1
ATOM 2604 N N . TRP B 1 10 ? 10.891 -31.953 -7.184 1 97.38 10 TRP B N 1
ATOM 2605 C CA . TRP B 1 10 ? 10.414 -33.219 -7.75 1 97.38 10 TRP B CA 1
ATOM 2606 C C . TRP B 1 10 ? 9.047 -33.031 -8.406 1 97.38 10 TRP B C 1
ATOM 2608 O O . TRP B 1 10 ? 8.336 -32.062 -8.109 1 97.38 10 TRP B O 1
ATOM 2618 N N . CYS B 1 11 ? 8.734 -33.906 -9.367 1 97.12 11 CYS B N 1
ATOM 2619 C CA . CYS B 1 11 ? 7.461 -33.844 -10.078 1 97.12 11 CYS B CA 1
ATOM 2620 C C . CYS B 1 11 ? 6.484 -34.875 -9.531 1 97.12 11 CYS B C 1
ATOM 2622 O O . CYS B 1 11 ? 6.738 -36.062 -9.617 1 97.12 11 CYS B O 1
ATOM 2624 N N . PRO B 1 12 ? 5.422 -34.406 -9.047 1 95 12 PRO B N 1
ATOM 2625 C CA . PRO B 1 12 ? 4.445 -35.375 -8.531 1 95 12 PRO B CA 1
ATOM 2626 C C . PRO B 1 12 ? 3.762 -36.188 -9.641 1 95 12 PRO B C 1
ATOM 2628 O O . PRO B 1 12 ? 3.145 -37.219 -9.375 1 95 12 PRO B O 1
ATOM 2631 N N . ARG B 1 13 ? 3.828 -35.688 -10.844 1 94.12 13 ARG B N 1
ATOM 2632 C CA . ARG B 1 13 ? 3.154 -36.344 -11.961 1 94.12 13 ARG B CA 1
ATOM 2633 C C . ARG B 1 13 ? 3.973 -37.531 -12.484 1 94.12 13 ARG B C 1
ATOM 2635 O O . ARG B 1 13 ? 3.445 -38.625 -12.664 1 94.12 13 ARG B O 1
ATOM 2642 N N . CYS B 1 14 ? 5.277 -37.312 -12.719 1 96.44 14 CYS B N 1
ATOM 2643 C CA . CYS B 1 14 ? 6.059 -38.375 -13.352 1 96.44 14 CYS B CA 1
ATOM 2644 C C . CYS B 1 14 ? 7.098 -38.938 -12.383 1 96.44 14 CYS B C 1
ATOM 2646 O O . CYS B 1 14 ? 7.777 -39.906 -12.695 1 96.44 14 CYS B O 1
ATOM 2648 N N . GLY B 1 15 ? 7.32 -38.25 -11.219 1 95.75 15 GLY B N 1
ATOM 2649 C CA . GLY B 1 15 ? 8.133 -38.812 -10.156 1 95.75 15 GLY B CA 1
ATOM 2650 C C . GLY B 1 15 ? 9.594 -38.438 -10.234 1 95.75 15 GLY B C 1
ATOM 2651 O O . GLY B 1 15 ? 10.383 -38.75 -9.344 1 95.75 15 GLY B O 1
ATOM 2652 N N . ILE B 1 16 ? 9.984 -37.656 -11.219 1 96.12 16 ILE B N 1
ATOM 2653 C CA . ILE B 1 16 ? 11.383 -37.281 -11.352 1 96.12 16 ILE B CA 1
ATOM 2654 C C . ILE B 1 16 ? 11.797 -36.406 -10.172 1 96.12 16 ILE B C 1
ATOM 2656 O O . ILE B 1 16 ? 11 -35.625 -9.664 1 96.12 16 ILE B O 1
ATOM 2660 N N . LYS B 1 17 ? 12.984 -36.656 -9.688 1 96.44 17 LYS B N 1
ATOM 2661 C CA . LYS B 1 17 ? 13.633 -35.844 -8.664 1 96.44 17 LYS B CA 1
ATOM 2662 C C . LYS B 1 17 ? 14.828 -35.094 -9.234 1 96.44 17 LYS B C 1
ATOM 2664 O O . LYS B 1 17 ? 15.703 -35.688 -9.867 1 96.44 17 LYS B O 1
ATOM 2669 N N . LEU B 1 18 ? 14.82 -33.812 -9.102 1 95.88 18 LEU B N 1
ATOM 2670 C CA . LEU B 1 18 ? 15.945 -33 -9.578 1 95.88 18 LEU B CA 1
ATOM 2671 C C . LEU B 1 18 ? 17.109 -33.062 -8.578 1 95.88 18 LEU B C 1
ATOM 2673 O O . LEU B 1 18 ? 16.922 -33.469 -7.438 1 95.88 18 LEU B O 1
ATOM 2677 N N . ARG B 1 19 ? 18.266 -32.625 -9.094 1 94.75 19 ARG B N 1
ATOM 2678 C CA . ARG B 1 19 ? 19.438 -32.594 -8.219 1 94.75 19 ARG B CA 1
ATOM 2679 C C . ARG B 1 19 ? 19.25 -31.562 -7.109 1 94.75 19 ARG B C 1
ATOM 2681 O O . ARG B 1 19 ? 18.484 -30.609 -7.262 1 94.75 19 ARG B O 1
ATOM 2688 N N . GLU B 1 20 ? 19.891 -31.844 -6.027 1 93 20 GLU B N 1
ATOM 2689 C CA . GLU B 1 20 ? 19.844 -30.891 -4.914 1 93 20 GLU B CA 1
ATOM 2690 C C . GLU B 1 20 ? 20.25 -29.5 -5.367 1 93 20 GLU B C 1
ATOM 2692 O O . GLU B 1 20 ? 21.266 -29.328 -6.039 1 93 20 GLU B O 1
ATOM 2697 N N . GLY B 1 21 ? 19.375 -28.547 -5.078 1 92.19 21 GLY B N 1
ATOM 2698 C CA . GLY B 1 21 ? 19.688 -27.156 -5.371 1 92.19 21 GLY B CA 1
ATOM 2699 C C . GLY B 1 21 ? 19.391 -26.766 -6.805 1 92.19 21 GLY B C 1
ATOM 2700 O O . GLY B 1 21 ? 19.531 -25.594 -7.18 1 92.19 21 GLY B O 1
ATOM 2701 N N . GLU B 1 22 ? 18.984 -27.781 -7.574 1 92.75 22 GLU B N 1
ATOM 2702 C CA . GLU B 1 22 ? 18.656 -27.484 -8.961 1 92.75 22 GLU B CA 1
ATOM 2703 C C . GLU B 1 22 ? 17.266 -26.859 -9.086 1 92.75 22 GLU B C 1
ATOM 2705 O O . GLU B 1 22 ? 16.297 -27.375 -8.508 1 92.75 22 GLU B O 1
ATOM 2710 N N . TYR B 1 23 ? 17.25 -25.75 -9.82 1 94 23 TYR B N 1
ATOM 2711 C CA . TYR B 1 23 ? 15.953 -25.125 -10.078 1 94 23 TYR B CA 1
ATOM 2712 C C . TYR B 1 23 ? 15.508 -25.359 -11.516 1 94 23 TYR B C 1
ATOM 2714 O O . TYR B 1 23 ? 16.328 -25.297 -12.438 1 94 23 TYR B O 1
ATOM 2722 N N . ARG B 1 24 ? 14.281 -25.672 -11.672 1 94.12 24 ARG B N 1
ATOM 2723 C CA . ARG B 1 24 ? 13.539 -25.672 -12.922 1 94.12 24 ARG B CA 1
ATOM 2724 C C . ARG B 1 24 ? 12.133 -25.109 -12.727 1 94.12 24 ARG B C 1
ATOM 2726 O O . ARG B 1 24 ? 11.492 -25.359 -11.711 1 94.12 24 ARG B O 1
ATOM 2733 N N . PRO B 1 25 ? 11.734 -24.312 -13.695 1 93.56 25 PRO B N 1
ATOM 2734 C CA . PRO B 1 25 ? 10.398 -23.719 -13.531 1 93.56 25 PRO B CA 1
ATOM 2735 C C . PRO B 1 25 ? 9.281 -24.75 -13.68 1 93.56 25 PRO B C 1
ATOM 2737 O O . PRO B 1 25 ? 8.164 -24.531 -13.203 1 93.56 25 PRO B O 1
ATOM 2740 N N . TRP B 1 26 ? 9.477 -25.844 -14.398 1 94.06 26 TRP B N 1
ATOM 2741 C CA . TRP B 1 26 ? 8.562 -26.969 -14.594 1 94.06 26 TRP B CA 1
ATOM 2742 C C . TRP B 1 26 ? 9.328 -28.266 -14.789 1 94.06 26 TRP B C 1
ATOM 2744 O O . TRP B 1 26 ? 10.555 -28.25 -14.945 1 94.06 26 TRP B O 1
ATOM 2754 N N . CYS B 1 27 ? 8.641 -29.328 -14.711 1 95.38 27 CYS B N 1
ATOM 2755 C CA . CYS B 1 27 ? 9.25 -30.641 -14.852 1 95.38 27 CYS B CA 1
ATOM 2756 C C . CYS B 1 27 ? 9.914 -30.781 -16.219 1 95.38 27 CYS B C 1
ATOM 2758 O O . CYS B 1 27 ? 9.273 -30.562 -17.25 1 95.38 27 CYS B O 1
ATOM 2760 N N . PRO B 1 28 ? 11.203 -31.125 -16.25 1 93.38 28 PRO B N 1
ATOM 2761 C CA . PRO B 1 28 ? 11.898 -31.266 -17.531 1 93.38 28 PRO B CA 1
ATOM 2762 C C . PRO B 1 28 ? 11.406 -32.469 -18.344 1 93.38 28 PRO B C 1
ATOM 2764 O O . PRO B 1 28 ? 11.703 -32.594 -19.531 1 93.38 28 PRO B O 1
ATOM 2767 N N . ARG B 1 29 ? 10.664 -33.312 -17.656 1 95.25 29 ARG B N 1
ATOM 2768 C CA . ARG B 1 29 ? 10.195 -34.531 -18.328 1 95.25 29 ARG B CA 1
ATOM 2769 C C . ARG B 1 29 ? 8.766 -34.344 -18.844 1 95.25 29 ARG B C 1
ATOM 2771 O O . ARG B 1 29 ? 8.5 -34.562 -20.031 1 95.25 29 ARG B O 1
ATOM 2778 N N . CYS B 1 30 ? 7.84 -33.969 -18.062 1 95.88 30 CYS B N 1
ATOM 2779 C CA . CYS B 1 30 ? 6.441 -33.969 -18.469 1 95.88 30 CYS B CA 1
ATOM 2780 C C . CYS B 1 30 ? 5.91 -32.531 -18.516 1 95.88 30 CYS B C 1
ATOM 2782 O O . CYS B 1 30 ? 4.727 -32.312 -18.781 1 95.88 30 CYS B O 1
ATOM 2784 N N . ARG B 1 31 ? 6.668 -31.5 -18.156 1 92.44 31 ARG B N 1
ATOM 2785 C CA . ARG B 1 31 ? 6.352 -30.078 -18.203 1 92.44 31 ARG B CA 1
ATOM 2786 C C . ARG B 1 31 ? 5.32 -29.719 -17.141 1 92.44 31 ARG B C 1
ATOM 2788 O O . ARG B 1 31 ? 4.785 -28.609 -17.141 1 92.44 31 ARG B O 1
ATOM 2795 N N . GLY B 1 32 ? 5.109 -30.625 -16.234 1 94.12 32 GLY B N 1
ATOM 2796 C CA . GLY B 1 32 ? 4.18 -30.375 -15.148 1 94.12 32 GLY B CA 1
ATOM 2797 C C . GLY B 1 32 ? 4.789 -29.547 -14.031 1 94.12 32 GLY B C 1
ATOM 2798 O O . GLY B 1 32 ? 5.977 -29.219 -14.07 1 94.12 32 GLY B O 1
ATOM 2799 N N . PRO B 1 33 ? 3.893 -29.078 -13.125 1 96.31 33 PRO B N 1
ATOM 2800 C CA . PRO B 1 33 ? 4.391 -28.312 -11.984 1 96.31 33 PRO B CA 1
ATOM 2801 C C . PRO B 1 33 ? 5.305 -29.141 -11.078 1 96.31 33 PRO B C 1
ATOM 2803 O O . PRO B 1 33 ? 5.113 -30.344 -10.938 1 96.31 33 PRO B O 1
ATOM 2806 N N . LEU B 1 34 ? 6.254 -28.5 -10.469 1 97 34 LEU B N 1
ATOM 2807 C CA . LEU B 1 34 ? 7.18 -29.141 -9.547 1 97 34 LEU B CA 1
ATOM 2808 C C . LEU B 1 34 ? 6.781 -28.875 -8.094 1 97 34 LEU B C 1
ATOM 2810 O O . LEU B 1 34 ? 6.004 -27.969 -7.82 1 97 34 LEU B O 1
ATOM 2814 N N . GLU B 1 35 ? 7.203 -29.719 -7.219 1 97.19 35 GLU B N 1
ATOM 2815 C CA . GLU B 1 35 ? 7.121 -29.547 -5.77 1 97.19 35 GLU B CA 1
ATOM 2816 C C . GLU B 1 35 ? 8.516 -29.516 -5.141 1 97.19 35 GLU B C 1
ATOM 2818 O O . GLU B 1 35 ? 9.5 -29.859 -5.789 1 97.19 35 GLU B O 1
ATOM 2823 N N . ALA B 1 36 ? 8.547 -28.969 -3.959 1 96.44 36 ALA B N 1
ATOM 2824 C CA . ALA B 1 36 ? 9.844 -28.797 -3.307 1 96.44 36 ALA B CA 1
ATOM 2825 C C . ALA B 1 36 ? 9.844 -29.453 -1.927 1 96.44 36 ALA B C 1
ATOM 2827 O O . ALA B 1 36 ? 8.812 -29.5 -1.254 1 96.44 36 ALA B O 1
ATOM 2828 N N . VAL B 1 37 ? 10.969 -29.969 -1.535 1 95.31 37 VAL B N 1
ATOM 2829 C CA . VAL B 1 37 ? 11.219 -30.453 -0.182 1 95.31 37 VAL B CA 1
ATOM 2830 C C . VAL B 1 37 ? 12.469 -29.766 0.385 1 95.31 37 VAL B C 1
ATOM 2832 O O . VAL B 1 37 ? 13.445 -29.562 -0.336 1 95.31 37 VAL B O 1
ATOM 2835 N N . GLY B 1 38 ? 12.352 -29.391 1.619 1 95.31 38 GLY B N 1
ATOM 2836 C CA . GLY B 1 38 ? 13.531 -28.891 2.312 1 95.31 38 GLY B CA 1
ATOM 2837 C C . GLY B 1 38 ? 13.812 -27.422 2.049 1 95.31 38 GLY B C 1
ATOM 2838 O O . GLY B 1 38 ? 14.945 -26.969 2.188 1 95.31 38 GLY B O 1
ATOM 2839 N N . LEU B 1 39 ? 12.828 -26.672 1.636 1 96.12 39 LEU B N 1
ATOM 2840 C CA . LEU B 1 39 ? 13.031 -25.25 1.378 1 96.12 39 LEU B CA 1
ATOM 2841 C C . LEU B 1 39 ? 13.344 -24.5 2.67 1 96.12 39 LEU B C 1
ATOM 2843 O O . LEU B 1 39 ? 12.719 -24.75 3.703 1 96.12 39 LEU B O 1
ATOM 2847 N N . PRO B 1 40 ? 14.258 -23.641 2.684 1 95 40 PRO B N 1
ATOM 2848 C CA . PRO B 1 40 ? 14.57 -22.844 3.883 1 95 40 PRO B CA 1
ATOM 2849 C C . PRO B 1 40 ? 13.539 -21.766 4.168 1 95 40 PRO B C 1
ATOM 2851 O O . PRO B 1 40 ? 12.867 -21.297 3.248 1 95 40 PRO B O 1
ATOM 2854 N N . ARG B 1 41 ? 13.406 -21.453 5.453 1 92.94 41 ARG B N 1
ATOM 2855 C CA . ARG B 1 41 ? 12.664 -20.25 5.812 1 92.94 41 ARG B CA 1
ATOM 2856 C C . ARG B 1 41 ? 13.5 -19 5.574 1 92.94 41 ARG B C 1
ATOM 2858 O O . ARG B 1 41 ? 14.656 -18.922 5.996 1 92.94 41 ARG B O 1
ATOM 2865 N N . LEU B 1 42 ? 12.953 -18.078 4.781 1 95.5 42 LEU B N 1
ATOM 2866 C CA . LEU B 1 42 ? 13.672 -16.859 4.449 1 95.5 42 LEU B CA 1
ATOM 2867 C C . LEU B 1 42 ? 12.906 -15.625 4.934 1 95.5 42 LEU B C 1
ATOM 2869 O O . LEU B 1 42 ? 11.672 -15.609 4.906 1 95.5 42 LEU B O 1
ATOM 2873 N N . PRO B 1 43 ? 13.609 -14.609 5.438 1 94.69 43 PRO B N 1
ATOM 2874 C CA . PRO B 1 43 ? 12.93 -13.359 5.797 1 94.69 43 PRO B CA 1
ATOM 2875 C C . PRO B 1 43 ? 12.414 -12.602 4.578 1 94.69 43 PRO B C 1
ATOM 2877 O O . PRO B 1 43 ? 12.859 -12.852 3.455 1 94.69 43 PRO B O 1
ATOM 2880 N N . PRO B 1 44 ? 11.492 -11.695 4.746 1 96.81 44 PRO B N 1
ATOM 2881 C CA . PRO B 1 44 ? 11.031 -10.875 3.627 1 96.81 44 PRO B CA 1
ATOM 2882 C C . PRO B 1 44 ? 12.156 -10.039 3.008 1 96.81 44 PRO B C 1
ATOM 2884 O O . PRO B 1 44 ? 13.148 -9.75 3.672 1 96.81 44 PRO B O 1
ATOM 2887 N N . VAL B 1 45 ? 11.977 -9.719 1.735 1 97.75 45 VAL B N 1
ATOM 2888 C CA . VAL B 1 45 ? 12.977 -8.945 0.998 1 97.75 45 VAL B CA 1
ATOM 2889 C C . VAL B 1 45 ? 12.727 -7.453 1.19 1 97.75 45 VAL B C 1
ATOM 2891 O O . VAL B 1 45 ? 13.656 -6.688 1.443 1 97.75 45 VAL B O 1
ATOM 2894 N N . LEU B 1 46 ? 11.477 -7.039 1.054 1 97.88 46 LEU B N 1
ATOM 2895 C CA . LEU B 1 46 ? 11.102 -5.629 1.09 1 97.88 46 LEU B CA 1
ATOM 2896 C C . LEU B 1 46 ? 10.016 -5.379 2.135 1 97.88 46 LEU B C 1
ATOM 2898 O O . LEU B 1 46 ? 9.227 -4.445 2 1 97.88 46 LEU B O 1
ATOM 2902 N N . GLY B 1 47 ? 9.875 -6.246 3.055 1 96.81 47 GLY B N 1
ATOM 2903 C CA . GLY B 1 47 ? 8.883 -6.07 4.102 1 96.81 47 GLY B CA 1
ATOM 2904 C C . GLY B 1 47 ? 7.527 -6.66 3.748 1 96.81 47 GLY B C 1
ATOM 2905 O O . GLY B 1 47 ? 6.523 -6.359 4.398 1 96.81 47 GLY B O 1
ATOM 2906 N N . GLU B 1 48 ? 7.473 -7.473 2.646 1 98.5 48 GLU B N 1
ATOM 2907 C CA . GLU B 1 48 ? 6.219 -8.141 2.318 1 98.5 48 GLU B CA 1
ATOM 2908 C C . GLU B 1 48 ? 5.801 -9.109 3.424 1 98.5 48 GLU B C 1
ATOM 2910 O O . GLU B 1 48 ? 6.648 -9.742 4.051 1 98.5 48 GLU B O 1
ATOM 2915 N N . GLY B 1 49 ? 4.484 -9.195 3.602 1 97.88 49 GLY B N 1
ATOM 2916 C CA . GLY B 1 49 ? 3.934 -10 4.676 1 97.88 49 GLY B CA 1
ATOM 2917 C C . GLY B 1 49 ? 3.529 -9.188 5.891 1 97.88 49 GLY B C 1
ATOM 2918 O O . GLY B 1 49 ? 3.623 -7.957 5.875 1 97.88 49 GLY B O 1
ATOM 2919 N N . SER B 1 50 ? 2.869 -9.812 6.832 1 97.12 50 SER B N 1
ATOM 2920 C CA . SER B 1 50 ? 2.338 -9.188 8.039 1 97.12 50 SER B CA 1
ATOM 2921 C C . SER B 1 50 ? 1.376 -8.055 7.699 1 97.12 50 SER B C 1
ATOM 2923 O O . SER B 1 50 ? 1.433 -6.98 8.305 1 97.12 50 SER B O 1
ATOM 2925 N N . THR B 1 51 ? 0.637 -8.281 6.648 1 98.19 51 THR B N 1
ATOM 2926 C CA . THR B 1 51 ? -0.344 -7.273 6.254 1 98.19 51 THR B CA 1
ATOM 2927 C C . THR B 1 51 ? -1.471 -7.188 7.277 1 98.19 51 THR B C 1
ATOM 2929 O O . THR B 1 51 ? -1.738 -8.148 8 1 98.19 51 THR B O 1
ATOM 2932 N N . PRO B 1 52 ? -2.15 -6.086 7.375 1 97.62 52 PRO B N 1
ATOM 2933 C CA . PRO B 1 52 ? -3.188 -5.902 8.391 1 97.62 52 PRO B CA 1
ATOM 2934 C C . PRO B 1 52 ? -4.395 -6.816 8.172 1 97.62 52 PRO B C 1
ATOM 2936 O O . PRO B 1 52 ? -4.75 -7.113 7.031 1 97.62 52 PRO B O 1
ATOM 2939 N N . LEU B 1 53 ? -4.898 -7.34 9.219 1 97.06 53 LEU B N 1
ATOM 2940 C CA . LEU B 1 53 ? -6.238 -7.922 9.289 1 97.06 53 LEU B CA 1
ATOM 2941 C C . LEU B 1 53 ? -7.219 -6.945 9.938 1 97.06 53 LEU B C 1
ATOM 2943 O O . LEU B 1 53 ? -7.07 -6.594 11.109 1 97.06 53 LEU B O 1
ATOM 2947 N N . VAL B 1 54 ? -8.211 -6.496 9.141 1 97.06 54 VAL B N 1
ATOM 2948 C CA . VAL B 1 54 ? -9.102 -5.43 9.594 1 97.06 54 VAL B CA 1
ATOM 2949 C C . VAL B 1 54 ? -10.523 -5.965 9.727 1 97.06 54 VAL B C 1
ATOM 2951 O O . VAL B 1 54 ? -11.031 -6.637 8.828 1 97.06 54 VAL B O 1
ATOM 2954 N N . GLU B 1 55 ? -11.125 -5.719 10.828 1 94.38 55 GLU B N 1
ATOM 2955 C CA . GLU B 1 55 ? -12.539 -6.035 10.977 1 94.38 55 GLU B CA 1
ATOM 2956 C C . GLU B 1 55 ? -13.406 -5.098 10.148 1 94.38 55 GLU B C 1
ATOM 2958 O O . GLU B 1 55 ? -13.312 -3.875 10.281 1 94.38 55 GLU B O 1
ATOM 2963 N N . ALA B 1 56 ? -14.172 -5.684 9.25 1 91.31 56 ALA B N 1
ATOM 2964 C CA . ALA B 1 56 ? -14.961 -4.898 8.305 1 91.31 56 ALA B CA 1
ATOM 2965 C C . ALA B 1 56 ? -16.438 -4.969 8.641 1 91.31 56 ALA B C 1
ATOM 2967 O O . ALA B 1 56 ? -17.297 -4.836 7.758 1 91.31 56 ALA B O 1
ATOM 2968 N N . GLY B 1 57 ? -16.781 -5.344 9.805 1 86.88 57 GLY B N 1
ATOM 2969 C CA . GLY B 1 57 ? -18.156 -5.359 10.258 1 86.88 57 GLY B CA 1
ATOM 2970 C C . GLY B 1 57 ? -18.844 -6.699 10.062 1 86.88 57 GLY B C 1
ATOM 2971 O O . GLY B 1 57 ? -18.547 -7.414 9.102 1 86.88 57 GLY B O 1
ATOM 2972 N N . GLU B 1 58 ? -19.703 -7.039 10.961 1 84.62 58 GLU B N 1
ATOM 2973 C CA . GLU B 1 58 ? -20.641 -8.164 10.875 1 84.62 58 GLU B CA 1
ATOM 2974 C C . GLU B 1 58 ? -19.891 -9.484 10.68 1 84.62 58 GLU B C 1
ATOM 2976 O O . GLU B 1 58 ? -20.234 -10.273 9.805 1 84.62 58 GLU B O 1
ATOM 2981 N N . GLY B 1 59 ? -18.812 -9.672 11.406 1 89.31 59 GLY B N 1
ATOM 2982 C CA . GLY B 1 59 ? -18.078 -10.93 11.352 1 89.31 59 GLY B CA 1
ATOM 2983 C C . GLY B 1 59 ? -17.203 -11.047 10.125 1 89.31 59 GLY B C 1
ATOM 2984 O O . GLY B 1 59 ? -16.625 -12.109 9.875 1 89.31 59 GLY B O 1
ATOM 2985 N N . VAL B 1 60 ? -17.109 -9.992 9.383 1 94.62 60 VAL B N 1
ATOM 2986 C CA . VAL B 1 60 ? -16.281 -9.969 8.18 1 94.62 60 VAL B CA 1
ATOM 2987 C C . VAL B 1 60 ? -14.938 -9.32 8.492 1 94.62 60 VAL B C 1
ATOM 2989 O O . VAL B 1 60 ? -14.875 -8.273 9.141 1 94.62 60 VAL B O 1
ATOM 2992 N N . TYR B 1 61 ? -13.93 -10.023 8.188 1 96.56 61 TYR B N 1
ATOM 2993 C CA . TYR B 1 61 ? -12.57 -9.523 8.297 1 96.56 61 TYR B CA 1
ATOM 2994 C C . TYR B 1 61 ? -11.898 -9.445 6.934 1 96.56 61 TYR B C 1
ATOM 2996 O O . TYR B 1 61 ? -12.219 -10.234 6.035 1 96.56 61 TYR B O 1
ATOM 3004 N N . ALA B 1 62 ? -11.039 -8.469 6.77 1 97.94 62 ALA B N 1
ATOM 3005 C CA . ALA B 1 62 ? -10.32 -8.289 5.512 1 97.94 62 ALA B CA 1
ATOM 3006 C C . ALA B 1 62 ? -8.812 -8.336 5.723 1 97.94 62 ALA B C 1
ATOM 3008 O O . ALA B 1 62 ? -8.281 -7.645 6.598 1 97.94 62 ALA B O 1
ATOM 3009 N N . LYS B 1 63 ? -8.141 -9.258 5.066 1 98.44 63 LYS B N 1
ATOM 3010 C CA . LYS B 1 63 ? -6.684 -9.297 5.035 1 98.44 63 LYS B CA 1
ATOM 3011 C C . LYS B 1 63 ? -6.133 -8.438 3.896 1 98.44 63 LYS B C 1
ATOM 3013 O O . LYS B 1 63 ? -6.383 -8.727 2.725 1 98.44 63 LYS B O 1
ATOM 3018 N N . LEU B 1 64 ? -5.352 -7.391 4.18 1 98.69 64 LEU B N 1
ATOM 3019 C CA . LEU B 1 64 ? -5.047 -6.332 3.229 1 98.69 64 LEU B CA 1
ATOM 3020 C C . LEU B 1 64 ? -3.748 -6.625 2.484 1 98.69 64 LEU B C 1
ATOM 3022 O O . LEU B 1 64 ? -2.779 -5.871 2.596 1 98.69 64 LEU B O 1
ATOM 3026 N N . GLU B 1 65 ? -3.805 -7.586 1.595 1 98.81 65 GLU B N 1
ATOM 3027 C CA . GLU B 1 65 ? -2.627 -8.031 0.854 1 98.81 65 GLU B CA 1
ATOM 3028 C C . GLU B 1 65 ? -2.209 -6.996 -0.188 1 98.81 65 GLU B C 1
ATOM 3030 O O . GLU B 1 65 ? -1.086 -7.039 -0.696 1 98.81 65 GLU B O 1
ATOM 3035 N N . TYR B 1 66 ? -3.117 -6.023 -0.509 1 98.69 66 TYR B N 1
ATOM 3036 C CA . TYR B 1 66 ? -2.775 -4.969 -1.456 1 98.69 66 TYR B CA 1
ATOM 3037 C C . TYR B 1 66 ? -1.819 -3.959 -0.827 1 98.69 66 TYR B C 1
ATOM 3039 O O . TYR B 1 66 ? -1.324 -3.057 -1.506 1 98.69 66 TYR B O 1
ATOM 3047 N N . LEU B 1 67 ? -1.474 -4.16 0.458 1 98.62 67 LEU B N 1
ATOM 3048 C CA . LEU B 1 67 ? -0.536 -3.277 1.145 1 98.62 67 LEU B CA 1
ATOM 3049 C C . LEU B 1 67 ? 0.856 -3.898 1.195 1 98.62 67 LEU B C 1
ATOM 3051 O O . LEU B 1 67 ? 1.678 -3.521 2.035 1 98.62 67 LEU B O 1
ATOM 3055 N N . ASN B 1 68 ? 1.15 -4.848 0.351 1 98.75 68 ASN B N 1
ATOM 3056 C CA . ASN B 1 68 ? 2.523 -5.266 0.088 1 98.75 68 ASN B CA 1
ATOM 3057 C C . ASN B 1 68 ? 3.248 -4.273 -0.816 1 98.75 68 ASN B C 1
ATOM 3059 O O . ASN B 1 68 ? 2.609 -3.467 -1.497 1 98.75 68 ASN B O 1
ATOM 3063 N N . PRO B 1 69 ? 4.516 -4.285 -0.895 1 98.5 69 PRO B N 1
ATOM 3064 C CA . PRO B 1 69 ? 5.348 -3.219 -1.457 1 98.5 69 PRO B CA 1
ATOM 3065 C C . PRO B 1 69 ? 4.98 -2.881 -2.9 1 98.5 69 PRO B C 1
ATOM 3067 O O . PRO B 1 69 ? 4.965 -1.707 -3.277 1 98.5 69 PRO B O 1
ATOM 3070 N N . SER B 1 70 ? 4.633 -3.854 -3.715 1 98.19 70 SER B N 1
ATOM 3071 C CA . SER B 1 70 ? 4.301 -3.566 -5.105 1 98.19 70 SER B CA 1
ATOM 3072 C C . SER B 1 70 ? 2.797 -3.385 -5.289 1 98.19 70 SER B C 1
ATOM 3074 O O . SER B 1 70 ? 2.324 -3.152 -6.402 1 98.19 70 SER B O 1
ATOM 3076 N N . GLY B 1 71 ? 2.035 -3.582 -4.164 1 98.25 71 GLY B N 1
ATOM 3077 C CA . GLY B 1 71 ? 0.598 -3.367 -4.215 1 98.25 71 GLY B CA 1
ATOM 3078 C C . GLY B 1 71 ? -0.189 -4.645 -4.438 1 98.25 71 GLY B C 1
ATOM 3079 O O . GLY B 1 71 ? -1.309 -4.609 -4.953 1 98.25 71 GLY B O 1
ATOM 3080 N N . SER B 1 72 ? 0.401 -5.812 -4.148 1 98.5 72 SER B N 1
ATOM 3081 C CA . SER B 1 72 ? -0.367 -7.035 -4.348 1 98.5 72 SER B CA 1
ATOM 3082 C C . SER B 1 72 ? 0.203 -8.188 -3.527 1 98.5 72 SER B C 1
ATOM 3084 O O . SER B 1 72 ? 1.337 -8.109 -3.049 1 98.5 72 SER B O 1
ATOM 3086 N N . PHE B 1 73 ? -0.558 -9.273 -3.395 1 98.75 73 PHE B N 1
ATOM 3087 C CA . PHE B 1 73 ? -0.163 -10.469 -2.656 1 98.75 73 PHE B CA 1
ATOM 3088 C C . PHE B 1 73 ? 1.006 -11.164 -3.342 1 98.75 73 PHE B C 1
ATOM 3090 O O . PHE B 1 73 ? 1.705 -11.969 -2.723 1 98.75 73 PHE B O 1
ATOM 3097 N N . LYS B 1 74 ? 1.227 -10.852 -4.699 1 98.75 74 LYS B N 1
ATOM 3098 C CA . LYS B 1 74 ? 2.252 -11.531 -5.48 1 98.75 74 LYS B CA 1
ATOM 3099 C C . LYS B 1 74 ? 3.641 -11.289 -4.895 1 98.75 74 LYS B C 1
ATOM 3101 O O . LYS B 1 74 ? 4.559 -12.086 -5.117 1 98.75 74 LYS B O 1
ATOM 3106 N N . ASP B 1 75 ? 3.748 -10.25 -4.125 1 98.88 75 ASP B N 1
ATOM 3107 C CA . ASP B 1 75 ? 5.027 -9.906 -3.514 1 98.88 75 ASP B CA 1
ATOM 3108 C C . ASP B 1 75 ? 5.539 -11.055 -2.639 1 98.88 75 ASP B C 1
ATOM 3110 O O . ASP B 1 75 ? 6.75 -11.266 -2.537 1 98.88 75 ASP B O 1
ATOM 3114 N N . ARG B 1 76 ? 4.641 -11.789 -1.995 1 98.75 76 ARG B N 1
ATOM 3115 C CA . ARG B 1 76 ? 5.059 -12.883 -1.134 1 98.75 76 ARG B CA 1
ATOM 3116 C C . ARG B 1 76 ? 5.777 -13.969 -1.937 1 98.75 76 ARG B C 1
ATOM 3118 O O . ARG B 1 76 ? 6.879 -14.391 -1.574 1 98.75 76 ARG B O 1
ATOM 3125 N N . GLY B 1 77 ? 5.141 -14.383 -3.023 1 98.62 77 GLY B N 1
ATOM 3126 C CA . GLY B 1 77 ? 5.723 -15.414 -3.861 1 98.62 77 GLY B CA 1
ATOM 3127 C C . GLY B 1 77 ? 6.961 -14.953 -4.605 1 98.62 77 GLY B C 1
ATOM 3128 O O . GLY B 1 77 ? 7.965 -15.664 -4.652 1 98.62 77 GLY B O 1
ATOM 3129 N N . VAL B 1 78 ? 6.871 -13.766 -5.184 1 98.81 78 VAL B N 1
ATOM 3130 C CA . VAL B 1 78 ? 7.984 -13.219 -5.953 1 98.81 78 VAL B CA 1
ATOM 3131 C C . VAL B 1 78 ? 9.18 -12.984 -5.031 1 98.81 78 VAL B C 1
ATOM 3133 O O . VAL B 1 78 ? 10.312 -13.328 -5.367 1 98.81 78 VAL B O 1
ATOM 3136 N N . GLY B 1 79 ? 8.922 -12.398 -3.85 1 98.62 79 GLY B N 1
ATOM 3137 C CA . GLY B 1 79 ? 10 -12.156 -2.91 1 98.62 79 GLY B CA 1
ATOM 3138 C C . GLY B 1 79 ? 10.781 -13.406 -2.555 1 98.62 79 GLY B C 1
ATOM 3139 O O . GLY B 1 79 ? 12.016 -13.414 -2.613 1 98.62 79 GLY B O 1
ATOM 3140 N N . TYR B 1 80 ? 10.102 -14.477 -2.225 1 98.62 80 TYR B N 1
ATOM 3141 C CA . TYR B 1 80 ? 10.75 -15.734 -1.889 1 98.62 80 TYR B CA 1
ATOM 3142 C C . TYR B 1 80 ? 11.492 -16.312 -3.092 1 98.62 80 TYR B C 1
ATOM 3144 O O . TYR B 1 80 ? 12.641 -16.719 -2.975 1 98.62 80 TYR B O 1
ATOM 3152 N N . SER B 1 81 ? 10.844 -16.312 -4.25 1 98.31 81 SER B N 1
ATOM 3153 C CA . SER B 1 81 ? 11.422 -16.875 -5.469 1 98.31 81 SER B CA 1
ATOM 3154 C C . SER B 1 81 ? 12.719 -16.156 -5.848 1 98.31 81 SER B C 1
ATOM 3156 O O . SER B 1 81 ? 13.711 -16.812 -6.188 1 98.31 81 SER B O 1
ATOM 3158 N N . LEU B 1 82 ? 12.695 -14.867 -5.781 1 98.5 82 LEU B N 1
ATOM 3159 C CA . LEU B 1 82 ? 13.859 -14.117 -6.258 1 98.5 82 LEU B CA 1
ATOM 3160 C C . LEU B 1 82 ? 14.984 -14.156 -5.238 1 98.5 82 LEU B C 1
ATOM 3162 O O . LEU B 1 82 ? 16.156 -14.133 -5.605 1 98.5 82 LEU B O 1
ATOM 3166 N N . ARG B 1 83 ? 14.648 -14.203 -3.945 1 98 83 ARG B N 1
ATOM 3167 C CA . ARG B 1 83 ? 15.695 -14.453 -2.959 1 98 83 ARG B CA 1
ATOM 3168 C C . ARG B 1 83 ? 16.391 -15.789 -3.223 1 98 83 ARG B C 1
ATOM 3170 O O . ARG B 1 83 ? 17.609 -15.883 -3.154 1 98 83 ARG B O 1
ATOM 3177 N N . MET B 1 84 ? 15.602 -16.828 -3.484 1 97.69 84 MET B N 1
ATOM 3178 C CA . MET B 1 84 ? 16.156 -18.141 -3.836 1 97.69 84 MET B CA 1
ATOM 3179 C C . MET B 1 84 ? 17 -18.047 -5.105 1 97.69 84 MET B C 1
ATOM 3181 O O . MET B 1 84 ? 18.062 -18.656 -5.191 1 97.69 84 MET B O 1
ATOM 3185 N N . ALA B 1 85 ? 16.469 -17.281 -6.09 1 97.44 85 ALA B N 1
ATOM 3186 C CA . ALA B 1 85 ? 17.219 -17.094 -7.324 1 97.44 85 ALA B CA 1
ATOM 3187 C C . ALA B 1 85 ? 18.609 -16.516 -7.031 1 97.44 85 ALA B C 1
ATOM 3189 O O . ALA B 1 85 ? 19.609 -17 -7.57 1 97.44 85 ALA B O 1
ATOM 3190 N N . SER B 1 86 ? 18.656 -15.531 -6.188 1 97.38 86 SER B N 1
ATOM 3191 C CA . SER B 1 86 ? 19.938 -14.93 -5.805 1 97.38 86 SER B CA 1
ATOM 3192 C C . SER B 1 86 ? 20.844 -15.945 -5.121 1 97.38 86 SER B C 1
ATOM 3194 O O . SER B 1 86 ? 22.031 -16.016 -5.43 1 97.38 86 SER B O 1
ATOM 3196 N N . LEU B 1 87 ? 20.281 -16.719 -4.184 1 96.5 87 LEU B N 1
ATOM 3197 C CA . LEU B 1 87 ? 21.047 -17.703 -3.449 1 96.5 87 LEU B CA 1
ATOM 3198 C C . LEU B 1 87 ? 21.578 -18.797 -4.387 1 96.5 87 LEU B C 1
ATOM 3200 O O . LEU B 1 87 ? 22.641 -19.359 -4.156 1 96.5 87 LEU B O 1
ATOM 3204 N N . LEU B 1 88 ? 20.875 -19.047 -5.465 1 95.56 88 LEU B N 1
ATOM 3205 C CA . LEU B 1 88 ? 21.234 -20.078 -6.426 1 95.56 88 LEU B CA 1
ATOM 3206 C C . LEU B 1 88 ? 22.234 -19.547 -7.453 1 95.56 88 LEU B C 1
ATOM 3208 O O . LEU B 1 88 ? 22.719 -20.297 -8.305 1 95.56 88 LEU B O 1
ATOM 3212 N N . GLY B 1 89 ? 22.484 -18.234 -7.441 1 96 89 GLY B N 1
ATOM 3213 C CA . GLY B 1 89 ? 23.547 -17.672 -8.25 1 96 89 GLY B CA 1
ATOM 3214 C C . GLY B 1 89 ? 23.047 -17.078 -9.555 1 96 89 GLY B C 1
ATOM 3215 O O . GLY B 1 89 ? 23.844 -16.719 -10.422 1 96 89 GLY B O 1
ATOM 3216 N N . TYR B 1 90 ? 21.75 -16.969 -9.703 1 97.44 90 TYR B N 1
ATOM 3217 C CA . TYR B 1 90 ? 21.234 -16.312 -10.898 1 97.44 90 TYR B CA 1
ATOM 3218 C C . TYR B 1 90 ? 21.516 -14.812 -10.867 1 97.44 90 TYR B C 1
ATOM 3220 O O . TYR B 1 90 ? 21.562 -14.203 -9.789 1 97.44 90 TYR B O 1
ATOM 3228 N N . ASP B 1 91 ? 21.656 -14.234 -12.078 1 98 91 ASP B N 1
ATOM 3229 C CA . ASP B 1 91 ? 21.859 -12.797 -12.156 1 98 91 ASP B CA 1
ATOM 3230 C C . ASP B 1 91 ? 20.781 -12.133 -13.016 1 98 91 ASP B C 1
ATOM 3232 O O . ASP B 1 91 ? 20.75 -10.906 -13.133 1 98 91 ASP B O 1
ATOM 3236 N N . CYS B 1 92 ? 19.906 -12.992 -13.586 1 98.44 92 CYS B N 1
ATOM 3237 C CA . CYS B 1 92 ? 18.797 -12.461 -14.391 1 98.44 92 CYS B CA 1
ATOM 3238 C C . CYS B 1 92 ? 17.516 -13.227 -14.125 1 98.44 92 CYS B C 1
ATOM 3240 O O . CYS B 1 92 ? 17.547 -14.391 -13.711 1 98.44 92 CYS B O 1
ATOM 3242 N N . VAL B 1 93 ? 16.453 -12.531 -14.352 1 98.5 93 VAL B N 1
ATOM 3243 C CA . VAL B 1 93 ? 15.109 -13.062 -14.109 1 98.5 93 VAL B CA 1
ATOM 3244 C C . VAL B 1 93 ? 14.203 -12.734 -15.297 1 98.5 93 VAL B C 1
ATOM 3246 O O . VAL B 1 93 ? 14.312 -11.656 -15.883 1 98.5 93 VAL B O 1
ATOM 3249 N N . VAL B 1 94 ? 13.273 -13.68 -15.664 1 98.44 94 VAL B N 1
ATOM 3250 C CA . VAL B 1 94 ? 12.305 -13.445 -16.734 1 98.44 94 VAL B CA 1
ATOM 3251 C C . VAL B 1 94 ? 10.898 -13.781 -16.234 1 98.44 94 VAL B C 1
ATOM 3253 O O . VAL B 1 94 ? 10.734 -14.648 -15.375 1 98.44 94 VAL B O 1
ATOM 3256 N N . VAL B 1 95 ? 9.953 -13.086 -16.703 1 98.19 95 VAL B N 1
ATOM 3257 C CA . VAL B 1 95 ? 8.555 -13.328 -16.391 1 98.19 95 VAL B CA 1
ATOM 3258 C C . VAL B 1 95 ? 7.676 -12.875 -17.547 1 98.19 95 VAL B C 1
ATOM 3260 O O . VAL B 1 95 ? 8.023 -11.938 -18.266 1 98.19 95 VAL B O 1
ATOM 3263 N N . ASP B 1 96 ? 6.562 -13.578 -17.812 1 96.81 96 ASP B N 1
ATOM 3264 C CA . ASP B 1 96 ? 5.59 -13.203 -18.828 1 96.81 96 ASP B CA 1
ATOM 3265 C C . ASP B 1 96 ? 4.281 -12.734 -18.188 1 96.81 96 ASP B C 1
ATOM 3267 O O . ASP B 1 96 ? 3.273 -13.438 -18.234 1 96.81 96 ASP B O 1
ATOM 3271 N N . SER B 1 97 ? 4.262 -11.547 -17.625 1 94.94 97 SER B N 1
ATOM 3272 C CA . SER B 1 97 ? 3.092 -10.969 -16.969 1 94.94 97 SER B CA 1
ATOM 3273 C C . SER B 1 97 ? 3.117 -9.445 -17.031 1 94.94 97 SER B C 1
ATOM 3275 O O . SER B 1 97 ? 4.117 -8.82 -16.672 1 94.94 97 SER B O 1
ATOM 3277 N N . SER B 1 98 ? 1.99 -8.898 -17.469 1 89 98 SER B N 1
ATOM 3278 C CA . SER B 1 98 ? 1.864 -7.445 -17.469 1 89 98 SER B CA 1
ATOM 3279 C C . SER B 1 98 ? 1.255 -6.938 -16.172 1 89 98 SER B C 1
ATOM 3281 O O . SER B 1 98 ? 1.184 -5.727 -15.938 1 89 98 SER B O 1
ATOM 3283 N N . GLY B 1 99 ? 0.849 -7.793 -15.32 1 92.75 99 GLY B N 1
ATOM 3284 C CA . GLY B 1 99 ? 0.087 -7.395 -14.148 1 92.75 99 GLY B CA 1
ATOM 3285 C C . GLY B 1 99 ? 0.9 -7.43 -12.867 1 92.75 99 GLY B C 1
ATOM 3286 O O . GLY B 1 99 ? 2.053 -6.988 -12.844 1 92.75 99 GLY B O 1
ATOM 3287 N N . ASN B 1 100 ? 0.241 -7.879 -11.812 1 96.69 100 ASN B N 1
ATOM 3288 C CA . ASN B 1 100 ? 0.796 -7.848 -10.461 1 96.69 100 ASN B CA 1
ATOM 3289 C C . ASN B 1 100 ? 2.098 -8.641 -10.375 1 96.69 100 ASN B C 1
ATOM 3291 O O . ASN B 1 100 ? 3.053 -8.203 -9.734 1 96.69 100 ASN B O 1
ATOM 3295 N N . THR B 1 101 ? 2.195 -9.758 -11.062 1 97.75 101 THR B N 1
ATOM 3296 C CA . THR B 1 101 ? 3.418 -10.547 -11.016 1 97.75 101 THR B CA 1
ATOM 3297 C C . THR B 1 101 ? 4.559 -9.82 -11.727 1 97.75 101 THR B C 1
ATOM 3299 O O . THR B 1 101 ? 5.703 -9.852 -11.266 1 97.75 101 THR B O 1
ATOM 3302 N N . GLY B 1 102 ? 4.227 -9.273 -12.844 1 97.94 102 GLY B N 1
ATOM 3303 C CA . GLY B 1 102 ? 5.234 -8.539 -13.594 1 97.94 102 GLY B CA 1
ATOM 3304 C C . GLY B 1 102 ? 5.828 -7.383 -12.805 1 97.94 102 GLY B C 1
ATOM 3305 O O . GLY B 1 102 ? 7.047 -7.25 -12.719 1 97.94 102 GLY B O 1
ATOM 3306 N N . LEU B 1 103 ? 4.98 -6.582 -12.258 1 98.06 103 LEU B N 1
ATOM 3307 C CA . LEU B 1 103 ? 5.441 -5.438 -11.477 1 98.06 103 LEU B CA 1
ATOM 3308 C C . LEU B 1 103 ? 6.234 -5.891 -10.258 1 98.06 103 LEU B C 1
ATOM 3310 O O . LEU B 1 103 ? 7.297 -5.34 -9.961 1 98.06 103 LEU B O 1
ATOM 3314 N N . SER B 1 104 ? 5.719 -6.844 -9.547 1 98.75 104 SER B N 1
ATOM 3315 C CA . SER B 1 104 ? 6.406 -7.391 -8.383 1 98.75 104 SER B CA 1
ATOM 3316 C C . SER B 1 104 ? 7.797 -7.902 -8.75 1 98.75 104 SER B C 1
ATOM 3318 O O . SER B 1 104 ? 8.781 -7.574 -8.086 1 98.75 104 SER B O 1
ATOM 3320 N N . THR B 1 105 ? 7.863 -8.68 -9.82 1 98.75 105 THR B N 1
ATOM 3321 C CA . THR B 1 105 ? 9.133 -9.234 -10.273 1 98.75 105 THR B CA 1
ATOM 3322 C C . THR B 1 105 ? 10.133 -8.117 -10.586 1 98.75 105 THR B C 1
ATOM 3324 O O . THR B 1 105 ? 11.289 -8.18 -10.172 1 98.75 105 THR B O 1
ATOM 3327 N N . ALA B 1 106 ? 9.672 -7.145 -11.289 1 98.44 106 ALA B N 1
ATOM 3328 C CA . ALA B 1 106 ? 10.523 -6.027 -11.672 1 98.44 106 ALA B CA 1
ATOM 3329 C C . ALA B 1 106 ? 11.07 -5.309 -10.438 1 98.44 106 ALA B C 1
ATOM 3331 O O . ALA B 1 106 ? 12.273 -5.059 -10.336 1 98.44 106 ALA B O 1
ATOM 3332 N N . LEU B 1 107 ? 10.266 -5.039 -9.492 1 98.44 107 LEU B N 1
ATOM 3333 C CA . LEU B 1 107 ? 10.625 -4.273 -8.305 1 98.44 107 LEU B CA 1
ATOM 3334 C C . LEU B 1 107 ? 11.586 -5.062 -7.422 1 98.44 107 LEU B C 1
ATOM 3336 O O . LEU B 1 107 ? 12.609 -4.531 -6.98 1 98.44 107 LEU B O 1
ATOM 3340 N N . TYR B 1 108 ? 11.289 -6.293 -7.137 1 98.69 108 TYR B N 1
ATOM 3341 C CA . TYR B 1 108 ? 12.117 -7.125 -6.273 1 98.69 108 TYR B CA 1
ATOM 3342 C C . TYR B 1 108 ? 13.453 -7.438 -6.938 1 98.69 108 TYR B C 1
ATOM 3344 O O . TYR B 1 108 ? 14.469 -7.602 -6.254 1 98.69 108 TYR B O 1
ATOM 3352 N N . SER B 1 109 ? 13.445 -7.547 -8.273 1 98.69 109 SER B N 1
ATOM 3353 C CA . SER B 1 109 ? 14.711 -7.719 -8.992 1 98.69 109 SER B CA 1
ATOM 3354 C C . SER B 1 109 ? 15.625 -6.516 -8.789 1 98.69 109 SER B C 1
ATOM 3356 O O . SER B 1 109 ? 16.828 -6.676 -8.586 1 98.69 109 SER B O 1
ATOM 3358 N N . ALA B 1 110 ? 15.039 -5.363 -8.883 1 97.44 110 ALA B N 1
ATOM 3359 C CA . ALA B 1 110 ? 15.828 -4.156 -8.633 1 97.44 110 ALA B CA 1
ATOM 3360 C C . ALA B 1 110 ? 16.484 -4.207 -7.262 1 97.44 110 ALA B C 1
ATOM 3362 O O . ALA B 1 110 ? 17.703 -4.008 -7.145 1 97.44 110 ALA B O 1
ATOM 3363 N N . ARG B 1 111 ? 15.789 -4.551 -6.219 1 97.62 111 ARG B N 1
ATOM 3364 C CA . ARG B 1 111 ? 16.266 -4.609 -4.844 1 97.62 111 ARG B CA 1
ATOM 3365 C C . ARG B 1 111 ? 17.406 -5.609 -4.707 1 97.62 111 ARG B C 1
ATOM 3367 O O . ARG B 1 111 ? 18.359 -5.375 -3.963 1 97.62 111 ARG B O 1
ATOM 3374 N N . LEU B 1 112 ? 17.281 -6.699 -5.402 1 97.81 112 LEU B N 1
ATOM 3375 C CA . LEU B 1 112 ? 18.219 -7.797 -5.211 1 97.81 112 LEU B CA 1
ATOM 3376 C C . LEU B 1 112 ? 19.359 -7.727 -6.23 1 97.81 112 LEU B C 1
ATOM 3378 O O . LEU B 1 112 ? 20.219 -8.602 -6.262 1 97.81 112 LEU B O 1
ATOM 3382 N N . GLY B 1 113 ? 19.344 -6.707 -7.078 1 97.19 113 GLY B N 1
ATOM 3383 C CA . GLY B 1 113 ? 20.406 -6.523 -8.062 1 97.19 113 GLY B CA 1
ATOM 3384 C C . GLY B 1 113 ? 20.328 -7.516 -9.211 1 97.19 113 GLY B C 1
ATOM 3385 O O . GLY B 1 113 ? 21.359 -7.906 -9.758 1 97.19 113 GLY B O 1
ATOM 3386 N N . LEU B 1 114 ? 19.141 -8.023 -9.523 1 98.44 114 LEU B N 1
ATOM 3387 C CA . LEU B 1 114 ? 18.922 -8.953 -10.625 1 98.44 114 LEU B CA 1
ATOM 3388 C C . LEU B 1 114 ? 18.438 -8.219 -11.875 1 98.44 114 LEU B C 1
ATOM 3390 O O . LEU B 1 114 ? 17.656 -7.273 -11.781 1 98.44 114 LEU B O 1
ATOM 3394 N N . LYS B 1 115 ? 18.906 -8.609 -13.062 1 98.12 115 LYS B N 1
ATOM 3395 C CA . LYS B 1 115 ? 18.406 -8.07 -14.32 1 98.12 115 LYS B CA 1
ATOM 3396 C C . LYS B 1 115 ? 17.047 -8.695 -14.672 1 98.12 115 LYS B C 1
ATOM 3398 O O . LYS B 1 115 ? 16.953 -9.906 -14.859 1 98.12 115 LYS B O 1
ATOM 3403 N N . ALA B 1 116 ? 16.125 -7.879 -14.781 1 98.19 116 ALA B N 1
ATOM 3404 C CA . ALA B 1 116 ? 14.781 -8.398 -15.016 1 98.19 116 ALA B CA 1
ATOM 3405 C C . ALA B 1 116 ? 14.305 -8.086 -16.422 1 98.19 116 ALA B C 1
ATOM 3407 O O . ALA B 1 116 ? 14.461 -6.957 -16.906 1 98.19 116 ALA B O 1
ATOM 3408 N N . ARG B 1 117 ? 13.766 -9.055 -17.094 1 98.38 117 ARG B N 1
ATOM 3409 C CA . ARG B 1 117 ? 13.062 -8.914 -18.359 1 98.38 117 ARG B CA 1
ATOM 3410 C C . ARG B 1 117 ? 11.609 -9.359 -18.234 1 98.38 117 ARG B C 1
ATOM 3412 O O . ARG B 1 117 ? 11.336 -10.5 -17.844 1 98.38 117 ARG B O 1
ATOM 3419 N N . VAL B 1 118 ? 10.742 -8.43 -18.516 1 98.44 118 VAL B N 1
ATOM 3420 C CA . VAL B 1 118 ? 9.305 -8.68 -18.391 1 98.44 118 VAL B CA 1
ATOM 3421 C C . VAL B 1 118 ? 8.672 -8.703 -19.781 1 98.44 118 VAL B C 1
ATOM 3423 O O . VAL B 1 118 ? 8.664 -7.684 -20.484 1 98.44 118 VAL B O 1
ATOM 3426 N N . TYR B 1 119 ? 8.102 -9.828 -20.172 1 98.31 119 TYR B N 1
ATOM 3427 C CA . TYR B 1 119 ? 7.41 -9.969 -21.438 1 98.31 119 TYR B CA 1
ATOM 3428 C C . TYR B 1 119 ? 5.922 -9.695 -21.297 1 98.31 119 TYR B C 1
ATOM 3430 O O . TYR B 1 119 ? 5.25 -10.305 -20.453 1 98.31 119 TYR B O 1
ATOM 3438 N N . VAL B 1 120 ? 5.449 -8.766 -22.047 1 97.06 120 VAL B N 1
ATOM 3439 C CA . VAL B 1 120 ? 4.047 -8.375 -21.938 1 97.06 120 VAL B CA 1
ATOM 3440 C C . VAL B 1 120 ? 3.406 -8.352 -23.328 1 97.06 120 VAL B C 1
ATOM 3442 O O . VAL B 1 120 ? 4.074 -8.062 -24.328 1 97.06 120 VAL B O 1
ATOM 3445 N N . PRO B 1 121 ? 2.086 -8.711 -23.422 1 94.94 121 PRO B N 1
ATOM 3446 C CA . PRO B 1 121 ? 1.414 -8.508 -24.703 1 94.94 121 PRO B CA 1
ATOM 3447 C C . PRO B 1 121 ? 1.291 -7.031 -25.078 1 94.94 121 PRO B C 1
ATOM 3449 O O . PRO B 1 121 ? 1.113 -6.18 -24.203 1 94.94 121 PRO B O 1
ATOM 3452 N N . ARG B 1 122 ? 1.268 -6.793 -26.281 1 94.06 122 ARG B N 1
ATOM 3453 C CA . ARG B 1 122 ? 1.179 -5.426 -26.797 1 94.06 122 ARG B CA 1
ATOM 3454 C C . ARG B 1 122 ? -0.09 -4.742 -26.297 1 94.06 122 ARG B C 1
ATOM 3456 O O . ARG B 1 122 ? -0.099 -3.529 -26.078 1 94.06 122 ARG B O 1
ATOM 3463 N N . GLY B 1 123 ? -1.108 -5.512 -26.078 1 91 123 GLY B N 1
ATOM 3464 C CA . GLY B 1 123 ? -2.4 -4.969 -25.688 1 91 123 GLY B CA 1
ATOM 3465 C C . GLY B 1 123 ? -2.521 -4.727 -24.188 1 91 123 GLY B C 1
ATOM 3466 O O . GLY B 1 123 ? -3.555 -4.254 -23.719 1 91 123 GLY B O 1
ATOM 3467 N N . ALA B 1 124 ? -1.467 -4.945 -23.484 1 90.06 124 ALA B N 1
ATOM 3468 C CA . ALA B 1 124 ? -1.503 -4.715 -22.031 1 90.06 124 ALA B CA 1
ATOM 3469 C C . ALA B 1 124 ? -1.69 -3.232 -21.719 1 90.06 124 ALA B C 1
ATOM 3471 O O . ALA B 1 124 ? -1.335 -2.371 -22.531 1 90.06 124 ALA B O 1
ATOM 3472 N N . SER B 1 125 ? -2.303 -2.916 -20.578 1 88.69 125 SER B N 1
ATOM 3473 C CA . SER B 1 125 ? -2.615 -1.551 -20.172 1 88.69 125 SER B CA 1
ATOM 3474 C C . SER B 1 125 ? -1.356 -0.69 -20.109 1 88.69 125 SER B C 1
ATOM 3476 O O . SER B 1 125 ? -0.327 -1.124 -19.578 1 88.69 125 SER B O 1
ATOM 3478 N N . PRO B 1 126 ? -1.464 0.567 -20.562 1 90.19 126 PRO B N 1
ATOM 3479 C CA . PRO B 1 126 ? -0.313 1.473 -20.5 1 90.19 126 PRO B CA 1
ATOM 3480 C C . PRO B 1 126 ? 0.165 1.736 -19.078 1 90.19 126 PRO B C 1
ATOM 3482 O O . PRO B 1 126 ? 1.37 1.845 -18.844 1 90.19 126 PRO B O 1
ATOM 3485 N N . GLY B 1 127 ? -0.803 1.846 -18.188 1 89.75 127 GLY B N 1
ATOM 3486 C CA . GLY B 1 127 ? -0.448 2.084 -16.797 1 89.75 127 GLY B CA 1
ATOM 3487 C C . GLY B 1 127 ? 0.407 0.982 -16.203 1 89.75 127 GLY B C 1
ATOM 3488 O O . GLY B 1 127 ? 1.371 1.256 -15.484 1 89.75 127 GLY B O 1
ATOM 3489 N N . LYS B 1 128 ? 0.107 -0.217 -16.5 1 91.31 128 LYS B N 1
ATOM 3490 C CA . LYS B 1 128 ? 0.882 -1.357 -16.016 1 91.31 128 LYS B CA 1
ATOM 3491 C C . LYS B 1 128 ? 2.283 -1.364 -16.625 1 91.31 128 LYS B C 1
ATOM 3493 O O . LYS B 1 128 ? 3.27 -1.567 -15.906 1 91.31 128 LYS B O 1
ATOM 3498 N N . LYS B 1 129 ? 2.346 -1.087 -17.906 1 94.75 129 LYS B N 1
ATOM 3499 C CA . LYS B 1 129 ? 3.633 -1.026 -18.594 1 94.75 129 LYS B CA 1
ATOM 3500 C C . LYS B 1 129 ? 4.512 0.078 -18.016 1 94.75 129 LYS B C 1
ATOM 3502 O O . LYS B 1 129 ? 5.707 -0.128 -17.781 1 94.75 129 LYS B O 1
ATOM 3507 N N . ALA B 1 130 ? 3.895 1.209 -17.766 1 94.06 130 ALA B N 1
ATOM 3508 C CA . ALA B 1 130 ? 4.629 2.354 -17.234 1 94.06 130 ALA B CA 1
ATOM 3509 C C . ALA B 1 130 ? 5.242 2.027 -15.875 1 94.06 130 ALA B C 1
ATOM 3511 O O . ALA B 1 130 ? 6.383 2.4 -15.602 1 94.06 130 ALA B O 1
ATOM 3512 N N . LEU B 1 131 ? 4.512 1.356 -15.07 1 94.94 131 LEU B N 1
ATOM 3513 C CA . LEU B 1 131 ? 5.008 1.006 -13.742 1 94.94 131 LEU B CA 1
ATOM 3514 C C . LEU B 1 131 ? 6.184 0.04 -13.836 1 94.94 131 LEU B C 1
ATOM 3516 O O . LEU B 1 131 ? 7.176 0.186 -13.117 1 94.94 131 LEU B O 1
ATOM 3520 N N . ILE B 1 132 ? 6.066 -0.915 -14.695 1 96.75 132 ILE B N 1
ATOM 3521 C CA . ILE B 1 132 ? 7.152 -1.873 -14.883 1 96.75 132 ILE B CA 1
ATOM 3522 C C . ILE B 1 132 ? 8.398 -1.151 -15.391 1 96.75 132 ILE B C 1
ATOM 3524 O O . ILE B 1 132 ? 9.492 -1.341 -14.859 1 96.75 132 ILE B O 1
ATOM 3528 N N . ARG B 1 133 ? 8.25 -0.249 -16.328 1 94.75 133 ARG B N 1
ATOM 3529 C CA . ARG B 1 133 ? 9.375 0.505 -16.875 1 94.75 133 ARG B CA 1
ATOM 3530 C C . ARG B 1 133 ? 9.992 1.409 -15.812 1 94.75 133 ARG B C 1
ATOM 3532 O O . ARG B 1 133 ? 11.203 1.621 -15.797 1 94.75 133 ARG B O 1
ATOM 3539 N N . ALA B 1 134 ? 9.188 1.854 -14.969 1 94.44 134 ALA B N 1
ATOM 3540 C CA . ALA B 1 134 ? 9.633 2.758 -13.914 1 94.44 134 ALA B CA 1
ATOM 3541 C C . ALA B 1 134 ? 10.609 2.059 -12.977 1 94.44 134 ALA B C 1
ATOM 3543 O O . ALA B 1 134 ? 11.391 2.715 -12.273 1 94.44 134 ALA B O 1
ATOM 3544 N N . THR B 1 135 ? 10.625 0.745 -12.961 1 95.06 135 THR B N 1
ATOM 3545 C CA . THR B 1 135 ? 11.492 -0.003 -12.055 1 95.06 135 THR B CA 1
ATOM 3546 C C . THR B 1 135 ? 12.875 -0.196 -12.672 1 95.06 135 THR B C 1
ATOM 3548 O O . THR B 1 135 ? 13.797 -0.669 -12.008 1 95.06 135 THR B O 1
ATOM 3551 N N . GLY B 1 136 ? 13.031 0.077 -13.922 1 91.94 136 GLY B N 1
ATOM 3552 C CA . GLY B 1 136 ? 14.289 -0.146 -14.617 1 91.94 136 GLY B CA 1
ATOM 3553 C C . GLY B 1 136 ? 14.375 -1.509 -15.281 1 91.94 136 GLY B C 1
ATOM 3554 O O . GLY B 1 136 ? 15.359 -1.821 -15.945 1 91.94 136 GLY B O 1
ATOM 3555 N N . ALA B 1 137 ? 13.336 -2.291 -15.117 1 96.38 137 ALA B N 1
ATOM 3556 C CA . ALA B 1 137 ? 13.297 -3.594 -15.773 1 96.38 137 ALA B CA 1
ATOM 3557 C C . ALA B 1 137 ? 13.148 -3.439 -17.281 1 96.38 137 ALA B C 1
ATOM 3559 O O . ALA B 1 137 ? 12.594 -2.443 -17.766 1 96.38 137 ALA B O 1
ATOM 3560 N N . GLU B 1 138 ? 13.695 -4.391 -18 1 97 138 GLU B N 1
ATOM 3561 C CA . GLU B 1 138 ? 13.469 -4.43 -19.453 1 97 138 GLU B CA 1
ATOM 3562 C C . GLU B 1 138 ? 12.078 -4.957 -19.781 1 97 138 GLU B C 1
ATOM 3564 O O . GLU B 1 138 ? 11.719 -6.066 -19.375 1 97 138 GLU B O 1
ATOM 3569 N N . LEU B 1 139 ? 11.305 -4.148 -20.391 1 97.62 139 LEU B N 1
ATOM 3570 C CA . LEU B 1 139 ? 9.977 -4.559 -20.844 1 97.62 139 LEU B CA 1
ATOM 3571 C C . LEU B 1 139 ? 9.984 -4.914 -22.312 1 97.62 139 LEU B C 1
ATOM 3573 O O . LEU B 1 139 ? 10.383 -4.098 -23.156 1 97.62 139 LEU B O 1
ATOM 3577 N N . VAL B 1 140 ? 9.586 -6.09 -22.641 1 97.94 140 VAL B N 1
ATOM 3578 C CA . VAL B 1 140 ? 9.539 -6.562 -24.031 1 97.94 140 VAL B CA 1
ATOM 3579 C C . VAL B 1 140 ? 8.086 -6.836 -24.422 1 97.94 140 VAL B C 1
ATOM 3581 O O . VAL B 1 140 ? 7.414 -7.664 -23.812 1 97.94 140 VAL B O 1
ATOM 3584 N N . GLU B 1 141 ? 7.652 -6.18 -25.453 1 97.25 141 GLU B N 1
ATOM 3585 C CA . GLU B 1 141 ? 6.285 -6.379 -25.922 1 97.25 141 GLU B CA 1
ATOM 3586 C C . GLU B 1 141 ? 6.215 -7.512 -26.938 1 97.25 141 GLU B C 1
ATOM 3588 O O . GLU B 1 141 ? 7.043 -7.59 -27.844 1 97.25 141 GLU B O 1
ATOM 3593 N N . ALA B 1 142 ? 5.309 -8.398 -26.688 1 97.5 142 ALA B N 1
ATOM 3594 C CA . ALA B 1 142 ? 4.984 -9.484 -27.609 1 97.5 142 ALA B CA 1
ATOM 3595 C C . ALA B 1 142 ? 3.635 -9.25 -28.281 1 97.5 142 ALA B C 1
ATOM 3597 O O . ALA B 1 142 ? 2.842 -8.422 -27.812 1 97.5 142 ALA B O 1
ATOM 3598 N N . GLU B 1 143 ? 3.336 -9.961 -29.297 1 95.69 143 GLU B N 1
ATOM 3599 C CA . GLU B 1 143 ? 2.1 -9.781 -30.047 1 95.69 143 GLU B CA 1
ATOM 3600 C C . GLU B 1 143 ? 0.895 -10.289 -29.266 1 95.69 143 GLU B C 1
ATOM 3602 O O . GLU B 1 143 ? -0.219 -9.789 -29.438 1 95.69 143 GLU B O 1
ATOM 3607 N N . SER B 1 144 ? 1.18 -11.328 -28.531 1 94.19 144 SER B N 1
ATOM 3608 C CA . SER B 1 144 ? 0.105 -11.961 -27.766 1 94.19 144 SER B CA 1
ATOM 3609 C C . SER B 1 144 ? 0.611 -12.484 -26.422 1 94.19 144 SER B C 1
ATOM 3611 O O . SER B 1 144 ? 1.815 -12.469 -26.172 1 94.19 144 SER B O 1
ATOM 3613 N N . ARG B 1 145 ? -0.344 -12.844 -25.625 1 90.88 145 ARG B N 1
ATOM 3614 C CA . ARG B 1 145 ? 0.005 -13.469 -24.359 1 90.88 145 ARG B CA 1
ATOM 3615 C C . ARG B 1 145 ? 0.788 -14.758 -24.578 1 90.88 145 ARG B C 1
ATOM 3617 O O . ARG B 1 145 ? 1.73 -15.055 -23.844 1 90.88 145 ARG B O 1
ATOM 3624 N N . GLU B 1 146 ? 0.396 -15.5 -25.562 1 92.75 146 GLU B N 1
ATOM 3625 C CA . GLU B 1 146 ? 1.059 -16.766 -25.891 1 92.75 146 GLU B CA 1
ATOM 3626 C C . GLU B 1 146 ? 2.5 -16.531 -26.328 1 92.75 146 GLU B C 1
ATOM 3628 O O . GLU B 1 146 ? 3.404 -17.266 -25.922 1 92.75 146 GLU B O 1
ATOM 3633 N N . GLU B 1 147 ? 2.635 -15.508 -27.109 1 96.31 147 GLU B N 1
ATOM 3634 C CA . GLU B 1 147 ? 3.988 -15.203 -27.562 1 96.31 147 GLU B CA 1
ATOM 3635 C C . GLU B 1 147 ? 4.863 -14.734 -26.406 1 96.31 147 GLU B C 1
ATOM 3637 O O . GLU B 1 147 ? 6.039 -15.094 -26.328 1 96.31 147 GLU B O 1
ATOM 3642 N N . ALA B 1 148 ? 4.316 -13.93 -25.562 1 96.12 148 ALA B N 1
ATOM 3643 C CA . ALA B 1 148 ? 5.051 -13.484 -24.391 1 96.12 148 ALA B CA 1
ATOM 3644 C C . ALA B 1 148 ? 5.531 -14.664 -23.547 1 96.12 148 ALA B C 1
ATOM 3646 O O . ALA B 1 148 ? 6.684 -14.703 -23.125 1 96.12 148 ALA B O 1
ATOM 3647 N N . ALA B 1 149 ? 4.664 -15.625 -23.391 1 94.31 149 ALA B N 1
ATOM 3648 C CA . ALA B 1 149 ? 5.012 -16.828 -22.625 1 94.31 149 ALA B CA 1
ATOM 3649 C C . ALA B 1 149 ? 6.129 -17.609 -23.312 1 94.31 149 ALA B C 1
ATOM 3651 O O . ALA B 1 149 ? 7.074 -18.047 -22.656 1 94.31 149 ALA B O 1
ATOM 3652 N N . ARG B 1 150 ? 6.008 -17.766 -24.578 1 95.88 150 ARG B N 1
ATOM 3653 C CA . ARG B 1 150 ? 7.004 -18.5 -25.359 1 95.88 150 ARG B CA 1
ATOM 3654 C C . ARG B 1 150 ? 8.375 -17.828 -25.25 1 95.88 150 ARG B C 1
ATOM 3656 O O . ARG B 1 150 ? 9.383 -18.516 -25.078 1 95.88 150 ARG B O 1
ATOM 3663 N N . LEU B 1 151 ? 8.375 -16.531 -25.375 1 96.69 151 LEU B N 1
ATOM 3664 C CA . LEU B 1 151 ? 9.625 -15.797 -25.312 1 96.69 151 LEU B CA 1
ATOM 3665 C C . LEU B 1 151 ? 10.273 -15.938 -23.938 1 96.69 151 LEU B C 1
ATOM 3667 O O . LEU B 1 151 ? 11.484 -16.141 -23.844 1 96.69 151 LEU B O 1
ATOM 3671 N N . ALA B 1 152 ? 9.516 -15.797 -22.875 1 96.69 152 ALA B N 1
ATOM 3672 C CA . ALA B 1 152 ? 10.039 -15.969 -21.516 1 96.69 152 ALA B CA 1
ATOM 3673 C C . ALA B 1 152 ? 10.578 -17.375 -21.312 1 96.69 152 ALA B C 1
ATOM 3675 O O . ALA B 1 152 ? 11.648 -17.562 -20.734 1 96.69 152 ALA B O 1
ATOM 3676 N N . GLU B 1 153 ? 9.836 -18.391 -21.797 1 95.12 153 GLU B N 1
ATOM 3677 C CA . GLU B 1 153 ? 10.227 -19.781 -21.656 1 95.12 153 GLU B CA 1
ATOM 3678 C C . GLU B 1 153 ? 11.547 -20.078 -22.359 1 95.12 153 GLU B C 1
ATOM 3680 O O . GLU B 1 153 ? 12.336 -20.891 -21.891 1 95.12 153 GLU B O 1
ATOM 3685 N N . ALA B 1 154 ? 11.742 -19.406 -23.438 1 95.94 154 ALA B N 1
ATOM 3686 C CA . ALA B 1 154 ? 12.953 -19.609 -24.219 1 95.94 154 ALA B CA 1
ATOM 3687 C C . ALA B 1 154 ? 14.195 -19.188 -23.438 1 95.94 154 ALA B C 1
ATOM 3689 O O . ALA B 1 154 ? 15.297 -19.656 -23.703 1 95.94 154 ALA B O 1
ATOM 3690 N N . GLU B 1 155 ? 13.984 -18.359 -22.438 1 95.62 155 GLU B N 1
ATOM 3691 C CA . GLU B 1 155 ? 15.109 -17.844 -21.656 1 95.62 155 GLU B CA 1
ATOM 3692 C C . GLU B 1 155 ? 15.258 -18.594 -20.344 1 95.62 155 GLU B C 1
ATOM 3694 O O . GLU B 1 155 ? 16.156 -18.297 -19.547 1 95.62 155 GLU B O 1
ATOM 3699 N N . ALA B 1 156 ? 14.5 -19.609 -20.125 1 92.69 156 ALA B N 1
ATOM 3700 C CA . ALA B 1 156 ? 14.391 -20.266 -18.828 1 92.69 156 ALA B CA 1
ATOM 3701 C C . ALA B 1 156 ? 15.648 -21.078 -18.5 1 92.69 156 ALA B C 1
ATOM 3703 O O . ALA B 1 156 ? 15.883 -21.422 -17.344 1 92.69 156 ALA B O 1
ATOM 3704 N N . GLU B 1 157 ? 16.484 -21.391 -19.453 1 91.12 157 GLU B N 1
ATOM 3705 C CA . GLU B 1 157 ? 17.719 -22.125 -19.219 1 91.12 157 GLU B CA 1
ATOM 3706 C C . GLU B 1 157 ? 18.828 -21.203 -18.703 1 91.12 157 GLU B C 1
ATOM 3708 O O . GLU B 1 157 ? 19.766 -21.672 -18.047 1 91.12 157 GLU B O 1
ATOM 3713 N N . LYS B 1 158 ? 18.656 -19.984 -19 1 94.88 158 LYS B N 1
ATOM 3714 C CA . LYS B 1 158 ? 19.719 -19.031 -18.672 1 94.88 158 LYS B CA 1
ATOM 3715 C C . LYS B 1 158 ? 19.328 -18.156 -17.484 1 94.88 158 LYS B C 1
ATOM 3717 O O . LYS B 1 158 ? 20.156 -17.859 -16.625 1 94.88 158 LYS B O 1
ATOM 3722 N N . CYS B 1 159 ? 18.141 -17.75 -17.5 1 97.81 159 CYS B N 1
ATOM 3723 C CA . CYS B 1 159 ? 17.641 -16.844 -16.469 1 97.81 159 CYS B CA 1
ATOM 3724 C C . CYS B 1 159 ? 16.625 -17.531 -15.586 1 97.81 159 CYS B C 1
ATOM 3726 O O . CYS B 1 159 ? 15.992 -18.516 -16 1 97.81 159 CYS B O 1
ATOM 3728 N N . PHE B 1 160 ? 16.531 -17.078 -14.289 1 98.06 160 PHE B N 1
ATOM 3729 C CA . PHE B 1 160 ? 15.484 -17.578 -13.406 1 98.06 160 PHE B CA 1
ATOM 3730 C C . PHE B 1 160 ? 14.102 -17.219 -13.938 1 98.06 160 PHE B C 1
ATOM 3732 O O . PHE B 1 160 ? 13.758 -16.031 -14.031 1 98.06 160 PHE B O 1
ATOM 3739 N N . HIS B 1 161 ? 13.367 -18.188 -14.336 1 98.12 161 HIS B N 1
ATOM 3740 C CA . HIS B 1 161 ? 12 -17.969 -14.797 1 98.12 161 HIS B CA 1
ATOM 3741 C C . HIS B 1 161 ? 11.008 -18.062 -13.633 1 98.12 161 HIS B C 1
ATOM 3743 O O . HIS B 1 161 ? 10.867 -19.141 -13.031 1 98.12 161 HIS B O 1
ATOM 3749 N N . VAL B 1 162 ? 10.305 -16.984 -13.266 1 96.75 162 VAL B N 1
ATOM 3750 C CA . VAL B 1 162 ? 9.414 -16.938 -12.109 1 96.75 162 VAL B CA 1
ATOM 3751 C C . VAL B 1 162 ? 8.281 -17.953 -12.289 1 96.75 162 VAL B C 1
ATOM 3753 O O . VAL B 1 162 ? 7.934 -18.672 -11.359 1 96.75 162 VAL B O 1
ATOM 3756 N N . ALA B 1 163 ? 7.656 -18.062 -13.516 1 92.5 163 ALA B N 1
ATOM 3757 C CA . ALA B 1 163 ? 6.625 -19.031 -13.883 1 92.5 163 ALA B CA 1
ATOM 3758 C C . ALA B 1 163 ? 5.723 -19.344 -12.688 1 92.5 163 ALA B C 1
ATOM 3760 O O . ALA B 1 163 ? 5.652 -20.484 -12.242 1 92.5 163 ALA B O 1
ATOM 3761 N N . HIS B 1 164 ? 4.922 -18.359 -12.195 1 89.69 164 HIS B N 1
ATOM 3762 C CA . HIS B 1 164 ? 4.32 -18.438 -10.867 1 89.69 164 HIS B CA 1
ATOM 3763 C C . HIS B 1 164 ? 3.275 -19.547 -10.797 1 89.69 164 HIS B C 1
ATOM 3765 O O . HIS B 1 164 ? 3.098 -20.172 -9.742 1 89.69 164 HIS B O 1
ATOM 3771 N N . PRO B 1 165 ? 2.713 -20.047 -11.938 1 91.38 165 PRO B N 1
ATOM 3772 C CA . PRO B 1 165 ? 1.734 -21.125 -11.766 1 91.38 165 PRO B CA 1
ATOM 3773 C C . PRO B 1 165 ? 2.387 -22.484 -11.539 1 91.38 165 PRO B C 1
ATOM 3775 O O . PRO B 1 165 ? 1.747 -23.406 -11.023 1 91.38 165 PRO B O 1
ATOM 3778 N N . THR B 1 166 ? 3.674 -22.656 -11.977 1 93.12 166 THR B N 1
ATOM 3779 C CA . THR B 1 166 ? 4.309 -23.969 -11.898 1 93.12 166 THR B CA 1
ATOM 3780 C C . THR B 1 166 ? 5.445 -23.953 -10.883 1 93.12 166 THR B C 1
ATOM 3782 O O . THR B 1 166 ? 5.863 -25.016 -10.406 1 93.12 166 THR B O 1
ATOM 3785 N N . ASN B 1 167 ? 5.938 -22.781 -10.547 1 90.75 167 ASN B N 1
ATOM 3786 C CA . ASN B 1 167 ? 7.082 -22.594 -9.664 1 90.75 167 ASN B CA 1
ATOM 3787 C C . ASN B 1 167 ? 6.723 -22.891 -8.211 1 90.75 167 ASN B C 1
ATOM 3789 O O . ASN B 1 167 ? 5.953 -22.156 -7.59 1 90.75 167 ASN B O 1
ATOM 3793 N N . PRO B 1 168 ? 7.375 -23.984 -7.637 1 94.25 168 PRO B N 1
ATOM 3794 C CA . PRO B 1 168 ? 7.035 -24.312 -6.25 1 94.25 168 PRO B CA 1
ATOM 3795 C C . PRO B 1 168 ? 7.531 -23.266 -5.258 1 94.25 168 PRO B C 1
ATOM 3797 O O . PRO B 1 168 ? 6.988 -23.141 -4.156 1 94.25 168 PRO B O 1
ATOM 3800 N N . LEU B 1 169 ? 8.578 -22.516 -5.617 1 97.31 169 LEU B N 1
ATOM 3801 C CA . LEU B 1 169 ? 9.117 -21.484 -4.738 1 97.31 169 LEU B CA 1
ATOM 3802 C C . LEU B 1 169 ? 8.094 -20.375 -4.52 1 97.31 169 LEU B C 1
ATOM 3804 O O . LEU B 1 169 ? 8.031 -19.781 -3.436 1 97.31 169 LEU B O 1
ATOM 3808 N N . PHE B 1 170 ? 7.316 -20.141 -5.57 1 97.88 170 PHE B N 1
ATOM 3809 C CA . PHE B 1 170 ? 6.301 -19.094 -5.488 1 97.88 170 PHE B CA 1
ATOM 3810 C C . PHE B 1 170 ? 5.254 -19.453 -4.434 1 97.88 170 PHE B C 1
ATOM 3812 O O . PHE B 1 170 ? 4.926 -18.625 -3.582 1 97.88 170 PHE B O 1
ATOM 3819 N N . ILE B 1 171 ? 4.762 -20.625 -4.438 1 97.44 171 ILE B N 1
ATOM 3820 C CA . ILE B 1 171 ? 3.756 -21.062 -3.48 1 97.44 171 ILE B CA 1
ATOM 3821 C C . ILE B 1 171 ? 4.34 -21.047 -2.07 1 97.44 171 ILE B C 1
ATOM 3823 O O . ILE B 1 171 ? 3.648 -20.703 -1.108 1 97.44 171 ILE B O 1
ATOM 3827 N N . GLU B 1 172 ? 5.621 -21.453 -1.978 1 97.31 172 GLU B N 1
ATOM 3828 C CA . GLU B 1 172 ? 6.277 -21.422 -0.675 1 97.31 172 GLU B CA 1
ATOM 3829 C C . GLU B 1 172 ? 6.23 -20.016 -0.07 1 97.31 172 GLU B C 1
ATOM 3831 O O . GLU B 1 172 ? 5.996 -19.859 1.13 1 97.31 172 GLU B O 1
ATOM 3836 N N . GLY B 1 173 ? 6.457 -19 -0.889 1 98.25 173 GLY B N 1
ATOM 3837 C CA . GLY B 1 173 ? 6.352 -17.625 -0.423 1 98.25 173 GLY B CA 1
ATOM 3838 C C . GLY B 1 173 ? 4.953 -17.25 0.034 1 98.25 173 GLY B C 1
ATOM 3839 O O . GLY B 1 173 ? 4.785 -16.625 1.08 1 98.25 173 GLY B O 1
ATOM 3840 N N . VAL B 1 174 ? 3.973 -17.688 -0.732 1 98.44 174 VAL B N 1
ATOM 3841 C CA . VAL B 1 174 ? 2.588 -17.312 -0.454 1 98.44 174 VAL B CA 1
ATOM 3842 C C . VAL B 1 174 ? 2.102 -18.047 0.795 1 98.44 174 VAL B C 1
ATOM 3844 O O . VAL B 1 174 ? 1.179 -17.594 1.473 1 98.44 174 VAL B O 1
ATOM 3847 N N . LYS B 1 175 ? 2.736 -19.156 1.188 1 97.44 175 LYS B N 1
ATOM 3848 C CA . LYS B 1 175 ? 2.379 -19.938 2.373 1 97.44 175 LYS B CA 1
ATOM 3849 C C . LYS B 1 175 ? 2.412 -19.062 3.629 1 97.44 175 LYS B C 1
ATOM 3851 O O . LYS B 1 175 ? 1.698 -19.344 4.598 1 97.44 175 LYS B O 1
ATOM 3856 N N . SER B 1 176 ? 3.26 -18.031 3.598 1 97.56 176 SER B N 1
ATOM 3857 C CA . SER B 1 176 ? 3.357 -17.141 4.746 1 97.56 176 SER B CA 1
ATOM 3858 C C . SER B 1 176 ? 2.012 -16.484 5.062 1 97.56 176 SER B C 1
ATOM 3860 O O . SER B 1 176 ? 1.701 -16.219 6.223 1 97.56 176 SER B O 1
ATOM 3862 N N . LEU B 1 177 ? 1.249 -16.266 4.027 1 98.06 177 LEU B N 1
ATOM 3863 C CA . LEU B 1 177 ? -0.081 -15.711 4.234 1 98.06 177 LEU B CA 1
ATOM 3864 C C . LEU B 1 177 ? -0.961 -16.672 5.027 1 98.06 177 LEU B C 1
ATOM 3866 O O . LEU B 1 177 ? -1.624 -16.266 5.984 1 98.06 177 LEU B O 1
ATOM 3870 N N . GLY B 1 178 ? -0.954 -17.969 4.617 1 97 178 GLY B N 1
ATOM 3871 C CA . GLY B 1 178 ? -1.708 -18.953 5.363 1 97 178 GLY B CA 1
ATOM 3872 C C . GLY B 1 178 ? -1.267 -19.078 6.809 1 97 178 GLY B C 1
ATOM 3873 O O . GLY B 1 178 ? -2.1 -19.219 7.707 1 97 178 GLY B O 1
ATOM 3874 N N . ARG B 1 179 ? -0.002 -19 7.039 1 95.75 179 ARG B N 1
ATOM 3875 C CA . ARG B 1 179 ? 0.53 -19.078 8.398 1 95.75 179 ARG B CA 1
ATOM 3876 C C . ARG B 1 179 ? 0.053 -17.891 9.234 1 95.75 179 ARG B C 1
ATOM 3878 O O . ARG B 1 179 ? -0.309 -18.062 10.398 1 95.75 179 ARG B O 1
ATOM 3885 N N . GLU B 1 180 ? 0.099 -16.719 8.617 1 96.25 180 GLU B N 1
ATOM 3886 C CA . GLU B 1 180 ? -0.394 -15.539 9.312 1 96.25 180 GLU B CA 1
ATOM 3887 C C . GLU B 1 180 ? -1.868 -15.68 9.68 1 96.25 180 GLU B C 1
ATOM 3889 O O . GLU B 1 180 ? -2.268 -15.383 10.805 1 96.25 180 GLU B O 1
ATOM 3894 N N . LEU B 1 181 ? -2.615 -16.156 8.719 1 96 181 LEU B N 1
ATOM 3895 C CA . LEU B 1 181 ? -4.055 -16.281 8.922 1 96 181 LEU B CA 1
ATOM 3896 C C . LEU B 1 181 ? -4.359 -17.281 10.039 1 96 181 LEU B C 1
ATOM 3898 O O . LEU B 1 181 ? -5.309 -17.078 10.805 1 96 181 LEU B O 1
ATOM 3902 N N . ALA B 1 182 ? -3.605 -18.312 10.133 1 93.69 182 ALA B N 1
ATOM 3903 C CA . ALA B 1 182 ? -3.797 -19.328 11.172 1 93.69 182 ALA B CA 1
ATOM 3904 C C . ALA B 1 182 ? -3.66 -18.703 12.562 1 93.69 182 ALA B C 1
ATOM 3906 O O . ALA B 1 182 ? -4.391 -19.078 13.484 1 93.69 182 ALA B O 1
ATOM 3907 N N . GLY B 1 183 ? -2.707 -17.781 12.695 1 90.12 183 GLY B N 1
ATOM 3908 C CA . GLY B 1 183 ? -2.498 -17.125 13.977 1 90.12 183 GLY B CA 1
ATOM 3909 C C . GLY B 1 183 ? -3.533 -16.047 14.266 1 90.12 183 GLY B C 1
ATOM 3910 O O . GLY B 1 183 ? -3.762 -15.703 15.422 1 90.12 183 GLY B O 1
ATOM 3911 N N . GLU B 1 184 ? -4.148 -15.586 13.266 1 86.88 184 GLU B N 1
ATOM 3912 C CA . GLU B 1 184 ? -5.062 -14.453 13.383 1 86.88 184 GLU B CA 1
ATOM 3913 C C . GLU B 1 184 ? -6.512 -14.922 13.477 1 86.88 184 GLU B C 1
ATOM 3915 O O . GLU B 1 184 ? -7.375 -14.188 13.969 1 86.88 184 GLU B O 1
ATOM 3920 N N . ALA B 1 185 ? -6.723 -16 12.898 1 73.38 185 ALA B N 1
ATOM 3921 C CA . ALA B 1 185 ? -8.094 -16.5 12.836 1 73.38 185 ALA B CA 1
ATOM 3922 C C . ALA B 1 185 ? -8.5 -17.156 14.156 1 73.38 185 ALA B C 1
ATOM 3924 O O . ALA B 1 185 ? -7.691 -17.828 14.797 1 73.38 185 ALA B O 1
ATOM 3925 N N . ALA B 1 186 ? -9.523 -16.672 14.609 1 72.19 186 ALA B N 1
ATOM 3926 C CA . ALA B 1 186 ? -10.117 -17.234 15.812 1 72.19 186 ALA B CA 1
ATOM 3927 C C . ALA B 1 186 ? -11.195 -18.266 15.461 1 72.19 186 ALA B C 1
ATOM 3929 O O . ALA B 1 186 ? -12.234 -17.906 14.898 1 72.19 186 ALA B O 1
ATOM 3930 N N . GLY B 1 187 ? -10.914 -19.547 15.523 1 77.81 187 GLY B N 1
ATOM 3931 C CA . GLY B 1 187 ? -11.953 -20.547 15.312 1 77.81 187 GLY B CA 1
ATOM 3932 C C . GLY B 1 187 ? -12.188 -20.875 13.852 1 77.81 187 GLY B C 1
ATOM 3933 O O . GLY B 1 187 ? -11.297 -20.688 13.023 1 77.81 187 GLY B O 1
ATOM 3934 N N . ASP B 1 188 ? -13.414 -21.359 13.531 1 87.19 188 ASP B N 1
ATOM 3935 C CA . ASP B 1 188 ? -13.789 -21.703 12.164 1 87.19 188 ASP B CA 1
ATOM 3936 C C . ASP B 1 188 ? -13.977 -20.453 11.312 1 87.19 188 ASP B C 1
ATOM 3938 O O . ASP B 1 188 ? -14.734 -19.547 11.688 1 87.19 188 ASP B O 1
ATOM 3942 N N . THR B 1 189 ? -13.25 -20.344 10.273 1 94.25 189 THR B N 1
ATOM 3943 C CA . THR B 1 189 ? -13.273 -19.156 9.43 1 94.25 189 THR B CA 1
ATOM 3944 C C . THR B 1 189 ? -13.445 -19.531 7.961 1 94.25 189 THR B C 1
ATOM 3946 O O . THR B 1 189 ? -12.781 -20.438 7.469 1 94.25 189 THR B O 1
ATOM 3949 N N . ASP B 1 190 ? -14.438 -18.938 7.289 1 97 190 ASP B N 1
ATOM 3950 C CA . ASP B 1 190 ? -14.555 -19.047 5.84 1 97 190 ASP B CA 1
ATOM 3951 C C . ASP B 1 190 ? -13.609 -18.062 5.141 1 97 190 ASP B C 1
ATOM 3953 O O . ASP B 1 190 ? -13.773 -16.859 5.262 1 97 190 ASP B O 1
ATOM 3957 N N . VAL B 1 191 ? -12.648 -18.594 4.473 1 97.62 191 VAL B N 1
ATOM 3958 C CA . VAL B 1 191 ? -11.672 -17.766 3.773 1 97.62 191 VAL B CA 1
ATOM 3959 C C . VAL B 1 191 ? -12.055 -17.656 2.299 1 97.62 191 VAL B C 1
ATOM 3961 O O . VAL B 1 191 ? -12.078 -18.656 1.58 1 97.62 191 VAL B O 1
ATOM 3964 N N . LEU B 1 192 ? -12.406 -16.453 1.851 1 98.56 192 LEU B N 1
ATOM 3965 C CA . LEU B 1 192 ? -12.727 -16.203 0.451 1 98.56 192 LEU B CA 1
ATOM 3966 C C . LEU B 1 192 ? -11.547 -15.555 -0.267 1 98.56 192 LEU B C 1
ATOM 3968 O O . LEU B 1 192 ? -11.031 -14.523 0.176 1 98.56 192 LEU B O 1
ATOM 3972 N N . ALA B 1 193 ? -11.117 -16.156 -1.329 1 98.81 193 ALA B N 1
ATOM 3973 C CA . ALA B 1 193 ? -9.977 -15.648 -2.082 1 98.81 193 ALA B CA 1
ATOM 3974 C C . ALA B 1 193 ? -10.242 -15.68 -3.582 1 98.81 193 ALA B C 1
ATOM 3976 O O . ALA B 1 193 ? -10.828 -16.641 -4.094 1 98.81 193 ALA B O 1
ATOM 3977 N N . PRO B 1 194 ? -9.852 -14.555 -4.309 1 98.69 194 PRO B N 1
ATOM 3978 C CA . PRO B 1 194 ? -9.859 -14.641 -5.77 1 98.69 194 PRO B CA 1
ATOM 3979 C C . PRO B 1 194 ? -8.883 -15.695 -6.297 1 98.69 194 PRO B C 1
ATOM 3981 O O . PRO B 1 194 ? -7.758 -15.805 -5.805 1 98.69 194 PRO B O 1
ATOM 3984 N N . VAL B 1 195 ? -9.375 -16.469 -7.312 1 98.25 195 VAL B N 1
ATOM 3985 C CA . VAL B 1 195 ? -8.57 -17.609 -7.754 1 98.25 195 VAL B CA 1
ATOM 3986 C C . VAL B 1 195 ? -8.547 -17.656 -9.281 1 98.25 195 VAL B C 1
ATOM 3988 O O . VAL B 1 195 ? -9.594 -17.625 -9.922 1 98.25 195 VAL B O 1
ATOM 3991 N N . SER B 1 196 ? -7.34 -17.672 -9.82 1 96.56 196 SER B N 1
ATOM 3992 C CA . SER B 1 196 ? -7.109 -17.938 -11.242 1 96.56 196 SER B CA 1
ATOM 3993 C C . SER B 1 196 ? -6.074 -19.031 -11.438 1 96.56 196 SER B C 1
ATOM 3995 O O . SER B 1 196 ? -6.395 -20.219 -11.359 1 96.56 196 SER B O 1
ATOM 3997 N N . SER B 1 197 ? -4.828 -18.766 -11.242 1 94.88 197 SER B N 1
ATOM 3998 C CA . SER B 1 197 ? -3.773 -19.766 -11.391 1 94.88 197 SER B CA 1
ATOM 3999 C C . SER B 1 197 ? -3.715 -20.688 -10.18 1 94.88 197 SER B C 1
ATOM 4001 O O . SER B 1 197 ? -3.139 -21.781 -10.258 1 94.88 197 SER B O 1
ATOM 4003 N N . GLY B 1 198 ? -4.25 -20.219 -9.094 1 97.19 198 GLY B N 1
ATOM 4004 C CA . GLY B 1 198 ? -4.379 -21.062 -7.918 1 97.19 198 GLY B CA 1
ATOM 4005 C C . GLY B 1 198 ? -3.246 -20.875 -6.926 1 97.19 198 GLY B C 1
ATOM 4006 O O . GLY B 1 198 ? -3.268 -21.453 -5.836 1 97.19 198 GLY B O 1
ATOM 4007 N N . THR B 1 199 ? -2.26 -20.062 -7.191 1 97.25 199 THR B N 1
ATOM 4008 C CA . THR B 1 199 ? -1.105 -19.938 -6.312 1 97.25 199 THR B CA 1
ATOM 4009 C C . THR B 1 199 ? -1.509 -19.312 -4.98 1 97.25 199 THR B C 1
ATOM 4011 O O . THR B 1 199 ? -0.998 -19.688 -3.926 1 97.25 199 THR B O 1
ATOM 4014 N N . LEU B 1 200 ? -2.434 -18.328 -5.02 1 98.56 200 LEU B N 1
ATOM 4015 C CA . LEU B 1 200 ? -2.945 -17.75 -3.783 1 98.56 200 LEU B CA 1
ATOM 4016 C C . LEU B 1 200 ? -3.684 -18.797 -2.953 1 98.56 200 LEU B C 1
ATOM 4018 O O . LEU B 1 200 ? -3.404 -18.969 -1.765 1 98.56 200 LEU B O 1
ATOM 4022 N N . LEU B 1 201 ? -4.574 -19.5 -3.582 1 98.62 201 LEU B N 1
ATOM 4023 C CA . LEU B 1 201 ? -5.395 -20.516 -2.936 1 98.62 201 LEU B CA 1
ATOM 4024 C C . LEU B 1 201 ? -4.52 -21.594 -2.297 1 98.62 201 LEU B C 1
ATOM 4026 O O . LEU B 1 201 ? -4.715 -21.938 -1.131 1 98.62 201 LEU B O 1
ATOM 4030 N N . LEU B 1 202 ? -3.613 -22.094 -3.051 1 98.44 202 LEU B N 1
ATOM 4031 C CA . LEU B 1 202 ? -2.768 -23.188 -2.584 1 98.44 202 LEU B CA 1
ATOM 4032 C C . LEU B 1 202 ? -1.821 -22.703 -1.486 1 98.44 202 LEU B C 1
ATOM 4034 O O . LEU B 1 202 ? -1.535 -23.453 -0.545 1 98.44 202 LEU B O 1
ATOM 4038 N N . GLY B 1 203 ? -1.285 -21.484 -1.646 1 98.19 203 GLY B N 1
ATOM 4039 C CA . GLY B 1 203 ? -0.472 -20.922 -0.577 1 98.19 203 GLY B CA 1
ATOM 4040 C C . GLY B 1 203 ? -1.22 -20.797 0.737 1 98.19 203 GLY B C 1
ATOM 4041 O O . GLY B 1 203 ? -0.705 -21.188 1.79 1 98.19 203 GLY B O 1
ATOM 4042 N N . ILE B 1 204 ? -2.379 -20.266 0.678 1 98.25 204 ILE B N 1
ATOM 4043 C CA . ILE B 1 204 ? -3.215 -20.125 1.865 1 98.25 204 ILE B CA 1
ATOM 4044 C C . ILE B 1 204 ? -3.488 -21.5 2.471 1 98.25 204 ILE B C 1
ATOM 4046 O O . ILE B 1 204 ? -3.287 -21.703 3.668 1 98.25 204 ILE B O 1
ATOM 4050 N N . TYR B 1 205 ? -3.869 -22.453 1.669 1 98 205 TYR B N 1
ATOM 4051 C CA . TYR B 1 205 ? -4.215 -23.797 2.119 1 98 205 TYR B CA 1
ATOM 4052 C C . TYR B 1 205 ? -3.033 -24.469 2.824 1 98 205 TYR B C 1
ATOM 4054 O O . TYR B 1 205 ? -3.172 -24.969 3.943 1 98 205 TYR B O 1
ATOM 4062 N N . ARG B 1 206 ? -1.918 -24.422 2.135 1 97.19 206 ARG B N 1
ATOM 4063 C CA . ARG B 1 206 ? -0.745 -25.109 2.68 1 97.19 206 ARG B CA 1
ATOM 4064 C C . ARG B 1 206 ? -0.294 -24.453 3.982 1 97.19 206 ARG B C 1
ATOM 4066 O O . ARG B 1 206 ? 0.098 -25.141 4.926 1 97.19 206 ARG B O 1
ATOM 4073 N N . GLY B 1 207 ? -0.314 -23.109 4.043 1 96.5 207 GLY B N 1
ATOM 4074 C CA . GLY B 1 207 ? 0.033 -22.422 5.273 1 96.5 207 GLY B CA 1
ATOM 4075 C C . GLY B 1 207 ? -0.918 -22.719 6.418 1 96.5 207 GLY B C 1
ATOM 4076 O O . GLY B 1 207 ? -0.486 -22.953 7.547 1 96.5 207 GLY B O 1
ATOM 4077 N N . LEU B 1 208 ? -2.191 -22.703 6.113 1 95.44 208 LEU B N 1
ATOM 4078 C CA . LEU B 1 208 ? -3.197 -22.984 7.133 1 95.44 208 LEU B CA 1
ATOM 4079 C C . LEU B 1 208 ? -3.082 -24.438 7.621 1 95.44 208 LEU B C 1
ATOM 4081 O O . LEU B 1 208 ? -3.219 -24.703 8.82 1 95.44 208 LEU B O 1
ATOM 4085 N N . GLU B 1 209 ? -2.834 -25.328 6.688 1 93.81 209 GLU B N 1
ATOM 4086 C CA . GLU B 1 209 ? -2.666 -26.734 7.055 1 93.81 209 GLU B CA 1
ATOM 4087 C C . GLU B 1 209 ? -1.453 -26.922 7.961 1 93.81 209 GLU B C 1
ATOM 4089 O O . GLU B 1 209 ? -1.518 -27.656 8.945 1 93.81 209 GLU B O 1
ATOM 4094 N N . GLU B 1 210 ? -0.381 -26.266 7.586 1 93.31 210 GLU B N 1
ATOM 4095 C CA . GLU B 1 210 ? 0.848 -26.359 8.367 1 93.31 210 GLU B CA 1
ATOM 4096 C C . GLU B 1 210 ? 0.615 -25.938 9.812 1 93.31 210 GLU B C 1
ATOM 4098 O O . GLU B 1 210 ? 1.233 -26.469 10.734 1 93.31 210 GLU B O 1
ATOM 4103 N N . GLU B 1 211 ? -0.272 -25.016 10.008 1 93 211 GLU B N 1
ATOM 4104 C CA . GLU B 1 211 ? -0.508 -24.453 11.336 1 93 211 GLU B CA 1
ATOM 4105 C C . GLU B 1 211 ? -1.769 -25.047 11.961 1 93 211 GLU B C 1
ATOM 4107 O O . GLU B 1 211 ? -2.213 -24.594 13.016 1 93 211 GLU B O 1
ATOM 4112 N N . ARG B 1 212 ? -2.398 -26.047 11.297 1 89.06 212 ARG B N 1
ATOM 4113 C CA . ARG B 1 212 ? -3.6 -26.75 11.75 1 89.06 212 ARG B CA 1
ATOM 4114 C C . ARG B 1 212 ? -4.746 -25.766 11.984 1 89.06 212 ARG B C 1
ATOM 4116 O O . ARG B 1 212 ? -5.441 -25.844 13 1 89.06 212 ARG B O 1
ATOM 4123 N N . GLY B 1 213 ? -4.746 -24.844 11.141 1 85.69 213 GLY B N 1
ATOM 4124 C CA . GLY B 1 213 ? -5.863 -23.906 11.195 1 85.69 213 GLY B CA 1
ATOM 4125 C C . GLY B 1 213 ? -7.188 -24.547 10.797 1 85.69 213 GLY B C 1
ATOM 4126 O O . GLY B 1 213 ? -7.219 -25.469 9.977 1 85.69 213 GLY B O 1
ATOM 4127 N N . ARG B 1 214 ? -8.305 -24.078 11.406 1 86.94 214 ARG B N 1
ATOM 4128 C CA . ARG B 1 214 ? -9.648 -24.5 11.031 1 86.94 214 ARG B CA 1
ATOM 4129 C C . ARG B 1 214 ? -10.281 -23.516 10.062 1 86.94 214 ARG B C 1
ATOM 4131 O O . ARG B 1 214 ? -10.555 -22.359 10.422 1 86.94 214 ARG B O 1
ATOM 4138 N N . PHE B 1 215 ? -10.477 -23.953 8.828 1 93.5 215 PHE B N 1
ATOM 4139 C CA . PHE B 1 215 ? -10.93 -23.016 7.797 1 93.5 215 PHE B CA 1
ATOM 4140 C C . PHE B 1 215 ? -11.664 -23.766 6.684 1 93.5 215 PHE B C 1
ATOM 4142 O O . PHE B 1 215 ? -11.453 -24.969 6.488 1 93.5 215 PHE B O 1
ATOM 4149 N N . ARG B 1 216 ? -12.547 -23.125 6.07 1 96.56 216 ARG B N 1
ATOM 4150 C CA . ARG B 1 216 ? -13.094 -23.5 4.777 1 96.56 216 ARG B CA 1
ATOM 4151 C C . ARG B 1 216 ? -12.672 -22.531 3.686 1 96.56 216 ARG B C 1
ATOM 4153 O O . ARG B 1 216 ? -12.727 -21.312 3.881 1 96.56 216 ARG B O 1
ATOM 4160 N N . LEU B 1 217 ? -12.234 -23.062 2.584 1 97.69 217 LEU B N 1
ATOM 4161 C CA . LEU B 1 217 ? -11.742 -22.219 1.492 1 97.69 217 LEU B CA 1
ATOM 4162 C C . LEU B 1 217 ? -12.828 -22.031 0.435 1 97.69 217 LEU B C 1
ATOM 4164 O O . LEU B 1 217 ? -13.391 -23 -0.07 1 97.69 217 LEU B O 1
ATOM 4168 N N . VAL B 1 218 ? -13.125 -20.828 0.165 1 98.69 218 VAL B N 1
ATOM 4169 C CA . VAL B 1 218 ? -14.031 -20.484 -0.924 1 98.69 218 VAL B CA 1
ATOM 4170 C C . VAL B 1 218 ? -13.25 -19.828 -2.061 1 98.69 218 VAL B C 1
ATOM 4172 O O . VAL B 1 218 ? -12.719 -18.719 -1.904 1 98.69 218 VAL B O 1
ATOM 4175 N N . ALA B 1 219 ? -13.188 -20.531 -3.162 1 98.88 219 ALA B N 1
ATOM 4176 C CA . ALA B 1 219 ? -12.578 -19.969 -4.367 1 98.88 219 ALA B CA 1
ATOM 4177 C C . ALA B 1 219 ? -13.539 -19.031 -5.09 1 98.88 219 ALA B C 1
ATOM 4179 O O . ALA B 1 219 ? -14.68 -19.406 -5.383 1 98.88 219 ALA B O 1
ATOM 4180 N N . VAL B 1 220 ? -13.102 -17.828 -5.328 1 98.81 220 VAL B N 1
ATOM 4181 C CA . VAL B 1 220 ? -13.875 -16.891 -6.125 1 98.81 220 VAL B CA 1
ATOM 4182 C C . VAL B 1 220 ? -13.281 -16.781 -7.527 1 98.81 220 VAL B C 1
ATOM 4184 O O . VAL B 1 220 ? -12.172 -16.281 -7.699 1 98.81 220 VAL B O 1
ATOM 4187 N N . GLN B 1 221 ? -13.977 -17.266 -8.508 1 98.5 221 GLN B N 1
ATOM 4188 C CA . GLN B 1 221 ? -13.477 -17.297 -9.883 1 98.5 221 GLN B CA 1
ATOM 4189 C C . GLN B 1 221 ? -14.367 -16.469 -10.805 1 98.5 221 GLN B C 1
ATOM 4191 O O . GLN B 1 221 ? -15.508 -16.156 -10.469 1 98.5 221 GLN B O 1
ATOM 4196 N N . SER B 1 222 ? -13.812 -15.992 -11.914 1 97.69 222 SER B N 1
ATOM 4197 C CA . SER B 1 222 ? -14.57 -15.359 -12.984 1 97.69 222 SER B CA 1
ATOM 4198 C C . SER B 1 222 ? -15.07 -16.391 -13.992 1 97.69 222 SER B C 1
ATOM 4200 O O . SER B 1 222 ? -14.609 -17.531 -13.992 1 97.69 222 SER B O 1
ATOM 4202 N N . PRO B 1 223 ? -16.031 -15.984 -14.836 1 97 223 PRO B N 1
ATOM 4203 C CA . PRO B 1 223 ? -16.438 -16.906 -15.898 1 97 223 PRO B CA 1
ATOM 4204 C C . PRO B 1 223 ? -15.273 -17.328 -16.781 1 97 223 PRO B C 1
ATOM 4206 O O . PRO B 1 223 ? -15.195 -18.5 -17.188 1 97 223 PRO B O 1
ATOM 4209 N N . ALA B 1 224 ? -14.328 -16.469 -17.047 1 94.56 224 ALA B N 1
ATOM 4210 C CA . ALA B 1 224 ? -13.188 -16.75 -17.906 1 94.56 224 ALA B CA 1
ATOM 4211 C C . ALA B 1 224 ? -12.203 -17.703 -17.234 1 94.56 224 ALA B C 1
ATOM 4213 O O . ALA B 1 224 ? -11.508 -18.453 -17.922 1 94.56 224 ALA B O 1
ATOM 4214 N N . ALA B 1 225 ? -12.18 -17.672 -15.914 1 95.12 225 ALA B N 1
ATOM 4215 C CA . ALA B 1 225 ? -11.227 -18.469 -15.156 1 95.12 225 ALA B CA 1
ATOM 4216 C C . ALA B 1 225 ? -11.945 -19.547 -14.352 1 95.12 225 ALA B C 1
ATOM 4218 O O . ALA B 1 225 ? -11.469 -19.953 -13.281 1 95.12 225 ALA B O 1
ATOM 4219 N N . TYR B 1 226 ? -13.117 -20.016 -14.812 1 96.69 226 TYR B N 1
ATOM 4220 C CA . TYR B 1 226 ? -13.945 -20.969 -14.062 1 96.69 226 TYR B CA 1
ATOM 4221 C C . TYR B 1 226 ? -13.43 -22.391 -14.219 1 96.69 226 TYR B C 1
ATOM 4223 O O . TYR B 1 226 ? -14.172 -23.281 -14.641 1 96.69 226 TYR B O 1
ATOM 4231 N N . SER B 1 227 ? -12.266 -22.656 -13.75 1 97.69 227 SER B N 1
ATOM 4232 C CA . SER B 1 227 ? -11.555 -23.906 -13.93 1 97.69 227 SER B CA 1
ATOM 4233 C C . SER B 1 227 ? -12.07 -24.984 -12.977 1 97.69 227 SER B C 1
ATOM 4235 O O . SER B 1 227 ? -11.938 -26.172 -13.242 1 97.69 227 SER B O 1
ATOM 4237 N N . LEU B 1 228 ? -12.695 -24.625 -11.867 1 98.44 228 LEU B N 1
ATOM 4238 C CA . LEU B 1 228 ? -13.07 -25.562 -10.82 1 98.44 228 LEU B CA 1
ATOM 4239 C C . LEU B 1 228 ? -14.461 -26.141 -11.086 1 98.44 228 LEU B C 1
ATOM 4241 O O . LEU B 1 228 ? -14.984 -26.906 -10.281 1 98.44 228 LEU B O 1
ATOM 4245 N N . LYS B 1 229 ? -15.016 -25.812 -12.211 1 97.69 229 LYS B N 1
ATOM 4246 C CA . LYS B 1 229 ? -16.328 -26.312 -12.602 1 97.69 229 LYS B CA 1
ATOM 4247 C C . LYS B 1 229 ? -16.375 -27.844 -12.547 1 97.69 229 LYS B C 1
ATOM 4249 O O . LYS B 1 229 ? -15.539 -28.516 -13.164 1 97.69 229 LYS B O 1
ATOM 4254 N N . GLY B 1 230 ? -17.312 -28.312 -11.82 1 98 230 GLY B N 1
ATOM 4255 C CA . GLY B 1 230 ? -17.547 -29.75 -11.766 1 98 230 GLY B CA 1
ATOM 4256 C C . GLY B 1 230 ? -16.547 -30.484 -10.875 1 98 230 GLY B C 1
ATOM 4257 O O . GLY B 1 230 ? -16.672 -31.688 -10.664 1 98 230 GLY B O 1
ATOM 4258 N N . LEU B 1 231 ? -15.609 -29.766 -10.328 1 98.44 231 LEU B N 1
ATOM 4259 C CA . LEU B 1 231 ? -14.555 -30.406 -9.547 1 98.44 231 LEU B CA 1
ATOM 4260 C C . LEU B 1 231 ? -14.781 -30.188 -8.055 1 98.44 231 LEU B C 1
ATOM 4262 O O . LEU B 1 231 ? -14.234 -30.938 -7.227 1 98.44 231 LEU B O 1
ATOM 4266 N N . VAL B 1 232 ? -15.508 -29.172 -7.691 1 98.69 232 VAL B N 1
ATOM 4267 C CA . VAL B 1 232 ? -15.828 -28.828 -6.312 1 98.69 232 VAL B CA 1
ATOM 4268 C C . VAL B 1 232 ? -17.266 -28.328 -6.223 1 98.69 232 VAL B C 1
ATOM 4270 O O . VAL B 1 232 ? -17.891 -28.016 -7.242 1 98.69 232 VAL B O 1
ATOM 4273 N N . PRO B 1 233 ? -17.891 -28.266 -5.004 1 98.44 233 PRO B N 1
ATOM 4274 C CA . PRO B 1 233 ? -19.25 -27.719 -4.887 1 98.44 233 PRO B CA 1
ATOM 4275 C C . PRO B 1 233 ? -19.359 -26.297 -5.422 1 98.44 233 PRO B C 1
ATOM 4277 O O . PRO B 1 233 ? -18.531 -25.438 -5.082 1 98.44 233 PRO B O 1
ATOM 4280 N N . GLU B 1 234 ? -20.297 -26.125 -6.297 1 98.25 234 GLU B N 1
ATOM 4281 C CA . GLU B 1 234 ? -20.625 -24.781 -6.738 1 98.25 234 GLU B CA 1
ATOM 4282 C C . GLU B 1 234 ? -21.578 -24.094 -5.762 1 98.25 234 GLU B C 1
ATOM 4284 O O . GLU B 1 234 ? -22.719 -24.531 -5.59 1 98.25 234 GLU B O 1
ATOM 4289 N N . LEU B 1 235 ? -21.125 -23.031 -5.195 1 98.44 235 LEU B N 1
ATOM 4290 C CA . LEU B 1 235 ? -21.875 -22.406 -4.113 1 98.44 235 LEU B CA 1
ATOM 4291 C C . LEU B 1 235 ? -22.734 -21.266 -4.645 1 98.44 235 LEU B C 1
ATOM 4293 O O . LEU B 1 235 ? -23.688 -20.844 -3.984 1 98.44 235 LEU B O 1
ATOM 4297 N N . GLY B 1 236 ? -22.312 -20.734 -5.848 1 97.5 236 GLY B N 1
ATOM 4298 C CA . GLY B 1 236 ? -23.125 -19.656 -6.41 1 97.5 236 GLY B CA 1
ATOM 4299 C C . GLY B 1 236 ? -22.516 -19.062 -7.668 1 97.5 236 GLY B C 1
ATOM 4300 O O . GLY B 1 236 ? -21.344 -19.266 -7.953 1 97.5 236 GLY B O 1
ATOM 4301 N N . TRP B 1 237 ? -23.406 -18.391 -8.414 1 96.69 237 TRP B N 1
ATOM 4302 C CA . TRP B 1 237 ? -23.062 -17.625 -9.609 1 96.69 237 TRP B CA 1
ATOM 4303 C C . TRP B 1 237 ? -23.766 -16.281 -9.617 1 96.69 237 TRP B C 1
ATOM 4305 O O . TRP B 1 237 ? -24.984 -16.203 -9.484 1 96.69 237 TRP B O 1
ATOM 4315 N N . VAL B 1 238 ? -22.938 -15.211 -9.75 1 96.75 238 VAL B N 1
ATOM 4316 C CA . VAL B 1 238 ? -23.531 -13.883 -9.711 1 96.75 238 VAL B CA 1
ATOM 4317 C C . VAL B 1 238 ? -22.906 -13 -10.789 1 96.75 238 VAL B C 1
ATOM 4319 O O . VAL B 1 238 ? -21.719 -13.117 -11.07 1 96.75 238 VAL B O 1
ATOM 4322 N N . GLY B 1 239 ? -23.703 -12.031 -11.344 1 91.62 239 GLY B N 1
ATOM 4323 C CA . GLY B 1 239 ? -23.219 -10.953 -12.18 1 91.62 239 GLY B CA 1
ATOM 4324 C C . GLY B 1 239 ? -23.031 -11.359 -13.633 1 91.62 239 GLY B C 1
ATOM 4325 O O . GLY B 1 239 ? -22.734 -10.523 -14.484 1 91.62 239 GLY B O 1
ATOM 4326 N N . GLY B 1 240 ? -23.219 -12.484 -13.945 1 83.94 240 GLY B N 1
ATOM 4327 C CA . GLY B 1 240 ? -23.453 -12.836 -15.336 1 83.94 240 GLY B CA 1
ATOM 4328 C C . GLY B 1 240 ? -22.188 -13.328 -16.031 1 83.94 240 GLY B C 1
ATOM 4329 O O . GLY B 1 240 ? -21.391 -14.055 -15.438 1 83.94 240 GLY B O 1
ATOM 4330 N N . VAL B 1 241 ? -21.719 -12.562 -17.281 1 83.06 241 VAL B N 1
ATOM 4331 C CA . VAL B 1 241 ? -20.828 -13.07 -18.312 1 83.06 241 VAL B CA 1
ATOM 4332 C C . VAL B 1 241 ? -19.422 -12.492 -18.109 1 83.06 241 VAL B C 1
ATOM 4334 O O . VAL B 1 241 ? -19.219 -11.625 -17.25 1 83.06 241 VAL B O 1
ATOM 4337 N N . GLU B 1 242 ? -18.5 -13.156 -18.844 1 82.94 242 GLU B N 1
ATOM 4338 C CA . GLU B 1 242 ? -17.109 -12.695 -18.891 1 82.94 242 GLU B CA 1
ATOM 4339 C C . GLU B 1 242 ? -17.031 -11.289 -19.484 1 82.94 242 GLU B C 1
ATOM 4341 O O . GLU B 1 242 ? -17.766 -10.953 -20.406 1 82.94 242 GLU B O 1
ATOM 4346 N N . GLY B 1 243 ? -16.141 -10.484 -18.781 1 82.56 243 GLY B N 1
ATOM 4347 C CA . GLY B 1 243 ? -15.836 -9.156 -19.297 1 82.56 243 GLY B CA 1
ATOM 4348 C C . GLY B 1 243 ? -14.398 -8.727 -19.031 1 82.56 243 GLY B C 1
ATOM 4349 O O . GLY B 1 243 ? -13.484 -9.555 -19.062 1 82.56 243 GLY B O 1
ATOM 4350 N N . ARG B 1 244 ? -14.164 -7.352 -18.984 1 84.75 244 ARG B N 1
ATOM 4351 C CA . ARG B 1 244 ? -12.82 -6.797 -18.906 1 84.75 244 ARG B CA 1
ATOM 4352 C C . ARG B 1 244 ? -12.484 -6.352 -17.5 1 84.75 244 ARG B C 1
ATOM 4354 O O . ARG B 1 244 ? -11.344 -5.984 -17.203 1 84.75 244 ARG B O 1
ATOM 4361 N N . LEU B 1 245 ? -13.406 -6.484 -16.562 1 90.25 245 LEU B N 1
ATOM 4362 C CA . LEU B 1 245 ? -13.227 -5.895 -15.234 1 90.25 245 LEU B CA 1
ATOM 4363 C C . LEU B 1 245 ? -12.406 -6.812 -14.336 1 90.25 245 LEU B C 1
ATOM 4365 O O . LEU B 1 245 ? -11.758 -6.348 -13.391 1 90.25 245 LEU B O 1
ATOM 4369 N N . LEU B 1 246 ? -12.406 -8.086 -14.656 1 92.31 246 LEU B N 1
ATOM 4370 C CA . LEU B 1 246 ? -11.688 -9.062 -13.852 1 92.31 246 LEU B CA 1
ATOM 4371 C C . LEU B 1 246 ? -10.414 -9.516 -14.562 1 92.31 246 LEU B C 1
ATOM 4373 O O . LEU B 1 246 ? -10.227 -10.711 -14.797 1 92.31 246 LEU B O 1
ATOM 4377 N N . ASP B 1 247 ? -9.523 -8.578 -14.727 1 87.69 247 ASP B N 1
ATOM 4378 C CA . ASP B 1 247 ? -8.375 -8.773 -15.602 1 87.69 247 ASP B CA 1
ATOM 4379 C C . ASP B 1 247 ? -7.281 -9.578 -14.891 1 87.69 247 ASP B C 1
ATOM 4381 O O . ASP B 1 247 ? -6.312 -10 -15.523 1 87.69 247 ASP B O 1
ATOM 4385 N N . ALA B 1 248 ? -7.477 -9.828 -13.562 1 89.38 248 ALA B N 1
ATOM 4386 C CA . ALA B 1 248 ? -6.504 -10.656 -12.852 1 89.38 248 ALA B CA 1
ATOM 4387 C C . ALA B 1 248 ? -6.977 -12.102 -12.75 1 89.38 248 ALA B C 1
ATOM 4389 O O . ALA B 1 248 ? -6.273 -12.953 -12.195 1 89.38 248 ALA B O 1
ATOM 4390 N N . LEU B 1 249 ? -8.133 -12.422 -13.164 1 92.75 249 LEU B N 1
ATOM 4391 C CA . LEU B 1 249 ? -8.734 -13.75 -13.055 1 92.75 249 LEU B CA 1
ATOM 4392 C C . LEU B 1 249 ? -9.078 -14.297 -14.438 1 92.75 249 LEU B C 1
ATOM 4394 O O . LEU B 1 249 ? -10.258 -14.406 -14.789 1 92.75 249 LEU B O 1
ATOM 4398 N N . LEU B 1 250 ? -7.988 -14.773 -15.141 1 89.06 250 LEU B N 1
ATOM 4399 C CA . LEU B 1 250 ? -8.211 -15.039 -16.562 1 89.06 250 LEU B CA 1
ATOM 4400 C C . LEU B 1 250 ? -7.711 -16.438 -16.938 1 89.06 250 LEU B C 1
ATOM 4402 O O . LEU B 1 250 ? -7.973 -16.922 -18.031 1 89.06 250 LEU B O 1
ATOM 4406 N N . LEU B 1 251 ? -7.051 -17.109 -16.062 1 89.62 251 LEU B N 1
ATOM 4407 C CA . LEU B 1 251 ? -6.449 -18.391 -16.453 1 89.62 251 LEU B CA 1
ATOM 4408 C C . LEU B 1 251 ? -7.473 -19.516 -16.391 1 89.62 251 LEU B C 1
ATOM 4410 O O . LEU B 1 251 ? -7.82 -19.969 -15.297 1 89.62 251 LEU B O 1
ATOM 4414 N N . ALA B 1 252 ? -7.789 -20.047 -17.531 1 89.62 252 ALA B N 1
ATOM 4415 C CA . ALA B 1 252 ? -8.867 -21.031 -17.641 1 89.62 252 ALA B CA 1
ATOM 4416 C C . ALA B 1 252 ? -8.359 -22.438 -17.297 1 89.62 252 ALA B C 1
ATOM 4418 O O . ALA B 1 252 ? -9.133 -23.297 -16.859 1 89.62 252 ALA B O 1
ATOM 4419 N N . ARG B 1 253 ? -7.09 -22.688 -17.516 1 93.5 253 ARG B N 1
ATOM 4420 C CA . ARG B 1 253 ? -6.543 -24.016 -17.297 1 93.5 253 ARG B CA 1
ATOM 4421 C C . ARG B 1 253 ? -5.27 -23.969 -16.469 1 93.5 253 ARG B C 1
ATOM 4423 O O . ARG B 1 253 ? -4.172 -24.188 -16.984 1 93.5 253 ARG B O 1
ATOM 4430 N N . PRO B 1 254 ? -5.465 -23.812 -15.203 1 96.06 254 PRO B N 1
ATOM 4431 C CA . PRO B 1 254 ? -4.281 -23.766 -14.344 1 96.06 254 PRO B CA 1
ATOM 4432 C C . PRO B 1 254 ? -3.541 -25.094 -14.281 1 96.06 254 PRO B C 1
ATOM 4434 O O . PRO B 1 254 ? -4.172 -26.156 -14.25 1 96.06 254 PRO B O 1
ATOM 4437 N N . PRO B 1 255 ? -2.229 -25.031 -14.25 1 95.38 255 PRO B N 1
ATOM 4438 C CA . PRO B 1 255 ? -1.44 -26.266 -14.227 1 95.38 255 PRO B CA 1
ATOM 4439 C C . PRO B 1 255 ? -1.645 -27.078 -12.945 1 95.38 255 PRO B C 1
ATOM 4441 O O . PRO B 1 255 ? -1.409 -28.281 -12.93 1 95.38 255 PRO B O 1
ATOM 4444 N N . ARG B 1 256 ? -2.139 -26.469 -11.914 1 97 256 ARG B N 1
ATOM 4445 C CA . ARG B 1 256 ? -2.301 -27.141 -10.633 1 97 256 ARG B CA 1
ATOM 4446 C C . ARG B 1 256 ? -3.775 -27.328 -10.297 1 97 256 ARG B C 1
ATOM 4448 O O . ARG B 1 256 ? -4.16 -27.266 -9.125 1 97 256 ARG B O 1
ATOM 4455 N N . LEU B 1 257 ? -4.547 -27.562 -11.289 1 97.62 257 LEU B N 1
ATOM 4456 C CA . LEU B 1 257 ? -6 -27.625 -11.156 1 97.62 257 LEU B CA 1
ATOM 4457 C C . LEU B 1 257 ? -6.414 -28.703 -10.156 1 97.62 257 LEU B C 1
ATOM 4459 O O . LEU B 1 257 ? -7.266 -28.469 -9.297 1 97.62 257 LEU B O 1
ATOM 4463 N N . GLU B 1 258 ? -5.84 -29.844 -10.219 1 96.94 258 GLU B N 1
ATOM 4464 C CA . GLU B 1 258 ? -6.211 -30.938 -9.328 1 96.94 258 GLU B CA 1
ATOM 4465 C C . GLU B 1 258 ? -5.883 -30.609 -7.875 1 96.94 258 GLU B C 1
ATOM 4467 O O . GLU B 1 258 ? -6.641 -30.938 -6.965 1 96.94 258 GLU B O 1
ATOM 4472 N N . GLU B 1 259 ? -4.734 -30.031 -7.676 1 97.25 259 GLU B N 1
ATOM 4473 C CA . GLU B 1 259 ? -4.355 -29.594 -6.332 1 97.25 259 GLU B CA 1
ATOM 4474 C C . GLU B 1 259 ? -5.328 -28.547 -5.801 1 97.25 259 GLU B C 1
ATOM 4476 O O . GLU B 1 259 ? -5.672 -28.547 -4.617 1 97.25 259 GLU B O 1
ATOM 4481 N N . MET B 1 260 ? -5.742 -27.641 -6.664 1 98.38 260 MET B N 1
ATOM 4482 C CA . MET B 1 260 ? -6.715 -26.609 -6.297 1 98.38 260 MET B CA 1
ATOM 4483 C C . MET B 1 260 ? -8.023 -27.25 -5.844 1 98.38 260 MET B C 1
ATOM 4485 O O . MET B 1 260 ? -8.555 -26.906 -4.789 1 98.38 260 MET B O 1
ATOM 4489 N N . ALA B 1 261 ? -8.461 -28.188 -6.668 1 98.69 261 ALA B N 1
ATOM 4490 C CA . ALA B 1 261 ? -9.719 -28.859 -6.375 1 98.69 261 ALA B CA 1
ATOM 4491 C C . ALA B 1 261 ? -9.641 -29.609 -5.047 1 98.69 261 ALA B C 1
ATOM 4493 O O . ALA B 1 261 ? -10.555 -29.531 -4.227 1 98.69 261 ALA B O 1
ATOM 4494 N N . ARG B 1 262 ? -8.594 -30.312 -4.855 1 98.25 262 ARG B N 1
ATOM 4495 C CA . ARG B 1 262 ? -8.391 -31.062 -3.621 1 98.25 262 ARG B CA 1
ATOM 4496 C C . ARG B 1 262 ? -8.398 -30.141 -2.41 1 98.25 262 ARG B C 1
ATOM 4498 O O . ARG B 1 262 ? -9.031 -30.438 -1.396 1 98.25 262 ARG B O 1
ATOM 4505 N N . ALA B 1 263 ? -7.656 -29 -2.49 1 98.38 263 ALA B N 1
ATOM 4506 C CA . ALA B 1 263 ? -7.582 -28.047 -1.394 1 98.38 263 ALA B CA 1
ATOM 4507 C C . ALA B 1 263 ? -8.977 -27.547 -1.002 1 98.38 263 ALA B C 1
ATOM 4509 O O . ALA B 1 263 ? -9.312 -27.5 0.184 1 98.38 263 ALA B O 1
ATOM 4510 N N . VAL B 1 264 ? -9.781 -27.219 -1.989 1 98.69 264 VAL B N 1
ATOM 4511 C CA . VAL B 1 264 ? -11.125 -26.703 -1.748 1 98.69 264 VAL B CA 1
ATOM 4512 C C . VAL B 1 264 ? -11.992 -27.797 -1.136 1 98.69 264 VAL B C 1
ATOM 4514 O O . VAL B 1 264 ? -12.672 -27.578 -0.127 1 98.69 264 VAL B O 1
ATOM 4517 N N . ARG B 1 265 ? -11.914 -29.016 -1.652 1 98.31 265 ARG B N 1
ATOM 4518 C CA . ARG B 1 265 ? -12.734 -30.125 -1.174 1 98.31 265 ARG B CA 1
ATOM 4519 C C . ARG B 1 265 ? -12.352 -30.516 0.249 1 98.31 265 ARG B C 1
ATOM 4521 O O . ARG B 1 265 ? -13.219 -30.688 1.111 1 98.31 265 ARG B O 1
ATOM 4528 N N . GLU B 1 266 ? -11.078 -30.625 0.47 1 97.25 266 GLU B N 1
ATOM 4529 C CA . GLU B 1 266 ? -10.602 -31.094 1.764 1 97.25 266 GLU B CA 1
ATOM 4530 C C . GLU B 1 266 ? -10.898 -30.094 2.867 1 97.25 266 GLU B C 1
ATOM 4532 O O . GLU B 1 266 ? -11.055 -30.453 4.031 1 97.25 266 GLU B O 1
ATOM 4537 N N . SER B 1 267 ? -11.023 -28.828 2.539 1 96.44 267 SER B N 1
ATOM 4538 C CA . SER B 1 267 ? -11.336 -27.797 3.531 1 96.44 267 SER B CA 1
ATOM 4539 C C . SER B 1 267 ? -12.836 -27.688 3.77 1 96.44 267 SER B C 1
ATOM 4541 O O . SER B 1 267 ? -13.273 -26.984 4.676 1 96.44 267 SER B O 1
ATOM 4543 N N . GLY B 1 268 ? -13.602 -28.375 2.91 1 96.75 268 GLY B N 1
ATOM 4544 C CA . GLY B 1 268 ? -15.047 -28.297 3.035 1 96.75 268 GLY B CA 1
ATOM 4545 C C . GLY B 1 268 ? -15.633 -27.047 2.404 1 96.75 268 GLY B C 1
ATOM 4546 O O . GLY B 1 268 ? -16.734 -26.625 2.758 1 96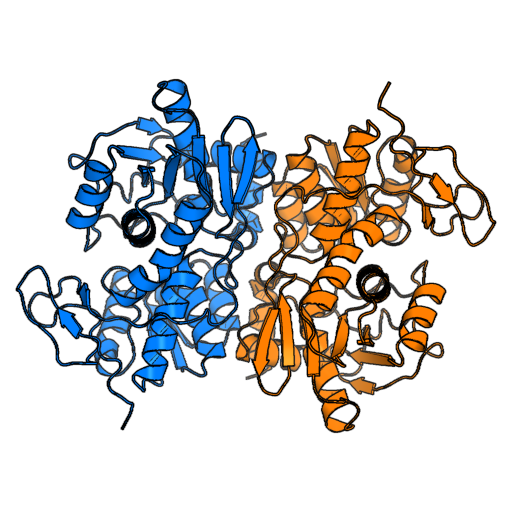.75 268 GLY B O 1
ATOM 4547 N N . GLY B 1 269 ? -14.898 -26.469 1.51 1 97.94 269 GLY B N 1
ATOM 4548 C CA . GLY B 1 269 ? -15.352 -25.234 0.874 1 97.94 269 GLY B CA 1
ATOM 4549 C C . GLY B 1 269 ? -16.031 -25.469 -0.463 1 97.94 269 GLY B C 1
ATOM 4550 O O . GLY B 1 269 ? -16.734 -26.469 -0.641 1 97.94 269 GLY B O 1
ATOM 4551 N N . GLY B 1 270 ? -15.875 -24.453 -1.326 1 98.75 270 GLY B N 1
ATOM 4552 C CA . GLY B 1 270 ? -16.469 -24.484 -2.656 1 98.75 270 GLY B CA 1
ATOM 4553 C C . GLY B 1 270 ? -16.047 -23.312 -3.516 1 98.75 270 GLY B C 1
ATOM 4554 O O . GLY B 1 270 ? -15.047 -22.656 -3.236 1 98.75 270 GLY B O 1
ATOM 4555 N N . VAL B 1 271 ? -16.828 -23.172 -4.66 1 98.81 271 VAL B N 1
ATOM 4556 C CA . VAL B 1 271 ? -16.484 -22.109 -5.609 1 98.81 271 VAL B CA 1
ATOM 4557 C C . VAL B 1 271 ? -17.703 -21.219 -5.836 1 98.81 271 VAL B C 1
ATOM 4559 O O . VAL B 1 271 ? -18.828 -21.688 -5.875 1 98.81 271 VAL B O 1
ATOM 4562 N N . VAL B 1 272 ? -17.469 -19.922 -5.828 1 98.75 272 VAL B N 1
ATOM 4563 C CA . VAL B 1 272 ? -18.422 -18.938 -6.293 1 98.75 272 VAL B CA 1
ATOM 4564 C C . VAL B 1 272 ? -17.922 -18.266 -7.566 1 98.75 272 VAL B C 1
ATOM 4566 O O . VAL B 1 272 ? -16.766 -17.828 -7.625 1 98.75 272 VAL B O 1
ATOM 4569 N N . VAL B 1 273 ? -18.75 -18.234 -8.594 1 98.38 273 VAL B N 1
ATOM 4570 C CA . VAL B 1 273 ? -18.391 -17.578 -9.844 1 98.38 273 VAL B CA 1
ATOM 4571 C C . VAL B 1 273 ? -18.984 -16.172 -9.875 1 98.38 273 VAL B C 1
ATOM 4573 O O . VAL B 1 273 ? -20.188 -16 -9.672 1 98.38 273 VAL B O 1
ATOM 4576 N N . VAL B 1 274 ? -18.125 -15.18 -10.102 1 98.12 274 VAL B N 1
ATOM 4577 C CA . VAL B 1 274 ? -18.531 -13.781 -10.109 1 98.12 274 VAL B CA 1
ATOM 4578 C C . VAL B 1 274 ? -18.266 -13.172 -11.484 1 98.12 274 VAL B C 1
ATOM 4580 O O . VAL B 1 274 ? -17.109 -13.148 -11.938 1 98.12 274 VAL B O 1
ATOM 4583 N N . GLY B 1 275 ? -19.312 -12.664 -12.125 1 97.19 275 GLY B N 1
ATOM 4584 C CA . GLY B 1 275 ? -19.172 -12.023 -13.422 1 97.19 275 GLY B CA 1
ATOM 4585 C C . GLY B 1 275 ? -19.078 -10.508 -13.328 1 97.19 275 GLY B C 1
ATOM 4586 O O . GLY B 1 275 ? -19.172 -9.938 -12.242 1 97.19 275 GLY B O 1
ATOM 4587 N N . ASP B 1 276 ? -18.844 -9.883 -14.461 1 96 276 ASP B N 1
ATOM 4588 C CA . ASP B 1 276 ? -18.578 -8.445 -14.547 1 96 276 ASP B CA 1
ATOM 4589 C C . ASP B 1 276 ? -19.766 -7.645 -14.016 1 96 276 ASP B C 1
ATOM 4591 O O . ASP B 1 276 ? -19.594 -6.559 -13.461 1 96 276 ASP B O 1
ATOM 4595 N N . GLY B 1 277 ? -20.906 -8.156 -14.25 1 95.81 277 GLY B N 1
ATOM 4596 C CA . GLY B 1 277 ? -22.109 -7.449 -13.844 1 95.81 277 GLY B CA 1
ATOM 4597 C C . GLY B 1 277 ? -22.172 -7.176 -12.352 1 95.81 277 GLY B C 1
ATOM 4598 O O . GLY B 1 277 ? -22.828 -6.238 -11.914 1 95.81 277 GLY B O 1
ATOM 4599 N N . ALA B 1 278 ? -21.406 -7.93 -11.516 1 96.69 278 ALA B N 1
ATOM 4600 C CA . ALA B 1 278 ? -21.438 -7.801 -10.062 1 96.69 278 ALA B CA 1
ATOM 4601 C C . ALA B 1 278 ? -20.359 -6.852 -9.57 1 96.69 278 ALA B C 1
ATOM 4603 O O . ALA B 1 278 ? -20.375 -6.422 -8.414 1 96.69 278 ALA B O 1
ATOM 4604 N N . ILE B 1 279 ? -19.484 -6.426 -10.438 1 96.88 279 ILE B N 1
ATOM 4605 C CA . ILE B 1 279 ? -18.219 -5.832 -10 1 96.88 279 ILE B CA 1
ATOM 4606 C C . ILE B 1 279 ? -18.453 -4.387 -9.57 1 96.88 279 ILE B C 1
ATOM 4608 O O . ILE B 1 279 ? -17.906 -3.934 -8.562 1 96.88 279 ILE B O 1
ATOM 4612 N N . PRO B 1 280 ? -19.312 -3.584 -10.305 1 95.88 280 PRO B N 1
ATOM 4613 C CA . PRO B 1 280 ? -19.562 -2.229 -9.805 1 95.88 280 PRO B CA 1
ATOM 4614 C C . PRO B 1 280 ? -20.094 -2.215 -8.375 1 95.88 280 PRO B C 1
ATOM 4616 O O . PRO B 1 280 ? -19.625 -1.435 -7.543 1 95.88 280 PRO B O 1
ATOM 4619 N N . GLY B 1 281 ? -21 -3.105 -8.055 1 96.06 281 GLY B N 1
ATOM 4620 C CA . GLY B 1 281 ? -21.531 -3.215 -6.707 1 96.06 281 GLY B CA 1
ATOM 4621 C C . GLY B 1 281 ? -20.5 -3.684 -5.703 1 96.06 281 GLY B C 1
ATOM 4622 O O . GLY B 1 281 ? -20.453 -3.188 -4.574 1 96.06 281 GLY B O 1
ATOM 4623 N N . ALA B 1 282 ? -19.672 -4.652 -6.109 1 97.25 282 ALA B N 1
ATOM 4624 C CA . ALA B 1 282 ? -18.625 -5.188 -5.238 1 97.25 282 ALA B CA 1
ATOM 4625 C C . ALA B 1 282 ? -17.594 -4.113 -4.902 1 97.25 282 ALA B C 1
ATOM 4627 O O . ALA B 1 282 ? -17.156 -4.004 -3.754 1 97.25 282 ALA B O 1
ATOM 4628 N N . VAL B 1 283 ? -17.234 -3.33 -5.902 1 97.12 283 VAL B N 1
ATOM 4629 C CA . VAL B 1 283 ? -16.281 -2.246 -5.707 1 97.12 283 VAL B CA 1
ATOM 4630 C C . VAL B 1 283 ? -16.875 -1.196 -4.77 1 97.12 283 VAL B C 1
ATOM 4632 O O . VAL B 1 283 ? -16.188 -0.715 -3.859 1 97.12 283 VAL B O 1
ATOM 4635 N N . ARG B 1 284 ? -18.078 -0.871 -4.965 1 95.94 284 ARG B N 1
ATOM 4636 C CA . ARG B 1 284 ? -18.766 0.089 -4.098 1 95.94 284 ARG B CA 1
ATOM 4637 C C . ARG B 1 284 ? -18.781 -0.395 -2.652 1 95.94 284 ARG B C 1
ATOM 4639 O O . ARG B 1 284 ? -18.5 0.379 -1.731 1 95.94 284 ARG B O 1
ATOM 4646 N N . GLU B 1 285 ? -19.094 -1.63 -2.484 1 96.19 285 GLU B N 1
ATOM 4647 C CA . GLU B 1 285 ? -19.125 -2.191 -1.138 1 96.19 285 GLU B CA 1
ATOM 4648 C C . GLU B 1 285 ? -17.734 -2.145 -0.496 1 96.19 285 GLU B C 1
ATOM 4650 O O . GLU B 1 285 ? -17.609 -1.789 0.677 1 96.19 285 GLU B O 1
ATOM 4655 N N . ALA B 1 286 ? -16.75 -2.516 -1.254 1 97.19 286 ALA B N 1
ATOM 4656 C CA . ALA B 1 286 ? -15.375 -2.471 -0.748 1 97.19 286 ALA B CA 1
ATOM 4657 C C . ALA B 1 286 ? -15.008 -1.064 -0.278 1 97.19 286 ALA B C 1
ATOM 4659 O O . ALA B 1 286 ? -14.5 -0.886 0.832 1 97.19 286 ALA B O 1
ATOM 4660 N N . VAL B 1 287 ? -15.328 -0.084 -1.052 1 96.19 287 VAL B N 1
ATOM 4661 C CA . VAL B 1 287 ? -14.984 1.301 -0.753 1 96.19 287 VAL B CA 1
ATOM 4662 C C . VAL B 1 287 ? -15.766 1.779 0.469 1 96.19 287 VAL B C 1
ATOM 4664 O O . VAL B 1 287 ? -15.219 2.475 1.329 1 96.19 287 VAL B O 1
ATOM 4667 N N . GLN B 1 288 ? -16.984 1.429 0.535 1 95.25 288 GLN B N 1
ATOM 4668 C CA . GLN B 1 288 ? -17.812 1.815 1.673 1 95.25 288 GLN B CA 1
ATOM 4669 C C . GLN B 1 288 ? -17.25 1.252 2.977 1 95.25 288 GLN B C 1
ATOM 4671 O O . GLN B 1 288 ? -17.453 1.839 4.043 1 95.25 288 GLN B O 1
ATOM 4676 N N . ARG B 1 289 ? -16.547 0.182 2.848 1 96.69 289 ARG B N 1
ATOM 4677 C CA . ARG B 1 289 ? -15.93 -0.417 4.023 1 96.69 289 ARG B CA 1
ATOM 4678 C C . ARG B 1 289 ? -14.508 0.093 4.211 1 96.69 289 ARG B C 1
ATOM 4680 O O . ARG B 1 289 ? -13.812 -0.312 5.145 1 96.69 289 ARG B O 1
ATOM 4687 N N . GLY B 1 290 ? -14.062 0.952 3.314 1 96.69 290 GLY B N 1
ATOM 4688 C CA . GLY B 1 290 ? -12.789 1.638 3.459 1 96.69 290 GLY B CA 1
ATOM 4689 C C . GLY B 1 290 ? -11.656 0.969 2.693 1 96.69 290 GLY B C 1
ATOM 4690 O O . GLY B 1 290 ? -10.484 1.227 2.957 1 96.69 290 GLY B O 1
ATOM 4691 N N . PHE B 1 291 ? -11.992 0.076 1.79 1 98.12 291 PHE B N 1
ATOM 4692 C CA . PHE B 1 291 ? -10.953 -0.66 1.075 1 98.12 291 PHE B CA 1
ATOM 4693 C C . PHE B 1 291 ? -10.891 -0.226 -0.385 1 98.12 291 PHE B C 1
ATOM 4695 O O . PHE B 1 291 ? -11.836 -0.45 -1.146 1 98.12 291 PHE B O 1
ATOM 4702 N N . LEU B 1 292 ? -9.836 0.426 -0.77 1 97.81 292 LEU B N 1
ATOM 4703 C CA . LEU B 1 292 ? -9.586 0.806 -2.156 1 97.81 292 LEU B CA 1
ATOM 4704 C C . LEU B 1 292 ? -8.766 -0.264 -2.873 1 97.81 292 LEU B C 1
ATOM 4706 O O . LEU B 1 292 ? -7.535 -0.236 -2.844 1 97.81 292 LEU B O 1
ATOM 4710 N N . VAL B 1 293 ? -9.453 -1.154 -3.586 1 98.25 293 VAL B N 1
ATOM 4711 C CA . VAL B 1 293 ? -8.805 -2.328 -4.152 1 98.25 293 VAL B CA 1
ATOM 4712 C C . VAL B 1 293 ? -9.141 -2.443 -5.637 1 98.25 293 VAL B C 1
ATOM 4714 O O . VAL B 1 293 ? -10.086 -1.807 -6.117 1 98.25 293 VAL B O 1
ATOM 4717 N N . GLU B 1 294 ? -8.312 -3.209 -6.387 1 97.5 294 GLU B N 1
ATOM 4718 C CA . GLU B 1 294 ? -8.594 -3.439 -7.801 1 97.5 294 GLU B CA 1
ATOM 4719 C C . GLU B 1 294 ? -9.867 -4.258 -7.98 1 97.5 294 GLU B C 1
ATOM 4721 O O . GLU B 1 294 ? -10.266 -5 -7.082 1 97.5 294 GLU B O 1
ATOM 4726 N N . PRO B 1 295 ? -10.508 -4.238 -9.117 1 96.94 295 PRO B N 1
ATOM 4727 C CA . PRO B 1 295 ? -11.797 -4.902 -9.336 1 96.94 295 PRO B CA 1
ATOM 4728 C C . PRO B 1 295 ? -11.734 -6.402 -9.07 1 96.94 295 PRO B C 1
ATOM 4730 O O . PRO B 1 295 ? -12.641 -6.957 -8.438 1 96.94 295 PRO B O 1
ATOM 4733 N N . SER B 1 296 ? -10.688 -7.086 -9.531 1 97.56 296 SER B N 1
ATOM 4734 C CA . SER B 1 296 ? -10.562 -8.523 -9.289 1 97.56 296 SER B CA 1
ATOM 4735 C C . SER B 1 296 ? -10.531 -8.828 -7.793 1 97.56 296 SER B C 1
ATOM 4737 O O . SER B 1 296 ? -11.039 -9.859 -7.355 1 97.56 296 SER B O 1
ATOM 4739 N N . SER B 1 297 ? -9.93 -7.965 -7.027 1 98.38 297 SER B N 1
ATOM 4740 C CA . SER B 1 297 ? -9.883 -8.094 -5.574 1 98.38 297 SER B CA 1
ATOM 4741 C C . SER B 1 297 ? -11.273 -7.93 -4.961 1 98.38 297 SER B C 1
ATOM 4743 O O . SER B 1 297 ? -11.633 -8.656 -4.035 1 98.38 297 SER B O 1
ATOM 4745 N N . ALA B 1 298 ? -12.07 -7.055 -5.484 1 98.06 298 ALA B N 1
ATOM 4746 C CA . ALA B 1 298 ? -13.383 -6.707 -4.938 1 98.06 298 ALA B CA 1
ATOM 4747 C C . ALA B 1 298 ? -14.383 -7.844 -5.148 1 98.06 298 ALA B C 1
ATOM 4749 O O . ALA B 1 298 ? -15.438 -7.871 -4.516 1 98.06 298 ALA B O 1
ATOM 4750 N N . ALA B 1 299 ? -14.039 -8.812 -5.996 1 98.31 299 ALA B N 1
ATOM 4751 C CA . ALA B 1 299 ? -14.953 -9.906 -6.34 1 98.31 299 ALA B CA 1
ATOM 4752 C C . ALA B 1 299 ? -15.367 -10.68 -5.098 1 98.31 299 ALA B C 1
ATOM 4754 O O . ALA B 1 299 ? -16.469 -11.234 -5.043 1 98.31 299 ALA B O 1
ATOM 4755 N N . VAL B 1 300 ? -14.547 -10.711 -4.074 1 98.69 300 VAL B N 1
ATOM 4756 C CA . VAL B 1 300 ? -14.828 -11.484 -2.871 1 98.69 300 VAL B CA 1
ATOM 4757 C C . VAL B 1 300 ? -16.031 -10.891 -2.139 1 98.69 300 VAL B C 1
ATOM 4759 O O . VAL B 1 300 ? -16.734 -11.594 -1.421 1 98.69 300 VAL B O 1
ATOM 4762 N N . PHE B 1 301 ? -16.297 -9.586 -2.281 1 98 301 PHE B N 1
ATOM 4763 C CA . PHE B 1 301 ? -17.469 -8.984 -1.648 1 98 301 PHE B CA 1
ATOM 4764 C C . PHE B 1 301 ? -18.75 -9.484 -2.291 1 98 301 PHE B C 1
ATOM 4766 O O . PHE B 1 301 ? -19.734 -9.766 -1.596 1 98 301 PHE B O 1
ATOM 4773 N N . ALA B 1 302 ? -18.75 -9.586 -3.615 1 98.06 302 ALA B N 1
ATOM 4774 C CA . ALA B 1 302 ? -19.906 -10.148 -4.305 1 98.06 302 ALA B CA 1
ATOM 4775 C C . ALA B 1 302 ? -20.125 -11.609 -3.904 1 98.06 302 ALA B C 1
ATOM 4777 O O . ALA B 1 302 ? -21.25 -12.023 -3.664 1 98.06 302 ALA B O 1
ATOM 4778 N N . ALA B 1 303 ? -19.062 -12.367 -3.836 1 98.62 303 ALA B N 1
ATOM 4779 C CA . ALA B 1 303 ? -19.156 -13.766 -3.424 1 98.62 303 ALA B CA 1
ATOM 4780 C C . ALA B 1 303 ? -19.688 -13.883 -2.002 1 98.62 303 ALA B C 1
ATOM 4782 O O . ALA B 1 303 ? -20.531 -14.742 -1.72 1 98.62 303 ALA B O 1
ATOM 4783 N N . HIS B 1 304 ? -19.188 -13.062 -1.108 1 98.12 304 HIS B N 1
ATOM 4784 C CA . HIS B 1 304 ? -19.641 -13.07 0.281 1 98.12 304 HIS B CA 1
ATOM 4785 C C . HIS B 1 304 ? -21.141 -12.836 0.382 1 98.12 304 HIS B C 1
ATOM 4787 O O . HIS B 1 304 ? -21.828 -13.5 1.166 1 98.12 304 HIS B O 1
ATOM 4793 N N . GLU B 1 305 ? -21.609 -11.906 -0.38 1 96.88 305 GLU B N 1
ATOM 4794 C CA . GLU B 1 305 ? -23.031 -11.586 -0.358 1 96.88 305 GLU B CA 1
ATOM 4795 C C . GLU B 1 305 ? -23.875 -12.781 -0.798 1 96.88 305 GLU B C 1
ATOM 4797 O O . GLU B 1 305 ? -24.906 -13.07 -0.203 1 96.88 305 GLU B O 1
ATOM 4802 N N . VAL B 1 306 ? -23.438 -13.461 -1.851 1 97.38 306 VAL B N 1
ATOM 4803 C CA . VAL B 1 306 ? -24.125 -14.648 -2.35 1 97.38 306 VAL B CA 1
ATOM 4804 C C . VAL B 1 306 ? -24.172 -15.711 -1.254 1 97.38 306 VAL B C 1
ATOM 4806 O O . VAL B 1 306 ? -25.234 -16.312 -1.013 1 97.38 306 VAL B O 1
ATOM 4809 N N . LEU B 1 307 ? -23.109 -15.93 -0.598 1 98.06 307 LEU B N 1
ATOM 4810 C CA . LEU B 1 307 ? -23.016 -16.953 0.434 1 98.06 307 LEU B CA 1
ATOM 4811 C C . LEU B 1 307 ? -23.859 -16.578 1.647 1 98.06 307 LEU B C 1
ATOM 4813 O O . LEU B 1 307 ? -24.453 -17.453 2.295 1 98.06 307 LEU B O 1
ATOM 4817 N N . ARG B 1 308 ? -23.844 -15.32 1.993 1 96.5 308 ARG B N 1
ATOM 4818 C CA . ARG B 1 308 ? -24.688 -14.836 3.088 1 96.5 308 ARG B CA 1
ATOM 4819 C C . ARG B 1 308 ? -26.156 -15.086 2.801 1 96.5 308 ARG B C 1
ATOM 4821 O O . ARG B 1 308 ? -26.891 -15.594 3.658 1 96.5 308 ARG B O 1
ATOM 4828 N N . GLU B 1 309 ? -26.578 -14.75 1.584 1 96.31 309 GLU B N 1
ATOM 4829 C CA . GLU B 1 309 ? -27.984 -14.93 1.182 1 96.31 309 GLU B CA 1
ATOM 4830 C C . GLU B 1 309 ? -28.391 -16.391 1.228 1 96.31 309 GLU B C 1
ATOM 4832 O O . GLU B 1 309 ? -29.516 -16.719 1.589 1 96.31 309 GLU B O 1
ATOM 4837 N N . LYS B 1 310 ? -27.484 -17.25 0.94 1 97.12 310 LYS B N 1
ATOM 4838 C CA . LYS B 1 310 ? -27.75 -18.672 0.908 1 97.12 310 LYS B CA 1
ATOM 4839 C C . LYS B 1 310 ? -27.562 -19.297 2.287 1 97.12 310 LYS B C 1
ATOM 4841 O O . LYS B 1 310 ? -27.719 -20.516 2.451 1 97.12 310 LYS B O 1
ATOM 4846 N N . LYS B 1 311 ? -27.141 -18.516 3.285 1 96.44 311 LYS B N 1
ATOM 4847 C CA . LYS B 1 311 ? -26.906 -18.953 4.66 1 96.44 311 LYS B CA 1
ATOM 4848 C C . LYS B 1 311 ? -25.875 -20.078 4.715 1 96.44 311 LYS B C 1
ATOM 4850 O O . LYS B 1 311 ? -26.031 -21.047 5.457 1 96.44 311 LYS B O 1
ATOM 4855 N N . TRP B 1 312 ? -24.891 -19.875 3.859 1 97.06 312 TRP B N 1
ATOM 4856 C CA . TRP B 1 312 ? -23.812 -20.875 3.807 1 97.06 312 TRP B CA 1
ATOM 4857 C C . TRP B 1 312 ? -22.719 -20.531 4.812 1 97.06 312 TRP B C 1
ATOM 4859 O O . TRP B 1 312 ? -21.984 -21.422 5.25 1 97.06 312 TRP B O 1
ATOM 4869 N N . LEU B 1 313 ? -22.656 -19.328 5.258 1 95 313 LEU B N 1
ATOM 4870 C CA . LEU B 1 313 ? -21.562 -18.844 6.102 1 95 313 LEU B CA 1
ATOM 4871 C C . LEU B 1 313 ? -21.766 -19.281 7.551 1 95 313 LEU B C 1
ATOM 4873 O O . LEU B 1 313 ? -22.891 -19.281 8.055 1 95 313 LEU B O 1
ATOM 4877 N N . SER B 1 314 ? -20.734 -19.703 8.242 1 81.38 314 SER B N 1
ATOM 4878 C CA . SER B 1 314 ? -20.797 -20.234 9.602 1 81.38 314 SER B CA 1
ATOM 4879 C C . SER B 1 314 ? -20.672 -19.125 10.633 1 81.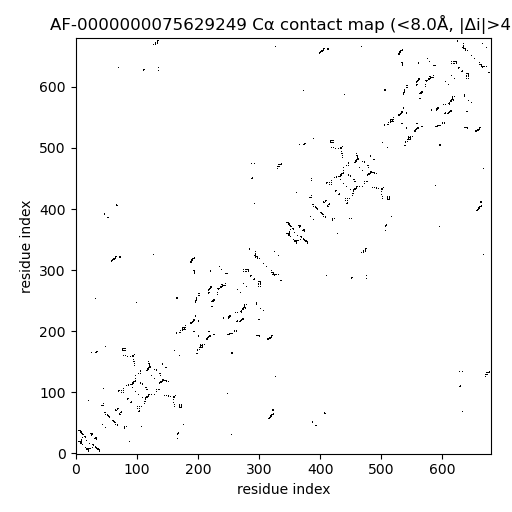38 314 SER B C 1
ATOM 4881 O O . SER B 1 314 ? -21.109 -19.281 11.781 1 81.38 314 SER B O 1
ATOM 4883 N N . GLY B 1 315 ? -19.984 -18.047 10.484 1 81.31 315 GLY B N 1
ATOM 4884 C CA . GLY B 1 315 ? -19.844 -16.969 11.453 1 81.31 315 GLY B CA 1
ATOM 4885 C C . GLY B 1 315 ? -18.781 -15.953 11.062 1 81.31 315 GLY B C 1
ATOM 4886 O O . GLY B 1 315 ? -19.078 -14.766 10.906 1 81.31 315 GLY B O 1
ATOM 4887 N N . ARG B 1 316 ? -17.578 -16.5 10.945 1 92.31 316 ARG B N 1
ATOM 4888 C CA . ARG B 1 316 ? -16.484 -15.586 10.641 1 92.31 316 ARG B CA 1
ATOM 4889 C C . ARG B 1 316 ? -16.031 -15.734 9.195 1 92.31 316 ARG B C 1
ATOM 4891 O O . ARG B 1 316 ? -15.82 -16.859 8.711 1 92.31 316 ARG B O 1
ATOM 4898 N N . SER B 1 317 ? -16.078 -14.648 8.461 1 96.31 317 SER B N 1
ATOM 4899 C CA . SER B 1 317 ? -15.594 -14.617 7.082 1 96.31 317 SER B CA 1
ATOM 4900 C C . SER B 1 317 ? -14.336 -13.773 6.961 1 96.31 317 SER B C 1
ATOM 4902 O O . SER B 1 317 ? -14.242 -12.695 7.559 1 96.31 317 SER B O 1
ATOM 4904 N N . LEU B 1 318 ? -13.391 -14.32 6.316 1 97.12 318 LEU B N 1
ATOM 4905 C CA . LEU B 1 318 ? -12.164 -13.586 6.012 1 97.12 318 LEU B CA 1
ATOM 4906 C C . LEU B 1 318 ? -12.008 -13.383 4.512 1 97.12 318 LEU B C 1
ATOM 4908 O O . LEU B 1 318 ? -11.938 -14.352 3.752 1 97.12 318 LEU B O 1
ATOM 4912 N N . LEU B 1 319 ? -12.039 -12.148 4.109 1 98.38 319 LEU B N 1
ATOM 4913 C CA . LEU B 1 319 ? -11.867 -11.773 2.711 1 98.38 319 LEU B CA 1
ATOM 4914 C C . LEU B 1 319 ? -10.422 -11.391 2.42 1 98.38 319 LEU B C 1
ATOM 4916 O O . LEU B 1 319 ? -9.875 -10.5 3.066 1 98.38 319 LEU B O 1
ATOM 4920 N N . VAL B 1 320 ? -9.781 -12.078 1.478 1 98.75 320 VAL B N 1
ATOM 4921 C CA . VAL B 1 320 ? -8.414 -11.742 1.086 1 98.75 320 VAL B CA 1
ATOM 4922 C C . VAL B 1 320 ? -8.438 -10.672 -0.001 1 98.75 320 VAL B C 1
ATOM 4924 O O . VAL B 1 320 ? -8.867 -10.93 -1.128 1 98.75 320 VAL B O 1
ATOM 4927 N N . LEU B 1 321 ? -7.98 -9.477 0.307 1 98.81 321 LEU B N 1
ATOM 4928 C CA . LEU B 1 321 ? -7.926 -8.375 -0.647 1 98.81 321 LEU B CA 1
ATOM 4929 C C . LEU B 1 321 ? -6.562 -8.305 -1.325 1 98.81 321 LEU B C 1
ATOM 4931 O O . LEU B 1 321 ? -5.574 -7.902 -0.707 1 98.81 321 LEU B O 1
ATOM 4935 N N . THR B 1 322 ? -6.477 -8.602 -2.586 1 98.69 322 THR B N 1
ATOM 4936 C CA . THR B 1 322 ? -5.254 -9.086 -3.219 1 98.69 322 THR B CA 1
ATOM 4937 C C . THR B 1 322 ? -4.449 -7.922 -3.793 1 98.69 322 THR B C 1
ATOM 4939 O O . THR B 1 322 ? -3.227 -7.871 -3.635 1 98.69 322 THR B O 1
ATOM 4942 N N . GLY B 1 323 ? -5.109 -7.047 -4.57 1 98.38 323 GLY B N 1
ATOM 4943 C CA . GLY B 1 323 ? -4.367 -6.008 -5.27 1 98.38 323 GLY B CA 1
ATOM 4944 C C . GLY B 1 323 ? -4.902 -4.613 -5.004 1 98.38 323 GLY B C 1
ATOM 4945 O O . GLY B 1 323 ? -6.078 -4.441 -4.684 1 98.38 323 GLY B O 1
ATOM 4946 N N . SER B 1 324 ? -4.059 -3.629 -5.234 1 98.25 324 SER B N 1
ATOM 4947 C CA . SER B 1 324 ? -4.352 -2.244 -4.875 1 98.25 324 SER B CA 1
ATOM 4948 C C . SER B 1 324 ? -5.191 -1.562 -5.953 1 98.25 324 SER B C 1
ATOM 4950 O O . SER B 1 324 ? -4.957 -1.756 -7.145 1 98.25 324 SER B O 1
ATOM 4952 N N . GLY B 1 325 ? -6.098 -0.755 -5.516 1 97.44 325 GLY B N 1
ATOM 4953 C CA . GLY B 1 325 ? -6.891 0.064 -6.418 1 97.44 325 GLY B CA 1
ATOM 4954 C C . GLY B 1 325 ? -6.152 1.289 -6.918 1 97.44 325 GLY B C 1
ATOM 4955 O O . GLY B 1 325 ? -6.582 1.931 -7.879 1 97.44 325 GLY B O 1
ATOM 4956 N N . LEU B 1 326 ? -5.043 1.631 -6.328 1 96.12 326 LEU B N 1
ATOM 4957 C CA . LEU B 1 326 ? -4.293 2.816 -6.727 1 96.12 326 LEU B CA 1
ATOM 4958 C C . LEU B 1 326 ? -3.816 2.701 -8.172 1 96.12 326 LEU B C 1
ATOM 4960 O O . LEU B 1 326 ? -3.541 3.711 -8.82 1 96.12 326 LEU B O 1
ATOM 4964 N N . LYS B 1 327 ? -3.785 1.467 -8.664 1 93.06 327 LYS B N 1
ATOM 4965 C CA . LYS B 1 327 ? -3.338 1.206 -10.031 1 93.06 327 LYS B CA 1
ATOM 4966 C C . LYS B 1 327 ? -4.492 1.323 -11.016 1 93.06 327 LYS B C 1
ATOM 4968 O O . LYS B 1 327 ? -4.293 1.226 -12.234 1 93.06 327 LYS B O 1
ATOM 4973 N N . TYR B 1 328 ? -5.754 1.644 -10.484 1 92.69 328 TYR B N 1
ATOM 4974 C CA . TYR B 1 328 ? -6.953 1.562 -11.312 1 92.69 328 TYR B CA 1
ATOM 4975 C C . TYR B 1 328 ? -7.789 2.83 -11.188 1 92.69 328 TYR B C 1
ATOM 4977 O O . TYR B 1 328 ? -9.023 2.777 -11.234 1 92.69 328 TYR B O 1
ATOM 4985 N N . ALA B 1 329 ? -7.156 3.961 -11.023 1 89.75 329 ALA B N 1
ATOM 4986 C CA . ALA B 1 329 ? -7.836 5.211 -10.688 1 89.75 329 ALA B CA 1
ATOM 4987 C C . ALA B 1 329 ? -8.961 5.504 -11.68 1 89.75 329 ALA B C 1
ATOM 4989 O O . ALA B 1 329 ? -10.109 5.695 -11.281 1 89.75 329 ALA B O 1
ATOM 4990 N N . SER B 1 330 ? -8.703 5.434 -12.938 1 89 330 SER B N 1
ATOM 4991 C CA . SER B 1 330 ? -9.68 5.781 -13.961 1 89 330 SER B CA 1
ATOM 4992 C C . SER B 1 330 ? -10.828 4.773 -13.992 1 89 330 SER B C 1
ATOM 4994 O O . SER B 1 330 ? -11.992 5.156 -14.086 1 89 330 SER B O 1
ATOM 4996 N N . LEU B 1 331 ? -10.516 3.559 -13.891 1 91.38 331 LEU B N 1
ATOM 4997 C CA . LEU B 1 331 ? -11.539 2.52 -13.93 1 91.38 331 LEU B CA 1
ATOM 4998 C C . LEU B 1 331 ? -12.43 2.59 -12.688 1 91.38 331 LEU B C 1
ATOM 5000 O O . LEU B 1 331 ? -13.648 2.459 -12.789 1 91.38 331 LEU B O 1
ATOM 5004 N N . LEU B 1 332 ? -11.828 2.812 -11.547 1 93.25 332 LEU B N 1
ATOM 5005 C CA . LEU B 1 332 ? -12.594 2.879 -10.305 1 93.25 332 LEU B CA 1
ATOM 5006 C C . LEU B 1 332 ? -13.539 4.074 -10.305 1 93.25 332 LEU B C 1
ATOM 5008 O O . LEU B 1 332 ? -14.664 3.979 -9.82 1 93.25 332 LEU B O 1
ATOM 5012 N N . GLU B 1 333 ? -13.047 5.184 -10.859 1 91.44 333 GLU B N 1
ATOM 5013 C CA . GLU B 1 333 ? -13.914 6.352 -10.992 1 91.44 333 GLU B CA 1
ATOM 5014 C C . GLU B 1 333 ? -15.141 6.031 -11.844 1 91.44 333 GLU B C 1
ATOM 5016 O O . GLU B 1 333 ? -16.266 6.395 -11.492 1 91.44 333 GLU B O 1
ATOM 5021 N N . LYS B 1 334 ? -14.93 5.336 -12.922 1 92.44 334 LYS B N 1
ATOM 5022 C CA . LYS B 1 334 ? -16.016 4.961 -13.812 1 92.44 334 LYS B CA 1
ATOM 5023 C C . LYS B 1 334 ? -17 4.023 -13.117 1 92.44 334 LYS B C 1
ATOM 5025 O O . LYS B 1 334 ? -18.219 4.176 -13.25 1 92.44 334 LYS B O 1
ATOM 5030 N N . LEU B 1 335 ? -16.469 3.111 -12.383 1 92.06 335 LEU B N 1
ATOM 5031 C CA . LEU B 1 335 ? -17.312 2.143 -11.688 1 92.06 335 LEU B CA 1
ATOM 5032 C C . LEU B 1 335 ? -18.125 2.816 -10.586 1 92.06 335 LEU B C 1
ATOM 5034 O O . LEU B 1 335 ? -19.281 2.453 -10.352 1 92.06 335 LEU B O 1
ATOM 5038 N N . ALA B 1 336 ? -17.5 3.76 -9.953 1 86.88 336 ALA B N 1
ATOM 5039 C CA . ALA B 1 336 ? -18.188 4.5 -8.898 1 86.88 336 ALA B CA 1
ATOM 5040 C C . ALA B 1 336 ? -19.375 5.289 -9.469 1 86.88 336 ALA B C 1
ATOM 5042 O O . ALA B 1 336 ? -20.406 5.41 -8.82 1 86.88 336 ALA B O 1
ATOM 5043 N N . ALA B 1 337 ? -19.219 5.801 -10.648 1 84.62 337 ALA B N 1
ATOM 5044 C CA . ALA B 1 337 ? -20.266 6.59 -11.305 1 84.62 337 ALA B CA 1
ATOM 5045 C C . ALA B 1 337 ? -21.422 5.707 -11.75 1 84.62 337 ALA B C 1
ATOM 5047 O O . ALA B 1 337 ? -22.578 6.156 -11.797 1 84.62 337 ALA B O 1
ATOM 5048 N N . GLU B 1 338 ? -21.141 4.531 -12.078 1 81.81 338 GLU B N 1
ATOM 5049 C CA . GLU B 1 338 ? -22.156 3.592 -12.539 1 81.81 338 GLU B CA 1
ATOM 5050 C C . GLU B 1 338 ? -23 3.082 -11.375 1 81.81 338 GLU B C 1
ATOM 5052 O O . GLU B 1 338 ? -24.172 2.746 -11.547 1 81.81 338 GLU B O 1
ATOM 5057 N N . ALA B 1 339 ? -22.453 2.91 -10.234 1 69.12 339 ALA B N 1
ATOM 5058 C CA . ALA B 1 339 ? -23.141 2.383 -9.062 1 69.12 339 ALA B CA 1
ATOM 5059 C C . ALA B 1 339 ? -24.078 3.428 -8.461 1 69.12 339 ALA B C 1
ATOM 5061 O O . ALA B 1 339 ? -25.047 3.084 -7.781 1 69.12 339 ALA B O 1
ATOM 5062 N N . ALA B 1 340 ? -23.891 4.781 -8.648 1 57.12 340 ALA B N 1
ATOM 5063 C CA . ALA B 1 340 ? -24.75 5.848 -8.141 1 57.12 340 ALA B CA 1
ATOM 5064 C C . ALA B 1 340 ? -26.047 5.945 -8.953 1 57.12 340 ALA B C 1
ATOM 5066 O O . ALA B 1 340 ? -26.031 5.762 -10.172 1 57.12 340 ALA B O 1
#

pLDDT: mean 94.57, std 7.16, range [32.91, 98.88]

Secondary structure (DSSP, 8-state):
-------EEE-TTT--BPPTT---SS-TTT-PPPEEESPPP---SSS-S---EEE-STTEEEEEGGGSTTSBTHHHHHHHHHHHHHHTT--EEEE--SSHHHHHHHHHHHHHT-EEEEEEETTS-HHHHHHHHHTTPEEEEESSHHHHHHHHHHTTTTSEE--TTT-HHHHHHHHHHHHHHHHH--SSEEEEEE-SSSHHHHHHHHHHHHTT--EEEEEEE-STT-TTTTTS-EEEEES-S--SS-TT---SS-TTHHHHHHHHHHHT-EEEEE-GGGHHHHHHHHHHTT--B-HHHHHHHHHHHHHHHTT---SEEEEEE-BBGGGGHHHHHHHHHHH-/-------EEE-TTT--BPPTT---SS-TTT-PPPEEESPPP---SSS-S---EEE-STTEEEEEGGGSTTSBTHHHHHHHHHHHHHHTT--EEEE--SSHHHHHHHHHHHHHT-EEEEEEETTS-HHHHHHHHHTTPEEEEESSHHHHHHHHHHTTTTSEE--TTT-HHHHHHHHHHHHHHHHH--SSEEEEEE-SSSHHHHHHHHHHHHTT--EEEEEEE-STT-TTTTTS-EEEEES-S--SS-TT---SS-TTHHHHHHHHHHHT-EEEEE-GGGHHHHHHHHHHTT--B-HHHHHHHHHHHHHHHTT---SEEEEEE-BBGGGGHHHHHHHHHHH-

Sequence (680 aa):
MVDSLGFHLWCPRCGIKLREGEYRPWCPRCRGPLEAVGLPRLPPVLGEGSTPLVEAGEGVYAKLEYLNPSGSFKDRGVGYSLRMASLLGYDCVVVDSSGNTGLSTALYSARLGLKARVYVPRGASPGKKALIRATGAELVEAESREEAARLAEAEAEKCFHVAHPTNPLFIEGVKSLGRELAGEAAGDTDVLAPVSSGTLLLGIYRGLEEERGRFRLVAVQSPAAYSLKGLVPELGWVGGVEGRLLDALLLARPPRLEEMARAVRESGGGVVVVGDGAIPGAVREAVQRGFLVEPSSAAVFAAHEVLREKKWLSGRSLLVLTGSGLKYASLLEKLAAEAAMVDSLGFHLWCPRCGIKLREGEYRPWCPRCRGPLEAVGLPRLPPVLGEGSTPLVEAGEGVYAKLEYLNPSGSFKDRGVGYSLRMASLLGYDCVVVDSSGNTGLSTALYSARLGLKARVYVPRGASPGKKALIRATGAELVEAESREEAARLAEAEAEKCFHVAHPTNPLFIEGVKSLGRELAGEAAGDTDVLAPVSSGTLLLGIYRGLEEERGRFRLVAVQSPAAYSLKGLVPELGWVGGVEGRLLDALLLARPPRLEEMARAVRESGGGVVVVGDGAIPGAVREAVQRGFLVEPSSAAVFAAHEVLREKKWLSGRSLLVLTGSGLKYASLLEKLAAEAA

InterPro domains:
  IPR000634 Serine/threonine dehydratase, pyridoxal-phosphate-binding site [PS00165] (65-78)
  IPR001926 Tryptophan synthase beta chain-like, PALP domain [PF00291] (47-323)
  IPR036052 Tryptophan synthase beta chain-like, PALP domain superfamily [G3DSA:3.40.50.1100] (45-328)
  IPR036052 Tryptophan synthase beta chain-like, PALP domain superfamily [G3DSA:3.40.50.1100] (73-166)
  IPR036052 Tryptophan synthase beta chain-like, PALP domain superfamily [SSF53686] (7-335)
  IPR050147 Serine/Threonine Dehydratase [PTHR48078] (57-328)

=== Feature glossary ===
Key to the feature types in this record:

— What the protein is —

Primary structure: the covalent order of the twenty standard amino acids along the backbone. Two proteins with the same sequence will (almost always) fold to the same structure; two with 30% identity often share a fold but not the details.

Database cross-references. InterPro integrates a dozen domain/family signature databases into unified entries with residue-range hits. GO terms attach function/process/location labels with evidence codes. CATH codes position the fold in a four-level structural taxonomy. Organism is the NCBI-taxonomy species name.

— Where its atoms are —

The mmCIF block holds the 3D Cartesian coordinates of each backbone atom (N, Cα, C, O) in ångströms. mmCIF is the PDB's canonical archive format — a tagged-loop text representation of the atomic model.

Six rendered views show the 3D structure from the faces of a cube — i.e. along ±x, ±y, ±z. Rendering representation is drawn randomly per protein from cartoon (secondary-structure ribbons), sticks (backbone bonds), or molecular surface; coloring is either N→C rainbow (blue at the N-terminus through red at the C-terminus) or one color per chain.

— Local backbone conformation —

DSSP 8-state secondary structure assigns each residue one of H (α-helix), G (3₁₀-helix), I (π-helix), E (extended β-strand), B (isolated β-bridge), T (hydrogen-bonded turn), S (bend), or '-' (coil). The assignment is computed from backbone hydrogen-bond geometry via the Kabsch–Sander algorithm.

P-SEA three-state annotation labels each residue as helix, strand, or coil based purely on the geometry of the Cα trace. It serves as a fallback when the full backbone (and thus DSSP) is unavailable.

The φ/ψ torsion pair specifies the backbone conformation at each residue. φ rotates about the N–Cα bond, ψ about the Cα–C bond. Steric clashes forbid most of the (φ, ψ) plane — the allowed regions (α-helix basin, β-sheet basin, left-handed helix) are the Ramachandran-allowed regions.

— Global shape and packing —

The geometric summary reports three shape descriptors. Rg (radius of gyration) measures how spread out the Cα atoms are about their centre of mass; compact globular proteins have small Rg, elongated or unfolded ones large. Cα contacts (<8 Å, |i−j|>4) count long-range residue pairs in spatial proximity — high for tightly packed folds, near zero for rods or random coil. The bounding-box extents give the protein's footprint along x, y, z in Å.

Accessible surface area quantifies burial. A residue with SASA near zero is packed into the hydrophobic core; one with SASA >100 Å² sits on the surface. Computed here via the Shrake–Rupley numerical algorithm with a 1.4 Å probe.

Plot images: a contact map (which residues are close in 3D, as an N×N binary image), a Ramachandran scatter (backbone torsion angles, revealing secondary-structure composition at a glance), and — for AlphaFold structures — a PAE heatmap (pairwise prediction confidence).

— Structural neighborhood —

The Foldseek 3Di string encodes local tertiary geometry as a 20-letter alphabet — one character per residue — derived from the relative positions of nearby Cα atoms. Unlike the amino-acid sequence, 3Di is a direct function of the 3D structure, so two proteins with the same fold have similar 3Di strings even at low sequence identity.

Nearest PDB neighbors are the top structural matches found by Foldseek when searching this structure against the entire Protein Data Bank. Each hit reports a TM-score (0 to 1; >0.5 almost always implies the same fold) and an E-value. These are *structural* homologs — they may share no detectable sequence similarity.

— Confidence and disorder —

For AlphaFold models, the B-factor field carries pLDDT — the model's own estimate of local accuracy on a 0–100 scale. Regions with pLDDT<50 should be treated as essentially unmodeled; they often correspond to intrinsically disordered segments.

B-factor (Debye–Waller factor) reflects atomic displacement in the crystal lattice. It is an experimental observable (units Å²), not a prediction; low values mean the atom is pinned down, high values mean it moves or is heterogeneous across the crystal.

Predicted aligned error is AlphaFold's pairwise confidence. Unlike pLDDT (per-residue), PAE is per-residue-pair and captures whether two parts of the structure are correctly placed relative to each other. Units are ångströms of expected positional error.